Protein AF-A0A8T5RRV5-F1 (afdb_monomer_lite)

Foldseek 3Di:
DVLQQKDACVVCVPPDVVCQVPFWDWDQDPLGIITGGHVVVSVVDDDDDDDLLVADPDPAADLEDEPEPPVVVDDPSSVVSNLVRNLNRYDQQGKYFYYQVDADDPPPHQWDQLDNRRRITTGNPVPDDVVSVVVSCVVRVDPPDDPPDCDDDDDDDDDDDDDDDDDDDDDDDDDDPPCVVVPDDDDPDDPPPPPPPPVPPPPDDPPPPDDDPPPPPDDDDDDPPDDDDDDDDDDDDDDDPVVVVVVVVVVVVVVVVVVVVVVVVVVVVVVVVVVVVVVVVVVVVVVVVVVVVVVVVVVVVVVVVVLVVLLVVLVVVVVVVVVVLVVVVVVVVVVVVVVVVVVVVVVDDDDDDDDDPDDDDDPDPDQPQEQDDDDQDQETEADALHKYKDFPPPPPHSHFKYKYPWQALWKWKKKDQLVRLIIMIAIEAAADPVPDDPCPCVNRVSPYLLSNLVVRVSVRSNSRGDLVRMAIEMEHLEQQDPDDDCRSVSSVVSNVVNCVVSVHYHPYYHGYYHFIWMWMAGSVVRWIWIDTPSRPDTDTGD

Secondary structure (DSSP, 8-state):
-GGGTEEEHHHHTTS-HHHHHHHEEEEEETTEEEEEEPHHHHTT-------TTT---S---EEEEEE-S-TTSS-HHHHHHHHHHHHHHEEEEEEEEE-TT----SSS-SEEEEETTTTEEEETGGGS-HHHHHHHHHHS------------------------------------TTSSSS-S--------------------------------------------------------THHHHHHHHHHHHHHHHHHHHHHHHHHHHHHHHHHHHHHHHHHHHHHHHHHHHHHHHHHHHHHHHHHHHHHHHHHHHHHHHHHHHHHHHHHHHHHHHHHHHHHHHHS--------------------SSBPPP-SS-SEEE--TT-EEEEETT-TT----EEEEEEESSSEEEEEEETTTTEEEEEEE-BS-GGGSSTTHHHH-GGGBHHHHHHHHHHHHHHTT--GGG-EEEEEE----SSSS--HHHHHHHHHHHHHHHTTPEEEEEEE-SSS-EEEEEETTTTEEEEEETT-SSPEE--

Sequence (542 aa):
MAKEGIYGEYAVHEMPEHYLNTYFSKKITELGPKYTLCKEVKDKVEFIQEDIISGHNKNNIYDVIFCRNFFIYINLSARENLLINIDKKIHEGGLLILGGSENIPRENSTFNNISIRDHFYIKNLANKPNSYKNALSSIFPSRIQKRTTKKGNLSKNLSGTGELKEKPKSSVKAINPIEKILKRKKPKKEKKLTELDINPLIEPAEVRITGIVVNNGIKQTAPKVNLIHPLENKEEPVKTEDNKLIKREILLKQRENEIEKKEKFIEEQYKILEFEQKEVEKLLYQTNEKEKDITNRLLVLERVKRQIEQRERALNLREEQLEKRLVKIGQYSKKMIQQELQISNQSKKLDNFDETEDSFTLYEEKRMDQVKIHGNKKEIIIKMGYYGLIQSYDRNMSATKFRIEGLGSGIGLILRDLKNNVFAMSHISLPRSSASKQGYHLLFPHTFADTSVKDLINNLLYNGASRENVKALIVGGAKLFLDYDMTYQENIDTIKKELQALEIKIDAEDIGGLSERSVLYDTINDSLSVKKSWEFQYRKIT

pLDDT: mean 70.25, std 24.31, range [23.27, 98.19]

Radius of gyration: 45.46 Å; chains: 1; bounding box: 108×65×153 Å

Structure (mmCIF, N/CA/C/O backbone):
data_AF-A0A8T5RRV5-F1
#
_entry.id   AF-A0A8T5RRV5-F1
#
loop_
_atom_site.group_PDB
_atom_site.id
_atom_site.type_symbol
_atom_site.label_atom_id
_atom_site.label_alt_id
_atom_site.label_comp_id
_atom_site.label_asym_id
_atom_site.label_entity_id
_atom_site.label_seq_id
_atom_site.pdbx_PDB_ins_code
_atom_site.Cartn_x
_atom_site.Cartn_y
_atom_site.Cartn_z
_atom_site.occupancy
_atom_site.B_iso_or_equiv
_atom_site.auth_seq_id
_atom_site.auth_comp_id
_atom_site.auth_asym_id
_atom_site.auth_atom_id
_atom_site.pdbx_PDB_model_num
ATOM 1 N N . MET A 1 1 ? -25.611 0.076 11.140 1.00 67.50 1 MET A N 1
ATOM 2 C CA . MET A 1 1 ? -24.778 -1.021 10.589 1.00 67.50 1 MET A CA 1
ATOM 3 C C . MET A 1 1 ? -24.505 -2.158 11.578 1.00 67.50 1 MET A C 1
ATOM 5 O O . MET A 1 1 ? -25.101 -3.212 11.412 1.00 67.50 1 MET A O 1
ATOM 9 N N . ALA A 1 2 ? -23.673 -2.001 12.620 1.00 80.12 2 ALA A N 1
ATOM 10 C CA . ALA A 1 2 ? -23.334 -3.133 13.506 1.00 80.12 2 ALA A CA 1
ATOM 11 C C . ALA A 1 2 ? -24.557 -3.742 14.235 1.00 80.12 2 ALA A C 1
ATOM 13 O O . ALA A 1 2 ? -24.745 -4.954 14.213 1.00 80.12 2 ALA A O 1
ATOM 14 N N . LYS A 1 3 ? -25.458 -2.896 14.766 1.00 89.38 3 LYS A N 1
ATOM 15 C CA . LYS A 1 3 ? -26.745 -3.311 15.371 1.00 89.38 3 LYS A CA 1
ATOM 16 C C . LYS A 1 3 ? -27.685 -4.039 14.399 1.00 89.38 3 LYS A C 1
ATOM 18 O O . LYS A 1 3 ? -28.488 -4.878 14.807 1.00 89.38 3 LYS A O 1
ATOM 23 N N . GLU A 1 4 ? -27.619 -3.717 13.109 1.00 90.50 4 GLU A N 1
ATOM 24 C CA . GLU A 1 4 ? -28.462 -4.364 12.098 1.00 90.50 4 GLU A CA 1
ATOM 25 C C . GLU A 1 4 ? -28.011 -5.807 11.850 1.00 90.50 4 GLU A C 1
ATOM 27 O O . GLU A 1 4 ? -28.864 -6.667 11.634 1.00 90.50 4 GLU A O 1
ATOM 32 N N . GLY A 1 5 ? -26.710 -6.097 11.973 1.00 92.25 5 GLY A N 1
ATOM 33 C CA . GLY A 1 5 ? -26.162 -7.443 11.785 1.00 92.25 5 GLY A CA 1
ATOM 34 C C . GLY A 1 5 ? -26.303 -7.945 10.345 1.00 92.25 5 GLY A C 1
ATOM 35 O O . GLY A 1 5 ? -26.559 -9.128 10.131 1.00 92.25 5 GLY A O 1
ATOM 36 N N . ILE A 1 6 ? -26.210 -7.041 9.365 1.00 91.94 6 ILE A N 1
ATOM 37 C CA . ILE A 1 6 ? -26.308 -7.354 7.937 1.00 91.94 6 ILE A CA 1
ATOM 38 C C . ILE A 1 6 ? -24.928 -7.192 7.309 1.00 91.94 6 ILE A C 1
ATOM 40 O O . ILE A 1 6 ? -24.336 -6.115 7.352 1.00 91.94 6 ILE A O 1
ATOM 44 N N . TYR A 1 7 ? -24.446 -8.260 6.688 1.00 89.88 7 TYR A N 1
ATOM 45 C CA . TYR A 1 7 ? -23.096 -8.362 6.154 1.00 89.88 7 TYR A CA 1
ATOM 46 C C . TYR A 1 7 ? -23.132 -8.726 4.670 1.00 89.88 7 TYR A C 1
ATOM 48 O O . TYR A 1 7 ? -24.055 -9.385 4.194 1.00 89.88 7 TYR A O 1
ATOM 56 N N . GLY A 1 8 ? -22.143 -8.262 3.911 1.00 88.31 8 GLY A N 1
ATOM 57 C CA . GLY A 1 8 ? -21.910 -8.754 2.551 1.00 88.31 8 GLY A CA 1
ATOM 58 C C . GLY A 1 8 ? -21.096 -10.047 2.563 1.00 88.31 8 GLY A C 1
ATOM 59 O O . GLY A 1 8 ? -20.495 -10.391 3.576 1.00 88.31 8 GLY A O 1
ATOM 60 N N . GLU A 1 9 ? -21.020 -10.717 1.418 1.00 83.88 9 GLU A N 1
ATOM 61 C CA . GLU A 1 9 ? -20.237 -11.950 1.233 1.00 83.88 9 GLU A CA 1
ATOM 62 C C . GLU A 1 9 ? -18.777 -11.820 1.672 1.00 83.88 9 GLU A C 1
ATOM 64 O O . GLU A 1 9 ? -18.261 -12.679 2.379 1.00 83.88 9 GLU A O 1
ATOM 69 N N . TYR A 1 10 ? -18.131 -10.699 1.340 1.00 80.62 10 TYR A N 1
ATOM 70 C CA . TYR A 1 10 ? -16.752 -10.448 1.754 1.00 80.62 10 TYR A CA 1
ATOM 71 C C . TYR A 1 10 ? -16.594 -10.396 3.279 1.00 80.62 10 TYR A C 1
ATOM 73 O O . TYR A 1 10 ? -15.617 -10.896 3.813 1.00 80.62 10 TYR A O 1
ATOM 81 N N . ALA A 1 11 ? -17.560 -9.852 4.020 1.00 80.00 11 ALA A N 1
ATOM 82 C CA . ALA A 1 11 ? -17.453 -9.767 5.478 1.00 80.00 11 ALA A CA 1
ATOM 83 C C . ALA A 1 11 ? -17.580 -11.136 6.174 1.00 80.00 11 ALA A C 1
ATOM 85 O O . ALA A 1 11 ? -17.232 -11.256 7.345 1.00 80.00 11 ALA A O 1
ATOM 86 N N . VAL A 1 12 ? -18.061 -12.162 5.464 1.00 86.44 12 VAL A N 1
ATOM 87 C CA . VAL A 1 12 ? -18.255 -13.516 5.998 1.00 86.44 12 VAL A CA 1
ATOM 88 C C . VAL A 1 12 ? -17.374 -14.572 5.324 1.00 86.44 12 VAL A C 1
ATOM 90 O O . VAL A 1 12 ? -17.494 -15.745 5.653 1.00 86.44 12 VAL A O 1
ATOM 93 N N . HIS A 1 13 ? -16.485 -14.188 4.403 1.00 83.94 13 HIS A N 1
ATOM 94 C CA . HIS A 1 13 ? -15.756 -15.140 3.553 1.00 83.94 13 HIS A CA 1
ATOM 95 C C . HIS A 1 13 ? -14.798 -16.073 4.315 1.00 83.94 13 HIS A C 1
ATOM 97 O O . HIS A 1 13 ? -14.537 -17.181 3.856 1.00 83.94 13 HIS A O 1
ATOM 103 N N . GLU A 1 14 ? -14.286 -15.646 5.472 1.00 76.25 14 GLU A N 1
ATOM 104 C CA . GLU A 1 14 ? -13.440 -16.474 6.347 1.00 76.25 14 GLU A CA 1
ATOM 105 C C . GLU A 1 14 ? -14.257 -17.285 7.369 1.00 76.25 14 GLU A C 1
ATOM 107 O O . GLU A 1 14 ? -13.692 -18.053 8.150 1.00 76.25 14 GLU A O 1
ATOM 112 N N . MET A 1 15 ? -15.584 -17.116 7.399 1.00 85.19 15 MET A N 1
ATOM 113 C CA . MET A 1 15 ? -16.454 -17.801 8.349 1.00 85.19 15 MET A CA 1
ATOM 114 C C . MET A 1 15 ? -16.666 -19.259 7.914 1.00 85.19 15 MET A C 1
ATOM 116 O O . MET A 1 15 ? -17.085 -19.500 6.781 1.00 85.19 15 MET A O 1
ATOM 120 N N . PRO A 1 16 ? -16.449 -20.248 8.800 1.00 90.56 16 PRO A N 1
ATOM 121 C CA . PRO A 1 16 ? -16.771 -21.639 8.503 1.00 90.56 16 PRO A CA 1
ATOM 122 C C . PRO A 1 16 ? -18.233 -21.820 8.064 1.00 90.56 16 PRO A C 1
ATOM 124 O O . PRO A 1 16 ? -19.146 -21.278 8.692 1.00 90.56 16 PRO A O 1
ATOM 127 N N . GLU A 1 17 ? -18.469 -22.636 7.033 1.00 87.81 17 GLU A N 1
ATOM 128 C CA . GLU A 1 17 ? -19.800 -22.799 6.420 1.00 87.81 17 GLU A CA 1
ATOM 129 C C . GLU A 1 17 ? -20.888 -23.209 7.416 1.00 87.81 17 GLU A C 1
ATOM 131 O O . GLU A 1 17 ? -22.015 -22.725 7.341 1.00 87.81 17 GLU A O 1
ATOM 136 N N . HIS A 1 18 ? -20.559 -24.058 8.391 1.00 92.94 18 HIS A N 1
ATOM 137 C CA . HIS A 1 18 ? -21.526 -24.492 9.398 1.00 92.94 18 HIS A CA 1
ATOM 138 C C . HIS A 1 18 ? -22.065 -23.319 10.234 1.00 92.94 18 HIS A C 1
ATOM 140 O O . HIS A 1 18 ? -23.253 -23.296 10.550 1.00 92.94 18 HIS A O 1
ATOM 146 N N . TYR A 1 19 ? -21.243 -22.309 10.543 1.00 91.81 19 TYR A N 1
ATOM 147 C CA . TYR A 1 19 ? -21.704 -21.106 11.239 1.00 91.81 19 TYR A CA 1
ATOM 148 C C . TYR A 1 19 ? -22.554 -20.213 10.342 1.00 91.81 19 TYR A C 1
ATOM 150 O O . TYR A 1 19 ? -23.551 -19.664 10.810 1.00 91.81 19 TYR A O 1
ATOM 158 N N . LEU A 1 20 ? -22.205 -20.107 9.056 1.00 91.38 20 LEU A N 1
ATOM 159 C CA . LEU A 1 20 ? -23.020 -19.375 8.088 1.00 91.38 20 LEU A CA 1
ATOM 160 C C . LEU A 1 20 ? -24.409 -19.995 7.945 1.00 91.38 20 LEU A C 1
ATOM 162 O O . LEU A 1 20 ? -25.400 -19.278 8.014 1.00 91.38 20 LEU A O 1
ATOM 166 N N . ASN A 1 21 ? -24.480 -21.318 7.831 1.00 91.38 21 ASN A N 1
ATOM 167 C CA . ASN A 1 21 ? -25.741 -22.034 7.662 1.00 91.38 21 ASN A CA 1
ATOM 168 C C . ASN A 1 21 ? -26.605 -22.025 8.931 1.00 91.38 21 ASN A C 1
ATOM 170 O O . ASN A 1 21 ? -27.827 -22.049 8.833 1.00 91.38 21 ASN A O 1
ATOM 174 N N . THR A 1 22 ? -25.984 -21.986 10.114 1.00 94.94 22 THR A N 1
ATOM 175 C CA . THR A 1 22 ? -26.709 -22.031 11.396 1.00 94.94 22 THR A CA 1
ATOM 176 C C . THR A 1 22 ? -27.184 -20.649 11.844 1.00 94.94 22 THR A C 1
ATOM 178 O O . THR A 1 22 ? -28.306 -20.504 12.320 1.00 94.94 22 THR A O 1
ATOM 181 N N . TYR A 1 23 ? -26.337 -19.623 11.715 1.00 95.56 23 TYR A N 1
ATOM 182 C CA . TYR A 1 23 ? -26.575 -18.319 12.342 1.00 95.56 23 TYR A CA 1
ATOM 183 C C . TYR A 1 23 ? -26.878 -17.191 11.361 1.00 95.56 23 TYR A C 1
ATOM 185 O O . TYR A 1 23 ? -27.231 -16.098 11.801 1.00 95.56 23 TYR A O 1
ATOM 193 N N . PHE A 1 24 ? -26.769 -17.413 10.050 1.00 95.19 24 PHE A N 1
ATOM 194 C CA . PHE A 1 24 ? -27.068 -16.389 9.056 1.00 95.19 24 PHE A CA 1
ATOM 195 C C . PHE A 1 24 ? -28.179 -16.829 8.112 1.00 95.19 24 PHE A C 1
ATOM 197 O O . PHE A 1 24 ? -28.263 -17.970 7.675 1.00 95.19 24 PHE A O 1
ATOM 204 N N . SER A 1 25 ? -29.013 -15.866 7.736 1.00 93.50 25 SER A N 1
ATOM 205 C CA . SER A 1 25 ? -29.935 -16.001 6.615 1.00 93.50 25 SER A CA 1
ATOM 206 C C . SER A 1 25 ? -29.344 -15.297 5.398 1.00 93.50 25 SER A C 1
ATOM 208 O O . SER A 1 25 ? -29.010 -14.110 5.450 1.00 93.50 25 SER A O 1
ATOM 210 N N . LYS A 1 26 ? -29.182 -16.037 4.298 1.00 92.94 26 LYS A N 1
ATOM 211 C CA . LYS A 1 26 ? -28.699 -15.494 3.026 1.00 92.94 26 LYS A CA 1
ATOM 212 C C . LYS A 1 26 ? -29.887 -14.985 2.212 1.00 92.94 26 LYS A C 1
ATOM 214 O O . LYS A 1 26 ? -30.792 -15.751 1.892 1.00 92.94 26 LYS A O 1
ATOM 219 N N . LYS A 1 27 ? -29.875 -13.704 1.846 1.00 89.81 27 LYS A N 1
ATOM 220 C CA . LYS A 1 27 ? -30.826 -13.094 0.906 1.00 89.81 27 LYS A CA 1
ATOM 221 C C . LYS A 1 27 ? -30.071 -12.554 -0.296 1.00 89.81 27 LYS A C 1
ATOM 223 O O . LYS A 1 27 ? -29.095 -11.824 -0.141 1.00 89.81 27 LYS A O 1
ATOM 228 N N . ILE A 1 28 ? -30.520 -12.911 -1.492 1.00 88.50 28 ILE A N 1
ATOM 229 C CA . ILE A 1 28 ? -29.980 -12.354 -2.731 1.00 88.50 28 ILE A CA 1
ATOM 230 C C . ILE A 1 28 ? -30.655 -11.002 -2.943 1.00 88.50 28 ILE A C 1
ATOM 232 O O . ILE A 1 28 ? -31.877 -10.903 -2.888 1.00 88.50 28 ILE A O 1
ATOM 236 N N . THR A 1 29 ? -29.853 -9.963 -3.140 1.00 80.81 29 THR A N 1
ATOM 237 C CA . THR A 1 29 ? -30.325 -8.615 -3.467 1.00 80.81 29 THR A CA 1
ATOM 238 C C . THR A 1 29 ? -29.745 -8.193 -4.814 1.00 80.81 29 THR A C 1
ATOM 240 O O . THR A 1 29 ? -28.803 -8.823 -5.298 1.00 80.81 29 THR A O 1
ATOM 243 N N . GLU A 1 30 ? -30.250 -7.109 -5.402 1.00 69.62 30 GLU A N 1
ATOM 244 C CA . GLU A 1 30 ? -29.665 -6.494 -6.611 1.00 69.62 30 GLU A CA 1
ATOM 245 C C . GLU A 1 30 ? -28.181 -6.129 -6.417 1.00 69.62 30 GLU A C 1
ATOM 247 O O . GLU A 1 30 ? -27.400 -6.119 -7.363 1.00 69.62 30 GLU A O 1
ATOM 252 N N . LEU A 1 31 ? -27.779 -5.909 -5.160 1.00 70.62 31 LEU A N 1
ATOM 253 C CA . LEU A 1 31 ? -26.411 -5.643 -4.726 1.00 70.62 31 LEU A CA 1
ATOM 254 C C . LEU A 1 31 ? -25.686 -6.908 -4.202 1.00 70.62 31 LEU A C 1
ATOM 256 O O . LEU A 1 31 ? -24.782 -6.815 -3.365 1.00 70.62 31 LEU A O 1
ATOM 260 N N . GLY A 1 32 ? -26.064 -8.094 -4.676 1.00 77.81 32 GLY A N 1
ATOM 261 C CA . GLY A 1 32 ? -25.435 -9.365 -4.316 1.00 77.81 32 GLY A CA 1
ATOM 262 C C . GLY A 1 32 ? -25.951 -9.977 -3.007 1.00 77.81 32 GLY A C 1
ATOM 263 O O . GLY A 1 32 ? -26.933 -9.501 -2.423 1.00 77.81 32 GLY A O 1
ATOM 264 N N . PRO A 1 33 ? -25.346 -11.087 -2.549 1.00 81.19 33 PRO A N 1
ATOM 265 C CA . PRO A 1 33 ? -25.826 -11.807 -1.381 1.00 81.19 33 PRO A CA 1
ATOM 266 C C . PRO A 1 33 ? -25.544 -11.025 -0.094 1.00 81.19 33 PRO A C 1
ATOM 268 O O . PRO A 1 33 ? -24.417 -10.616 0.196 1.00 81.19 33 PRO A O 1
ATOM 271 N N . LYS A 1 34 ? -26.597 -10.848 0.700 1.00 91.00 34 LYS A N 1
ATOM 272 C CA . LYS A 1 34 ? -26.545 -10.305 2.053 1.00 91.00 34 LYS A CA 1
ATOM 273 C C . LYS A 1 34 ? -26.776 -11.424 3.053 1.00 91.00 34 LYS A C 1
ATOM 275 O O . LYS A 1 34 ? -27.669 -12.250 2.883 1.00 91.00 34 LYS A O 1
ATOM 280 N N . TYR A 1 35 ? -25.972 -11.417 4.101 1.00 92.31 35 TYR A N 1
ATOM 281 C CA . TYR A 1 35 ? -26.013 -12.359 5.203 1.00 92.31 35 TYR A CA 1
ATOM 282 C C . TYR A 1 35 ? -26.533 -11.613 6.424 1.00 92.31 35 TYR A C 1
ATOM 284 O O . TYR A 1 35 ? -25.867 -10.721 6.947 1.00 92.31 35 TYR A O 1
ATOM 292 N N . THR A 1 36 ? -27.744 -11.942 6.857 1.00 94.81 36 THR A N 1
ATOM 293 C CA . THR A 1 36 ? -28.360 -11.339 8.039 1.00 94.81 36 THR A CA 1
ATOM 294 C C . THR A 1 36 ? -28.233 -12.291 9.214 1.00 94.81 36 THR A C 1
ATOM 296 O O . THR A 1 36 ? -28.734 -13.414 9.156 1.00 94.81 36 THR A O 1
ATOM 299 N N . LEU A 1 37 ? -27.571 -11.828 10.272 1.00 95.81 37 LEU A N 1
ATOM 300 C CA . LEU A 1 37 ? -27.369 -12.573 11.509 1.00 95.81 37 LEU A CA 1
ATOM 301 C C . LEU A 1 37 ? -28.710 -12.834 12.212 1.00 95.81 37 LEU A C 1
ATOM 303 O O . LEU A 1 37 ? -29.559 -11.941 12.302 1.00 95.81 37 LEU A O 1
ATOM 307 N N . CYS A 1 38 ? -28.898 -14.053 12.716 1.00 94.94 38 CYS A N 1
ATOM 308 C CA . CYS A 1 38 ? -30.115 -14.451 13.407 1.00 94.94 38 CYS A CA 1
ATOM 309 C C . CYS A 1 38 ? -30.292 -13.683 14.724 1.00 94.94 38 CYS A C 1
ATOM 311 O O . CYS A 1 38 ? -29.337 -13.236 15.371 1.00 94.94 38 CYS A O 1
ATOM 313 N N . LYS A 1 39 ? -31.553 -13.527 15.130 1.00 94.00 39 LYS A N 1
ATOM 314 C CA . LYS A 1 39 ? -31.914 -12.734 16.305 1.00 94.00 39 LYS A CA 1
ATOM 315 C C . LYS A 1 39 ? -31.328 -13.311 17.602 1.00 94.00 39 LYS A C 1
ATOM 317 O O . LYS A 1 39 ? -30.862 -12.550 18.435 1.00 94.00 39 LYS A O 1
ATOM 322 N N . GLU A 1 40 ? -31.241 -14.634 17.717 1.00 93.94 40 GLU A N 1
ATOM 323 C CA . GLU A 1 40 ? -30.702 -15.327 18.897 1.00 93.94 40 GLU A CA 1
ATOM 324 C C . GLU A 1 40 ? -29.259 -14.936 19.242 1.00 93.94 40 GLU A C 1
ATOM 326 O O . GLU A 1 40 ? -28.893 -14.888 20.416 1.00 93.94 40 GLU A O 1
ATOM 331 N N . VAL A 1 41 ? -28.425 -14.660 18.232 1.00 93.62 41 VAL A N 1
ATOM 332 C CA . VAL A 1 41 ? -27.055 -14.174 18.454 1.00 93.62 41 VAL A CA 1
ATOM 333 C C . VAL A 1 41 ? -27.071 -12.676 18.737 1.00 93.62 41 VAL A C 1
ATOM 335 O O . VAL A 1 41 ? -26.379 -12.221 19.645 1.00 93.62 41 VAL A O 1
ATOM 338 N N . LYS A 1 42 ? -27.882 -11.907 18.000 1.00 93.50 42 LYS A N 1
ATOM 339 C CA . LYS A 1 42 ? -27.997 -10.454 18.189 1.00 93.50 42 LYS A CA 1
ATOM 340 C C . LYS A 1 42 ? -28.459 -10.082 19.596 1.00 93.50 42 LYS A C 1
ATOM 342 O O . LYS A 1 42 ? -27.908 -9.156 20.177 1.00 93.50 42 LYS A O 1
ATOM 347 N N . ASP A 1 43 ? -29.409 -10.826 20.152 1.00 94.31 43 ASP A N 1
ATOM 348 C CA . ASP A 1 43 ? -29.978 -10.570 21.478 1.00 94.31 43 ASP A CA 1
ATOM 349 C C . ASP A 1 43 ? -28.962 -10.820 22.615 1.00 94.31 43 ASP A C 1
ATOM 351 O O . ASP A 1 43 ? -29.168 -10.365 23.737 1.00 94.31 43 ASP A O 1
ATOM 355 N N . LYS A 1 44 ? -27.830 -11.486 22.332 1.00 94.81 44 LYS A N 1
ATOM 356 C CA . LYS A 1 44 ? -26.710 -11.668 23.276 1.00 94.81 44 LYS A CA 1
ATOM 357 C C . LYS A 1 44 ? -25.691 -10.525 23.242 1.00 94.81 44 LYS A C 1
ATOM 359 O O . LYS A 1 44 ? -24.727 -10.560 24.005 1.00 94.81 44 LYS A O 1
ATOM 364 N N . VAL A 1 45 ? -25.859 -9.542 22.353 1.00 94.44 45 VAL A N 1
ATOM 365 C CA . VAL A 1 45 ? -24.896 -8.456 22.135 1.00 94.44 45 VAL A CA 1
ATOM 366 C C . VAL A 1 45 ? -25.538 -7.109 22.442 1.00 94.44 45 VAL A C 1
ATOM 368 O O . VAL A 1 45 ? -26.453 -6.658 21.755 1.00 94.44 45 VAL A O 1
ATOM 371 N N . GLU A 1 46 ? -25.002 -6.418 23.445 1.00 93.75 46 GLU A N 1
ATOM 372 C CA . GLU A 1 46 ? -25.342 -5.026 23.727 1.00 93.75 46 GLU A CA 1
ATOM 373 C C . GLU A 1 46 ? -24.344 -4.091 23.025 1.00 93.75 46 GLU A C 1
ATOM 375 O O . GLU A 1 46 ? -23.130 -4.247 23.150 1.00 93.75 46 GLU A O 1
ATOM 380 N N . PHE A 1 47 ? -24.853 -3.098 22.294 1.00 93.06 47 PHE A N 1
ATOM 381 C CA . PHE A 1 47 ? -24.032 -2.077 21.641 1.00 93.06 47 PHE A CA 1
ATOM 382 C C . PHE A 1 47 ? -24.119 -0.758 22.405 1.00 93.06 47 PHE A C 1
ATOM 384 O O . PHE A 1 47 ? -25.191 -0.150 22.472 1.00 93.06 47 PHE A O 1
ATOM 391 N N . ILE A 1 48 ? -22.974 -0.297 22.896 1.00 91.56 48 ILE A N 1
ATOM 392 C CA . ILE A 1 48 ? -22.815 0.924 23.687 1.00 91.56 48 ILE A CA 1
ATOM 393 C C . ILE A 1 48 ? -21.920 1.893 22.902 1.00 91.56 48 ILE A C 1
ATOM 395 O O . ILE A 1 48 ? -20.930 1.470 22.308 1.00 91.56 48 ILE A O 1
ATOM 399 N N . GLN A 1 49 ? -22.286 3.176 22.865 1.00 92.38 49 GLN A N 1
ATOM 400 C CA . GLN A 1 49 ? -21.506 4.230 22.209 1.00 92.38 49 GLN A CA 1
ATOM 401 C C . GLN A 1 49 ? -20.896 5.137 23.277 1.00 92.38 49 GLN A C 1
ATOM 403 O O . GLN A 1 49 ? -21.600 5.967 23.845 1.00 92.38 49 GLN A O 1
ATOM 408 N N . GLU A 1 50 ? -19.601 4.975 23.540 1.00 91.44 50 GLU A N 1
ATOM 409 C CA . GLU A 1 50 ? -18.874 5.689 24.596 1.00 91.44 50 GLU A CA 1
ATOM 410 C C . GLU A 1 50 ? -17.419 5.962 24.177 1.00 91.44 50 GLU A C 1
ATOM 412 O O . GLU A 1 50 ? -16.863 5.253 23.335 1.00 91.44 50 GLU A O 1
ATOM 417 N N . ASP A 1 51 ? -16.797 6.979 24.784 1.00 90.75 51 ASP A N 1
ATOM 418 C CA . ASP A 1 51 ? -15.342 7.148 24.766 1.00 90.75 51 ASP A CA 1
ATOM 419 C C . ASP A 1 51 ? -14.718 6.354 25.920 1.00 90.75 51 ASP A C 1
ATOM 421 O O . ASP A 1 51 ? -14.664 6.800 27.067 1.00 90.75 51 ASP A O 1
ATOM 425 N N . ILE A 1 52 ? -14.208 5.173 25.581 1.00 91.31 52 ILE A N 1
ATOM 426 C CA . ILE A 1 52 ? -13.605 4.223 26.522 1.00 91.31 52 ILE A CA 1
ATOM 427 C C . ILE A 1 52 ? -12.319 4.738 27.194 1.00 91.31 52 ILE A C 1
ATOM 429 O O . ILE A 1 52 ? -11.897 4.193 28.219 1.00 91.31 52 ILE A O 1
ATOM 433 N N . ILE A 1 53 ? -11.687 5.786 26.651 1.00 91.06 53 ILE A N 1
ATOM 434 C CA . ILE A 1 53 ? -10.513 6.421 27.272 1.00 91.06 53 ILE A CA 1
ATOM 435 C C . ILE A 1 53 ? -10.951 7.238 28.492 1.00 91.06 53 ILE A C 1
ATOM 437 O O . ILE A 1 53 ? -10.256 7.262 29.508 1.00 91.06 53 ILE A O 1
ATOM 441 N N . SER A 1 54 ? -12.122 7.868 28.398 1.00 89.75 54 SER A N 1
ATOM 442 C CA . SER A 1 54 ? -12.725 8.668 29.464 1.00 89.75 54 SER A CA 1
ATOM 443 C C . SER A 1 54 ? -13.421 7.804 30.523 1.00 89.75 54 SER A C 1
ATOM 445 O O . SER A 1 54 ? -13.470 8.180 31.693 1.00 89.75 54 SER A O 1
ATOM 447 N N . GLY A 1 55 ? -13.914 6.620 30.151 1.00 89.62 55 GLY A N 1
ATOM 448 C CA . GLY A 1 55 ? -14.513 5.668 31.085 1.00 89.62 55 GLY A CA 1
ATOM 449 C C . GLY A 1 55 ? -15.483 4.701 30.413 1.00 89.62 55 GLY A C 1
ATOM 450 O O . GLY A 1 55 ? -15.663 4.722 29.202 1.00 89.62 55 GLY A O 1
ATOM 451 N N . HIS A 1 56 ? -16.111 3.843 31.217 1.00 92.31 56 HIS A N 1
ATOM 452 C CA . HIS A 1 56 ? -17.171 2.937 30.770 1.00 92.31 56 HIS A CA 1
ATOM 453 C C . HIS A 1 56 ? -18.316 2.966 31.777 1.00 92.31 56 HIS A C 1
ATOM 455 O O . HIS A 1 56 ? -18.107 2.647 32.957 1.00 92.31 56 HIS A O 1
ATOM 461 N N . ASN A 1 57 ? -19.508 3.360 31.330 1.00 88.81 57 ASN A N 1
ATOM 462 C CA . ASN A 1 57 ? -20.601 3.731 32.236 1.00 88.81 57 ASN A CA 1
ATOM 463 C C . ASN A 1 57 ? -21.298 2.524 32.868 1.00 88.81 57 ASN A C 1
ATOM 465 O O . ASN A 1 57 ? -21.940 2.649 33.911 1.00 88.81 57 ASN A O 1
ATOM 469 N N . LYS A 1 58 ? -21.186 1.332 32.271 1.00 91.38 58 LYS A N 1
ATOM 470 C CA . LYS A 1 58 ? -21.758 0.120 32.869 1.00 91.38 58 LYS A CA 1
ATOM 471 C C . LYS A 1 58 ? -20.945 -0.310 34.080 1.00 91.38 58 LYS A C 1
ATOM 473 O O . LYS A 1 58 ? -19.718 -0.375 34.031 1.00 91.38 58 LYS A O 1
ATOM 478 N N . ASN A 1 59 ? -21.633 -0.711 35.143 1.00 90.06 59 ASN A N 1
ATOM 479 C CA . ASN A 1 59 ? -21.001 -1.224 36.364 1.00 90.06 59 ASN A CA 1
ATOM 480 C C . ASN A 1 59 ? -20.508 -2.674 36.243 1.00 90.06 59 ASN A C 1
ATOM 482 O O . ASN A 1 59 ? -19.946 -3.208 37.193 1.00 90.06 59 ASN A O 1
ATOM 486 N N . ASN A 1 60 ? -20.699 -3.303 35.085 1.00 92.56 60 ASN A N 1
ATOM 487 C CA . ASN A 1 60 ? -20.236 -4.654 34.816 1.00 92.56 60 ASN A CA 1
ATOM 488 C C . ASN A 1 60 ? -18.707 -4.757 34.909 1.00 92.56 60 ASN A C 1
ATOM 490 O O . ASN A 1 60 ? -17.974 -3.849 34.506 1.00 92.56 60 ASN A O 1
ATOM 494 N N . ILE A 1 61 ? -18.259 -5.905 35.407 1.00 95.25 61 ILE A N 1
ATOM 495 C CA . ILE A 1 61 ? -16.883 -6.381 35.310 1.00 95.25 61 ILE A CA 1
ATOM 496 C C . ILE A 1 61 ? -16.899 -7.536 34.306 1.00 95.25 61 ILE A C 1
ATOM 498 O O . ILE A 1 61 ? -17.851 -8.314 34.268 1.00 95.25 61 ILE A O 1
ATOM 502 N N . TYR A 1 62 ? -15.885 -7.600 33.456 1.00 96.31 62 TYR A N 1
ATOM 503 C CA . TYR A 1 62 ? -15.806 -8.519 32.331 1.00 96.31 62 TYR A CA 1
ATOM 504 C C . TYR A 1 62 ? -14.771 -9.615 32.590 1.00 96.31 62 TYR A C 1
ATOM 506 O O . TYR A 1 62 ? -13.695 -9.361 33.135 1.00 96.31 62 TYR A O 1
ATOM 514 N N . ASP A 1 63 ? -15.074 -10.835 32.151 1.00 95.19 63 ASP A N 1
ATOM 515 C CA . ASP A 1 63 ? -14.126 -11.956 32.179 1.00 95.19 63 ASP A CA 1
ATOM 516 C C . ASP A 1 63 ? -13.074 -11.841 31.071 1.00 95.19 63 ASP A C 1
ATOM 518 O O . ASP A 1 63 ? -11.904 -12.185 31.260 1.00 95.19 63 ASP A O 1
ATOM 522 N N . VAL A 1 64 ? -13.499 -11.348 29.903 1.00 96.00 64 VAL A N 1
ATOM 523 C CA . VAL A 1 64 ? -12.663 -11.188 28.713 1.00 96.00 64 VAL A CA 1
ATOM 524 C C . VAL A 1 64 ? -12.904 -9.817 28.099 1.00 96.00 64 VAL A C 1
ATOM 526 O O . VAL A 1 64 ? -14.048 -9.429 27.869 1.00 96.00 64 VAL A O 1
ATOM 529 N N . ILE A 1 65 ? -11.824 -9.102 27.791 1.00 96.00 65 ILE A N 1
ATOM 530 C CA . ILE A 1 65 ? -11.869 -7.828 27.072 1.00 96.00 65 ILE A CA 1
ATOM 531 C C . ILE A 1 65 ? -11.070 -7.961 25.778 1.00 96.00 65 ILE A C 1
ATOM 533 O O . ILE A 1 65 ? -9.881 -8.281 25.782 1.00 96.00 65 ILE A O 1
ATOM 537 N N . PHE A 1 66 ? -11.727 -7.674 24.657 1.00 96.38 66 PHE A N 1
ATOM 538 C CA . PHE A 1 66 ? -11.091 -7.561 23.349 1.00 96.38 66 PHE A CA 1
ATOM 539 C C . PHE A 1 66 ? -10.863 -6.081 23.041 1.00 96.38 66 PHE A C 1
ATOM 541 O O . PHE A 1 66 ? -11.815 -5.343 22.808 1.00 96.38 66 PHE A O 1
ATOM 548 N N . CYS A 1 67 ? -9.604 -5.648 23.013 1.00 92.44 67 CYS A N 1
ATOM 549 C CA . CYS A 1 67 ? -9.215 -4.282 22.659 1.00 92.44 67 CYS A CA 1
ATOM 550 C C . CYS A 1 67 ? -8.176 -4.338 21.535 1.00 92.44 67 CYS A C 1
ATOM 552 O O . CYS A 1 67 ? -7.006 -4.017 21.724 1.00 92.44 67 CYS A O 1
ATOM 554 N N . ARG A 1 68 ? -8.593 -4.840 20.369 1.00 91.94 68 ARG A N 1
ATOM 555 C CA . ARG A 1 68 ? -7.689 -5.155 19.258 1.00 91.94 68 ARG A CA 1
ATOM 556 C C . ARG A 1 68 ? -7.611 -4.012 18.257 1.00 91.94 68 ARG A C 1
ATOM 558 O O . ARG A 1 68 ? -8.638 -3.495 17.833 1.00 91.94 68 ARG A O 1
ATOM 565 N N . ASN A 1 69 ? -6.394 -3.698 17.826 1.00 87.31 69 ASN A N 1
ATOM 566 C CA . ASN A 1 69 ? -6.096 -2.721 16.778 1.00 87.31 69 ASN A CA 1
ATOM 567 C C . ASN A 1 69 ? -6.555 -1.288 17.106 1.00 87.31 69 ASN A C 1
ATOM 569 O O . ASN A 1 69 ? -6.661 -0.476 16.199 1.00 87.31 69 ASN A O 1
ATOM 573 N N . PHE A 1 70 ? -6.795 -0.963 18.380 1.00 87.81 70 PHE A N 1
ATOM 574 C CA . PHE A 1 70 ? -7.185 0.372 18.832 1.00 87.81 70 PHE A CA 1
ATOM 575 C C . PHE A 1 70 ? -6.007 1.226 19.340 1.00 87.81 70 PHE A C 1
ATOM 577 O O . PHE A 1 70 ? -5.965 2.435 19.120 1.00 87.81 70 PHE A O 1
ATOM 584 N N . PHE A 1 71 ? -5.0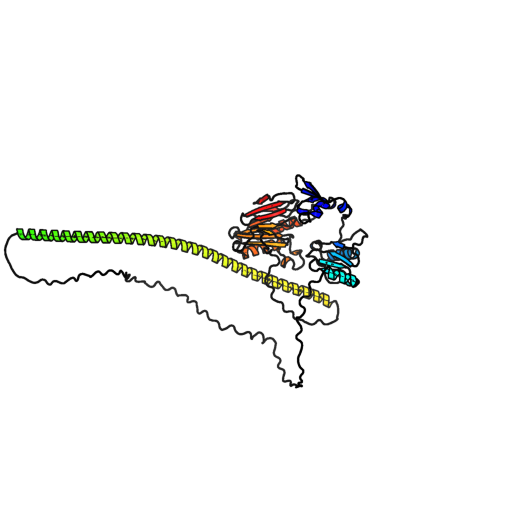00 0.616 19.976 1.00 85.19 71 PHE A N 1
ATOM 585 C CA . PHE A 1 71 ? -3.863 1.317 20.595 1.00 85.19 71 PHE A CA 1
ATOM 586 C C . PHE A 1 71 ? -3.007 2.084 19.589 1.00 85.19 71 PHE A C 1
ATOM 588 O O . PHE A 1 71 ? -2.260 2.987 19.977 1.00 85.19 71 PHE A O 1
ATOM 595 N N . ILE A 1 72 ? -3.070 1.694 18.318 1.00 80.56 72 ILE A N 1
ATOM 596 C CA . ILE A 1 72 ? -2.361 2.345 17.214 1.00 80.56 72 ILE A CA 1
ATOM 597 C C . ILE A 1 72 ? -2.948 3.715 16.848 1.00 80.56 72 ILE A C 1
ATOM 599 O O . ILE A 1 72 ? -2.249 4.508 16.227 1.00 80.56 72 ILE A O 1
ATOM 603 N N . TYR A 1 73 ? -4.184 4.008 17.264 1.00 79.69 73 TYR A N 1
ATOM 604 C CA . TYR A 1 73 ? -4.869 5.274 16.977 1.00 79.69 73 TYR A CA 1
ATOM 605 C C . TYR A 1 73 ? -4.754 6.304 18.104 1.00 79.69 73 TYR A C 1
ATOM 607 O O . TYR A 1 73 ? -5.104 7.464 17.914 1.00 79.69 73 TYR A O 1
ATOM 615 N N . ILE A 1 74 ? -4.266 5.901 19.279 1.00 84.12 74 ILE A N 1
ATOM 616 C CA . ILE A 1 74 ? -4.255 6.741 20.480 1.00 84.12 74 ILE A CA 1
ATOM 617 C C . ILE A 1 74 ? -2.829 6.984 20.982 1.00 84.12 74 ILE A C 1
ATOM 619 O O . ILE A 1 74 ? -1.930 6.147 20.841 1.00 84.12 74 ILE A O 1
ATOM 623 N N . ASN A 1 75 ? -2.611 8.160 21.573 1.00 81.44 75 ASN A N 1
ATOM 624 C CA . ASN A 1 75 ? -1.316 8.537 22.135 1.00 81.44 75 ASN A CA 1
ATOM 625 C C . ASN A 1 75 ? -0.995 7.741 23.421 1.00 81.44 75 ASN A C 1
ATOM 627 O O . ASN A 1 75 ? -1.804 6.948 23.904 1.00 81.44 75 ASN A O 1
ATOM 631 N N . LEU A 1 76 ? 0.215 7.918 23.964 1.00 81.81 76 LEU A N 1
ATOM 632 C CA . LEU A 1 76 ? 0.662 7.156 25.136 1.00 81.81 76 LEU A CA 1
ATOM 633 C C . LEU A 1 76 ? -0.202 7.426 26.380 1.00 81.81 76 LEU A C 1
ATOM 635 O O . LEU A 1 76 ? -0.633 6.474 27.016 1.00 81.81 76 LEU A O 1
ATOM 639 N N . SER A 1 77 ? -0.530 8.689 26.661 1.00 83.81 77 SER A N 1
ATOM 640 C CA . SER A 1 77 ? -1.351 9.064 27.822 1.00 83.81 77 SER A CA 1
ATOM 641 C C . SER A 1 77 ? -2.776 8.501 27.731 1.00 83.81 77 SER A C 1
ATOM 643 O O . SER A 1 77 ? -3.285 7.918 28.683 1.00 83.81 77 SER A O 1
ATOM 645 N N . ALA A 1 78 ? -3.404 8.585 26.557 1.00 86.94 78 ALA A N 1
ATOM 646 C CA . ALA A 1 78 ? -4.714 7.991 26.307 1.00 86.94 78 ALA A CA 1
ATOM 647 C C . ALA A 1 78 ? -4.688 6.463 26.460 1.00 86.94 78 ALA A C 1
ATOM 649 O O . ALA A 1 78 ? -5.624 5.874 26.996 1.00 86.94 78 ALA A O 1
ATOM 650 N N . ARG A 1 79 ? -3.603 5.814 26.025 1.00 89.38 79 ARG A N 1
ATOM 651 C CA . ARG A 1 79 ? -3.407 4.372 26.209 1.00 89.38 79 ARG A CA 1
ATOM 652 C C . ARG A 1 79 ? -3.278 3.997 27.682 1.00 89.38 79 ARG A C 1
ATOM 654 O O . ARG A 1 79 ? -3.863 3.002 28.091 1.00 89.38 79 ARG A O 1
ATOM 661 N N . GLU A 1 80 ? -2.529 4.766 28.463 1.00 87.88 80 GLU A N 1
ATOM 662 C CA . GLU A 1 80 ? -2.392 4.555 29.908 1.00 87.88 80 GLU A CA 1
ATOM 663 C C . GLU A 1 80 ? -3.743 4.707 30.615 1.00 87.88 80 GLU A C 1
ATOM 665 O O . GLU A 1 80 ? -4.147 3.811 31.354 1.00 87.88 80 GLU A O 1
ATOM 670 N N . ASN A 1 81 ? -4.497 5.765 30.305 1.00 89.94 81 ASN A N 1
ATOM 671 C CA . ASN A 1 81 ? -5.848 5.970 30.836 1.00 89.94 81 ASN A CA 1
ATOM 672 C C . ASN A 1 81 ? -6.796 4.825 30.459 1.00 89.94 81 ASN A C 1
ATOM 674 O O . ASN A 1 81 ? -7.518 4.301 31.307 1.00 89.94 81 ASN A O 1
ATOM 678 N N . LEU A 1 82 ? -6.748 4.380 29.203 1.00 92.75 82 LEU A N 1
ATOM 679 C CA . LEU A 1 82 ? -7.533 3.242 28.744 1.00 92.75 82 LEU A CA 1
ATOM 680 C C . LEU A 1 82 ? -7.160 1.957 29.494 1.00 92.75 82 LEU A C 1
ATOM 682 O O . LEU A 1 82 ? -8.047 1.224 29.919 1.00 92.75 82 LEU A O 1
ATOM 686 N N . LEU A 1 83 ? -5.869 1.684 29.698 1.00 92.25 83 LEU A N 1
ATOM 687 C CA . LEU A 1 83 ? -5.417 0.518 30.460 1.00 92.25 83 LEU A CA 1
ATOM 688 C C . LEU A 1 83 ? -5.874 0.575 31.922 1.00 92.25 83 LEU A C 1
ATOM 690 O O . LEU A 1 83 ? -6.280 -0.452 32.458 1.00 92.25 83 LEU A O 1
ATOM 694 N N . ILE A 1 84 ? -5.882 1.758 32.545 1.00 91.75 84 ILE A N 1
ATOM 695 C CA . ILE A 1 84 ? -6.438 1.961 33.892 1.00 91.75 84 ILE A CA 1
ATOM 696 C C . ILE A 1 84 ? -7.941 1.650 33.913 1.00 91.75 84 ILE A C 1
ATOM 698 O O . ILE A 1 84 ? -8.429 0.995 34.836 1.00 91.75 84 ILE A O 1
ATOM 702 N N . ASN A 1 85 ? -8.689 2.094 32.902 1.00 93.12 85 ASN A N 1
ATOM 703 C CA . ASN A 1 85 ? -10.121 1.811 32.803 1.00 93.12 85 ASN A CA 1
ATOM 704 C C . ASN A 1 85 ? -10.392 0.319 32.575 1.00 93.12 85 ASN A C 1
ATOM 706 O O . ASN A 1 85 ? -11.269 -0.249 33.226 1.00 93.12 85 ASN A O 1
ATOM 710 N N . ILE A 1 86 ? -9.614 -0.327 31.704 1.00 94.19 86 ILE A N 1
ATOM 711 C CA . ILE A 1 86 ? -9.679 -1.771 31.450 1.00 94.19 86 ILE A CA 1
ATOM 712 C C . ILE A 1 86 ? -9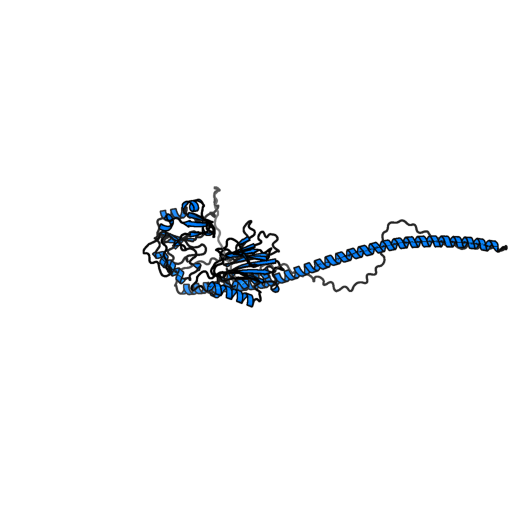.361 -2.548 32.729 1.00 94.19 86 ILE A C 1
ATOM 714 O O . ILE A 1 86 ? -10.101 -3.468 33.068 1.00 94.19 86 ILE A O 1
ATOM 718 N N . ASP A 1 87 ? -8.319 -2.164 33.471 1.00 92.94 87 ASP A N 1
ATOM 719 C CA . ASP A 1 87 ? -7.956 -2.809 34.734 1.00 92.94 87 ASP A CA 1
ATOM 720 C C . ASP A 1 87 ? -9.128 -2.806 35.726 1.00 92.94 87 ASP A C 1
ATOM 722 O O . ASP A 1 87 ? -9.463 -3.849 36.290 1.00 92.94 87 ASP A O 1
ATOM 726 N N . LYS A 1 88 ? -9.825 -1.672 35.872 1.00 93.12 88 LYS A N 1
ATOM 727 C CA . LYS A 1 88 ? -11.004 -1.541 36.748 1.00 93.12 88 LYS A CA 1
ATOM 728 C C . LYS A 1 88 ? -12.210 -2.365 36.289 1.00 93.12 88 LYS A C 1
ATOM 730 O O . LYS A 1 88 ? -13.093 -2.643 37.098 1.00 93.12 88 LYS A O 1
ATOM 735 N N . LYS A 1 89 ? -12.288 -2.701 35.000 1.00 95.06 89 LYS A N 1
ATOM 736 C CA . LYS A 1 89 ? -13.443 -3.366 34.379 1.00 95.06 89 LYS A CA 1
ATOM 737 C C . LYS A 1 89 ? -13.186 -4.827 34.035 1.00 95.06 89 LYS A C 1
ATOM 739 O O . LYS A 1 89 ? -14.094 -5.469 33.523 1.00 95.06 89 LYS A O 1
ATOM 744 N N . ILE A 1 90 ? -12.010 -5.374 34.331 1.00 95.00 90 ILE A N 1
ATOM 745 C CA . ILE A 1 90 ? -11.708 -6.789 34.117 1.00 95.00 90 ILE A CA 1
ATOM 746 C C . ILE A 1 90 ? -11.553 -7.528 35.445 1.00 95.00 90 ILE A C 1
ATOM 748 O O . ILE A 1 90 ? -10.971 -7.009 36.402 1.00 95.00 90 ILE A O 1
ATOM 752 N N . HIS A 1 91 ? -12.065 -8.755 35.503 1.00 93.50 91 HIS A N 1
ATOM 753 C CA . HIS A 1 91 ? -11.899 -9.607 36.672 1.00 93.50 91 HIS A CA 1
ATOM 754 C C . HIS A 1 91 ? -10.424 -9.938 36.928 1.00 93.50 91 HIS A C 1
ATOM 756 O O . HIS A 1 91 ? -9.595 -10.017 36.019 1.00 93.50 91 HIS A O 1
ATOM 762 N N . GLU A 1 92 ? -10.101 -10.204 38.192 1.00 90.06 92 GLU A N 1
ATOM 763 C CA . GLU A 1 92 ? -8.826 -10.805 38.574 1.00 90.06 92 GLU A CA 1
ATOM 764 C C . GLU A 1 92 ? -8.644 -12.141 37.845 1.00 90.06 92 GLU A C 1
ATOM 766 O O . GLU A 1 92 ? -9.475 -13.042 37.976 1.00 90.06 92 GLU A O 1
ATOM 771 N N . GLY A 1 93 ? -7.545 -12.316 37.110 1.00 88.44 93 GLY A N 1
ATOM 772 C CA . GLY A 1 93 ? -7.335 -13.468 36.227 1.00 88.44 93 GLY A CA 1
ATOM 773 C C . GLY A 1 93 ? -8.028 -13.396 34.871 1.00 88.44 93 GLY A C 1
ATOM 774 O O . GLY A 1 93 ? -7.842 -14.322 34.086 1.00 88.44 93 GLY A O 1
ATOM 775 N N . GLY A 1 94 ? -8.795 -12.342 34.597 1.00 91.88 94 GLY A N 1
ATOM 776 C CA . GLY A 1 94 ? -9.469 -12.142 33.321 1.00 91.88 94 GLY A CA 1
ATOM 777 C C . GLY A 1 94 ? -8.487 -11.943 32.168 1.00 91.88 94 GLY A C 1
ATOM 778 O O . GLY A 1 94 ? -7.318 -11.590 32.367 1.00 91.88 94 GLY A O 1
ATOM 779 N N . LEU A 1 95 ? -8.978 -12.200 30.957 1.00 93.06 95 LEU A N 1
ATOM 780 C CA . LEU A 1 95 ? -8.185 -12.236 29.733 1.00 93.06 95 LEU A CA 1
ATOM 781 C C . LEU A 1 95 ? -8.356 -10.943 28.928 1.00 93.06 95 LEU A C 1
ATOM 783 O O . LEU A 1 95 ? -9.448 -10.613 28.471 1.00 93.06 95 LEU A O 1
ATOM 787 N N . LEU A 1 96 ? -7.257 -10.235 28.705 1.00 94.69 96 LEU A N 1
ATOM 788 C CA . LEU A 1 96 ? -7.179 -9.095 27.802 1.00 94.69 96 LEU A CA 1
ATOM 789 C C . LEU A 1 96 ? -6.497 -9.520 26.499 1.00 94.69 96 LEU A C 1
ATOM 791 O O . LEU A 1 96 ? -5.394 -10.071 26.510 1.00 94.69 96 LEU A O 1
ATOM 795 N N . ILE A 1 97 ? -7.149 -9.249 25.370 1.00 93.56 97 ILE A N 1
ATOM 796 C CA . ILE A 1 97 ? -6.663 -9.604 24.033 1.00 93.56 97 ILE A CA 1
ATOM 797 C C . ILE A 1 97 ? -6.435 -8.334 23.219 1.00 93.56 97 ILE A C 1
ATOM 799 O O . ILE A 1 97 ? -7.371 -7.560 22.996 1.00 93.56 97 ILE A O 1
ATOM 803 N N . LEU A 1 98 ? -5.205 -8.159 22.732 1.00 90.12 98 LEU A N 1
ATOM 804 C CA . LEU A 1 98 ? -4.803 -7.022 21.903 1.00 90.12 98 LEU A CA 1
ATOM 805 C C . LEU A 1 98 ? -4.553 -7.420 20.435 1.00 90.12 98 LEU A C 1
ATOM 807 O O . LEU A 1 98 ? -4.636 -8.586 20.038 1.00 90.12 98 LEU A O 1
ATOM 811 N N . GLY A 1 99 ? -4.317 -6.424 19.585 1.00 79.38 99 GLY A N 1
ATOM 812 C CA . GLY A 1 99 ? -3.900 -6.606 18.198 1.00 79.38 99 GLY A CA 1
ATOM 813 C C . GLY A 1 99 ? -2.432 -7.030 18.086 1.00 79.38 99 GLY A C 1
ATOM 814 O O . GLY A 1 99 ? -1.617 -6.748 18.956 1.00 79.38 99 GLY A O 1
ATOM 815 N N . GLY A 1 100 ? -2.058 -7.660 16.967 1.00 74.56 100 GLY A N 1
ATOM 816 C CA . GLY A 1 100 ? -0.713 -8.234 16.770 1.00 74.56 100 GLY A CA 1
ATOM 817 C C . GLY A 1 100 ? 0.454 -7.235 16.701 1.00 74.56 100 GLY A C 1
ATOM 818 O O . GLY A 1 100 ? 1.602 -7.642 16.559 1.00 74.56 100 GLY A O 1
ATOM 819 N N . SER A 1 101 ? 0.173 -5.933 16.745 1.00 74.88 101 SER A N 1
ATOM 820 C CA . SER A 1 101 ? 1.174 -4.855 16.787 1.00 74.88 101 SER A CA 1
ATOM 821 C C . SER A 1 101 ? 1.078 -4.031 18.076 1.00 74.88 101 SER A C 1
ATOM 823 O O . SER A 1 101 ? 1.710 -2.982 18.195 1.00 74.88 101 SER A O 1
ATOM 825 N N . GLU A 1 102 ? 0.273 -4.480 19.039 1.00 83.06 102 GLU A N 1
ATOM 826 C CA . GLU A 1 102 ? -0.088 -3.735 20.239 1.00 83.06 102 GLU A CA 1
ATOM 827 C C . GLU A 1 102 ? 0.479 -4.422 21.466 1.00 83.06 102 GLU A C 1
ATOM 829 O O . GLU A 1 102 ? 0.181 -5.578 21.735 1.00 83.06 102 GLU A O 1
ATOM 834 N N . ASN A 1 103 ? 1.292 -3.697 22.226 1.00 82.50 103 ASN A N 1
ATOM 835 C CA . ASN A 1 103 ? 1.938 -4.230 23.412 1.00 82.50 103 ASN A CA 1
ATOM 836 C C . ASN A 1 103 ? 1.675 -3.336 24.618 1.00 82.50 103 ASN A C 1
ATOM 838 O O . ASN A 1 103 ? 1.689 -2.104 24.510 1.00 82.50 103 ASN A O 1
ATOM 842 N N . ILE A 1 104 ? 1.474 -3.981 25.764 1.00 83.25 104 ILE A N 1
ATOM 843 C CA . ILE A 1 104 ? 1.468 -3.333 27.075 1.00 83.25 104 ILE A CA 1
ATOM 844 C C . ILE A 1 104 ? 2.930 -3.202 27.534 1.00 83.25 104 ILE A C 1
ATOM 846 O O . ILE A 1 104 ? 3.651 -4.207 27.505 1.00 83.25 104 ILE A O 1
ATOM 850 N N . PRO A 1 105 ? 3.400 -1.996 27.905 1.00 69.12 105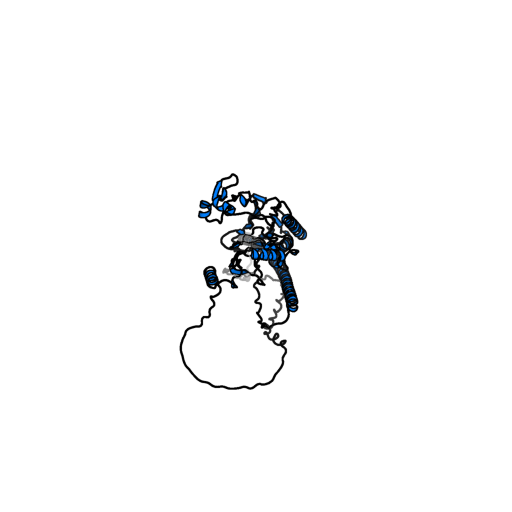 PRO A N 1
ATOM 851 C CA . PRO A 1 105 ? 4.721 -1.807 28.503 1.00 69.12 105 PRO A CA 1
ATOM 852 C C . PRO A 1 105 ? 4.899 -2.704 29.736 1.00 69.12 105 PRO A C 1
ATOM 854 O O . PRO A 1 105 ? 3.958 -2.902 30.496 1.00 69.12 105 PRO A O 1
ATOM 857 N N . ARG A 1 106 ? 6.100 -3.262 29.936 1.00 57.50 106 ARG A N 1
ATOM 858 C CA . ARG A 1 106 ? 6.368 -4.216 31.032 1.00 57.50 106 ARG A CA 1
ATOM 859 C C . ARG A 1 106 ? 6.404 -3.573 32.421 1.00 57.50 106 ARG A C 1
ATOM 861 O O . ARG A 1 106 ? 6.326 -4.288 33.414 1.00 57.50 106 ARG A O 1
ATOM 868 N N . GLU A 1 107 ? 6.552 -2.259 32.495 1.00 56.66 107 GLU A N 1
ATOM 869 C CA . GLU A 1 107 ? 6.718 -1.538 33.753 1.00 56.66 107 GLU A CA 1
ATOM 870 C C . GLU A 1 107 ? 5.358 -1.324 34.427 1.00 56.66 107 GLU A C 1
ATOM 872 O O . GLU A 1 107 ? 4.439 -0.764 33.834 1.00 56.66 107 GLU A O 1
ATOM 877 N N . ASN A 1 108 ? 5.223 -1.803 35.667 1.00 50.19 108 ASN A N 1
ATOM 878 C CA . ASN A 1 108 ? 4.071 -1.591 36.556 1.00 50.19 108 ASN A CA 1
ATOM 879 C C . ASN A 1 108 ? 2.688 -2.045 36.041 1.00 50.19 108 ASN A C 1
ATOM 881 O O . ASN A 1 108 ? 1.670 -1.675 36.625 1.00 50.19 108 ASN A O 1
ATOM 885 N N . SER A 1 109 ? 2.613 -2.875 34.994 1.00 66.69 109 SER A N 1
ATOM 886 C CA . SER A 1 109 ? 1.327 -3.385 34.510 1.00 66.69 109 SER A CA 1
ATOM 887 C C . SER A 1 109 ? 0.860 -4.597 35.324 1.00 66.69 109 SER A C 1
ATOM 889 O O . SER A 1 109 ? 1.583 -5.588 35.439 1.00 66.69 109 SER A O 1
ATOM 891 N N . THR A 1 110 ? -0.390 -4.575 35.784 1.00 84.38 110 THR A N 1
ATOM 892 C CA . THR A 1 110 ? -1.111 -5.732 36.351 1.00 84.38 110 THR A CA 1
ATOM 893 C C . THR A 1 110 ? -1.323 -6.858 35.330 1.00 84.38 110 THR A C 1
ATOM 895 O O . THR A 1 110 ? -1.751 -7.948 35.691 1.00 84.38 110 THR A O 1
ATOM 898 N N . PHE A 1 111 ? -1.023 -6.635 34.049 1.00 88.69 111 PHE A N 1
ATOM 899 C CA . PHE A 1 111 ? -1.285 -7.564 32.954 1.00 88.69 111 PHE A CA 1
ATOM 900 C C . PHE A 1 111 ? -0.041 -8.366 32.557 1.00 88.69 111 PHE A C 1
ATOM 902 O O . PHE A 1 111 ? 0.915 -7.848 31.985 1.00 88.69 111 PHE A O 1
ATOM 909 N N . ASN A 1 112 ? -0.069 -9.677 32.787 1.00 87.75 112 ASN A N 1
ATOM 910 C CA . ASN A 1 112 ? 1.008 -10.586 32.408 1.00 87.75 112 ASN A CA 1
ATOM 911 C C . ASN A 1 112 ? 0.763 -11.170 31.013 1.00 87.75 112 ASN A C 1
ATOM 913 O O . ASN A 1 112 ? -0.261 -11.810 30.784 1.00 87.75 112 ASN A O 1
ATOM 917 N N . ASN A 1 113 ? 1.711 -10.995 30.090 1.00 85.94 113 ASN A N 1
ATOM 918 C CA . ASN A 1 113 ? 1.629 -11.598 28.758 1.00 85.94 113 ASN A CA 1
ATOM 919 C C . ASN A 1 113 ? 1.800 -13.128 28.845 1.00 85.94 113 ASN A C 1
ATOM 921 O O . ASN A 1 113 ? 2.827 -13.606 29.328 1.00 85.94 113 ASN A O 1
ATOM 925 N N . ILE A 1 114 ? 0.804 -13.877 28.364 1.00 83.81 114 ILE A N 1
ATOM 926 C CA . ILE A 1 114 ? 0.804 -15.350 28.329 1.00 83.81 114 ILE A CA 1
ATOM 927 C C . ILE A 1 114 ? 1.057 -15.919 26.926 1.00 83.81 114 ILE A C 1
ATOM 929 O O . ILE A 1 114 ? 1.501 -17.055 26.794 1.00 83.81 114 ILE A O 1
ATOM 933 N N . SER A 1 115 ? 0.800 -15.136 25.874 1.00 78.38 115 SER A N 1
ATOM 934 C CA . SER A 1 115 ? 1.137 -15.486 24.492 1.00 78.38 115 SER A CA 1
ATOM 935 C C . SER A 1 115 ? 1.684 -14.257 23.786 1.00 78.38 115 SER A C 1
ATOM 937 O O . SER A 1 115 ? 0.940 -13.348 23.419 1.00 78.38 115 SER A O 1
ATOM 939 N N . ILE A 1 116 ? 2.999 -14.253 23.559 1.00 71.69 116 ILE A N 1
ATOM 940 C CA . ILE A 1 116 ? 3.683 -13.163 22.853 1.00 71.69 116 ILE A CA 1
ATOM 941 C C . ILE A 1 116 ? 3.202 -13.094 21.402 1.00 71.69 116 ILE A C 1
ATOM 943 O O . ILE A 1 116 ? 3.031 -12.011 20.857 1.00 71.69 116 ILE A O 1
ATOM 947 N N . ARG A 1 117 ? 2.960 -14.251 20.772 1.00 72.56 117 ARG A N 1
ATOM 948 C CA . ARG A 1 117 ? 2.504 -14.313 19.378 1.00 72.56 117 ARG A CA 1
ATOM 949 C C . ARG A 1 117 ? 1.096 -13.743 19.235 1.00 72.56 117 ARG A C 1
ATOM 951 O O . ARG A 1 117 ? 0.843 -12.953 18.330 1.00 72.56 117 ARG A O 1
ATOM 958 N N . ASP A 1 118 ? 0.198 -14.147 20.127 1.00 73.88 118 ASP A N 1
ATOM 959 C CA . ASP A 1 118 ? -1.230 -13.846 20.003 1.00 73.88 118 ASP A CA 1
ATOM 960 C C . ASP A 1 118 ? -1.640 -12.596 20.806 1.00 73.88 118 ASP A C 1
ATOM 962 O O . ASP A 1 118 ? -2.772 -12.141 20.692 1.00 73.88 118 ASP A O 1
ATOM 966 N N . HIS A 1 119 ? -0.699 -12.005 21.554 1.00 84.81 119 HIS A N 1
ATOM 967 C CA . HIS A 1 119 ? -0.864 -10.794 22.366 1.00 84.81 119 HIS A CA 1
ATOM 968 C C . HIS A 1 119 ? -1.983 -10.935 23.408 1.00 84.81 119 HIS A C 1
ATOM 970 O O . HIS A 1 119 ? -2.863 -10.082 23.550 1.00 84.81 119 HIS A O 1
ATOM 976 N N . PHE A 1 120 ? -1.941 -12.054 24.134 1.00 89.81 120 PHE A N 1
ATOM 977 C CA . PHE A 1 120 ? -2.879 -12.378 25.207 1.00 89.81 120 PHE A CA 1
ATOM 978 C C . PHE A 1 120 ? -2.267 -12.047 26.563 1.00 89.81 120 PHE A C 1
ATOM 980 O O . PHE A 1 120 ? -1.117 -12.406 26.836 1.00 89.81 120 PHE A O 1
ATOM 987 N N . TYR A 1 121 ? -3.053 -11.405 27.421 1.00 91.12 121 TYR A N 1
ATOM 988 C CA . TYR A 1 121 ? -2.626 -10.921 28.724 1.00 91.12 121 TYR A CA 1
ATOM 989 C C . TYR A 1 121 ? -3.611 -11.333 29.813 1.00 91.12 121 TYR A C 1
ATOM 991 O O . TYR A 1 121 ? -4.818 -11.261 29.614 1.00 91.12 121 TYR A O 1
ATOM 999 N N . ILE A 1 122 ? -3.107 -11.720 30.981 1.00 91.25 122 ILE A N 1
ATOM 1000 C CA . ILE A 1 122 ? -3.932 -12.041 32.148 1.00 91.25 122 ILE A CA 1
ATOM 1001 C C . ILE A 1 122 ? -3.680 -11.042 33.264 1.00 91.25 122 ILE A C 1
ATOM 1003 O O . ILE A 1 122 ? -2.528 -10.795 33.623 1.00 91.25 122 ILE A O 1
ATOM 1007 N N . LYS A 1 123 ? -4.761 -10.516 33.847 1.00 92.38 123 LYS A N 1
ATOM 1008 C CA . LYS A 1 123 ? -4.675 -9.647 35.023 1.00 92.38 123 LYS A CA 1
ATOM 1009 C C . LYS A 1 123 ? -4.208 -10.428 36.257 1.00 92.38 123 LYS A C 1
ATOM 1011 O O . LYS A 1 123 ? -4.796 -11.451 36.608 1.00 92.38 123 LYS A O 1
ATOM 1016 N N . ASN A 1 124 ? -3.171 -9.917 36.917 1.00 88.62 124 ASN A N 1
ATOM 1017 C CA . ASN A 1 124 ? -2.586 -10.378 38.174 1.00 88.62 124 ASN A CA 1
ATOM 1018 C C . ASN A 1 124 ? -2.342 -11.891 38.216 1.00 88.62 124 ASN A C 1
ATOM 1020 O O . ASN A 1 124 ? -2.656 -12.571 39.197 1.00 88.62 124 ASN A O 1
ATOM 1024 N N . LEU A 1 125 ? -1.742 -12.434 37.152 1.00 81.75 125 LEU A N 1
ATOM 1025 C CA . LEU A 1 125 ? -1.456 -13.866 37.048 1.00 81.75 125 LEU A CA 1
ATOM 1026 C C . LEU A 1 125 ? -0.615 -14.371 38.230 1.00 81.75 125 LEU A C 1
ATOM 1028 O O . LEU A 1 125 ? -0.794 -15.504 38.678 1.00 81.75 125 LEU A O 1
ATOM 1032 N N . ALA A 1 126 ? 0.277 -13.530 38.762 1.00 77.62 126 ALA A N 1
ATOM 1033 C CA . ALA A 1 126 ? 1.096 -13.847 39.930 1.00 77.62 126 ALA A CA 1
ATOM 1034 C C . ALA A 1 126 ? 0.255 -14.294 41.143 1.00 77.62 126 ALA A C 1
ATOM 1036 O O . ALA A 1 126 ? 0.634 -15.265 41.802 1.00 77.62 126 ALA A O 1
ATOM 1037 N N . ASN A 1 127 ? -0.913 -13.679 41.353 1.00 81.69 127 ASN A N 1
ATOM 1038 C CA . ASN A 1 127 ? -1.790 -13.901 42.508 1.00 81.69 127 ASN A CA 1
ATOM 1039 C C . ASN A 1 127 ? -2.707 -15.124 42.354 1.00 81.69 127 ASN A C 1
ATOM 1041 O O . ASN A 1 127 ? -3.459 -15.461 43.268 1.00 81.69 127 ASN A O 1
ATOM 1045 N N . LYS A 1 128 ? -2.678 -15.802 41.200 1.00 83.69 128 LYS A N 1
ATOM 1046 C CA . LYS A 1 128 ? -3.527 -16.968 40.937 1.00 83.69 128 LYS A CA 1
ATOM 1047 C C . LYS A 1 128 ? -2.903 -18.274 41.446 1.00 83.69 128 LYS A C 1
ATOM 1049 O O . LYS A 1 128 ? -1.674 -18.412 41.432 1.00 83.69 128 LYS A O 1
ATOM 1054 N N . PRO A 1 129 ? -3.735 -19.251 41.865 1.00 82.50 129 PRO A N 1
ATOM 1055 C CA . PRO A 1 129 ? -3.255 -20.529 42.378 1.00 82.50 129 PRO A CA 1
ATOM 1056 C C . PRO A 1 129 ? -2.483 -21.312 41.310 1.00 82.50 129 PRO A C 1
ATOM 1058 O O . PRO A 1 129 ? -2.710 -21.157 40.108 1.00 82.50 129 PRO A O 1
ATOM 1061 N N . ASN A 1 130 ? -1.592 -22.202 41.748 1.00 81.19 130 ASN A N 1
ATOM 1062 C CA . ASN A 1 130 ? -0.763 -22.999 40.837 1.00 81.19 130 ASN A CA 1
ATOM 1063 C C . ASN A 1 130 ? -1.592 -23.885 39.895 1.00 81.19 130 ASN A C 1
ATOM 1065 O O . ASN A 1 130 ? -1.182 -24.093 38.759 1.00 81.19 130 ASN A O 1
ATOM 1069 N N . SER A 1 131 ? -2.780 -24.340 40.309 1.00 82.31 131 SER A N 1
ATOM 1070 C CA . SER A 1 131 ? -3.715 -25.061 39.431 1.00 82.31 131 SER A CA 1
ATOM 1071 C C . SER A 1 131 ? -4.109 -24.239 38.198 1.00 82.31 131 SER A C 1
ATOM 1073 O O . SER A 1 131 ? -4.103 -24.762 37.086 1.00 82.31 131 SER A O 1
ATOM 1075 N N . TYR A 1 132 ? -4.368 -22.941 38.376 1.00 82.00 132 TYR A N 1
ATOM 1076 C CA . TYR A 1 132 ? -4.695 -22.012 37.294 1.00 82.00 132 TYR A CA 1
ATOM 1077 C C . TYR A 1 132 ? -3.500 -21.787 36.362 1.00 82.00 132 TYR A C 1
ATOM 1079 O O . TYR A 1 132 ? -3.628 -21.889 35.145 1.00 82.00 132 TYR A O 1
ATOM 1087 N N . LYS A 1 133 ? -2.310 -21.553 36.930 1.00 80.06 133 LYS A N 1
ATOM 1088 C CA . LYS A 1 133 ? -1.066 -21.385 36.158 1.00 80.06 133 LYS A CA 1
ATOM 1089 C C . LYS A 1 133 ? -0.719 -22.640 35.347 1.00 80.06 133 LYS A C 1
ATOM 1091 O O . LYS A 1 133 ? -0.295 -22.520 34.202 1.00 80.06 133 LYS A O 1
ATOM 1096 N N . ASN A 1 134 ? -0.953 -23.827 35.910 1.00 79.38 134 ASN A N 1
ATOM 1097 C CA . ASN A 1 134 ? -0.730 -25.111 35.241 1.00 79.38 134 ASN A CA 1
ATOM 1098 C C . ASN A 1 134 ? -1.742 -25.373 34.115 1.00 79.38 134 ASN A C 1
ATOM 1100 O O . ASN A 1 134 ? -1.374 -25.894 33.067 1.00 79.38 134 ASN A O 1
ATOM 1104 N N . ALA A 1 135 ? -3.010 -24.998 34.303 1.00 81.00 135 ALA A N 1
ATOM 1105 C CA . ALA A 1 135 ? -4.008 -25.066 33.236 1.00 81.00 135 ALA A CA 1
ATOM 1106 C C . ALA A 1 135 ? -3.681 -24.088 32.094 1.00 81.00 135 ALA A C 1
ATOM 1108 O O . ALA A 1 135 ? -3.827 -24.412 30.921 1.00 81.00 135 ALA A O 1
ATOM 1109 N N . LEU A 1 136 ? -3.177 -22.896 32.417 1.00 79.62 136 LEU A N 1
ATOM 1110 C CA . LEU A 1 136 ? -2.742 -21.942 31.399 1.00 79.62 136 LEU A CA 1
ATOM 1111 C C . LEU A 1 136 ? -1.531 -22.431 30.614 1.00 79.62 136 LEU A C 1
ATOM 1113 O O . LEU A 1 136 ? -1.504 -22.277 29.398 1.00 79.62 136 LEU A O 1
ATOM 1117 N N . SER A 1 137 ? -0.544 -23.029 31.281 1.00 76.38 137 SER A N 1
ATOM 1118 C CA . SER A 1 137 ? 0.647 -23.544 30.604 1.00 76.38 137 SER A CA 1
ATOM 1119 C C . SER A 1 137 ? 0.359 -24.769 29.732 1.00 76.38 137 SER A C 1
ATOM 1121 O O . SER A 1 137 ? 1.091 -25.001 28.771 1.00 76.38 137 SER A O 1
ATOM 1123 N N . SER A 1 138 ? -0.709 -25.529 30.005 1.00 76.94 138 SER A N 1
ATOM 1124 C CA . SER A 1 138 ? -1.147 -26.625 29.132 1.00 76.94 138 SER A CA 1
ATOM 1125 C C . SER A 1 138 ? -1.882 -26.129 27.881 1.00 76.94 138 SER A C 1
ATOM 1127 O O . SER A 1 138 ? -1.683 -26.686 26.803 1.00 76.94 138 SER A O 1
ATOM 1129 N N . ILE A 1 139 ? -2.683 -25.065 28.003 1.00 78.19 139 ILE A N 1
ATOM 1130 C CA . ILE A 1 139 ? -3.411 -24.442 26.883 1.00 78.19 139 ILE A CA 1
ATOM 1131 C C . ILE A 1 139 ? -2.465 -23.607 26.007 1.00 78.19 139 ILE A C 1
ATOM 1133 O O . ILE A 1 139 ? -2.551 -23.640 24.780 1.00 78.19 139 ILE A O 1
ATOM 1137 N N . PHE A 1 140 ? -1.532 -22.890 26.635 1.00 71.94 140 PHE A N 1
ATOM 1138 C CA . PHE A 1 140 ? -0.533 -22.042 25.988 1.00 71.94 140 PHE A CA 1
ATOM 1139 C C . PHE A 1 140 ? 0.878 -22.568 26.288 1.00 71.94 140 PHE A C 1
ATOM 1141 O O . PHE A 1 140 ? 1.614 -21.960 27.069 1.00 71.94 140 PHE A O 1
ATOM 1148 N N . PRO A 1 141 ? 1.289 -23.703 25.694 1.00 61.34 141 PRO A N 1
ATOM 1149 C CA . PRO A 1 141 ? 2.611 -24.255 25.937 1.00 61.34 141 PRO A CA 1
ATOM 1150 C C . PRO A 1 141 ? 3.676 -23.283 25.431 1.00 61.34 141 PRO A C 1
ATOM 1152 O O . PRO A 1 141 ? 3.830 -23.054 24.226 1.00 61.34 141 PRO A O 1
ATOM 1155 N N . SER A 1 142 ? 4.438 -22.717 26.366 1.00 51.50 142 SER A N 1
ATOM 1156 C CA . SER A 1 142 ? 5.614 -21.905 26.080 1.00 51.50 142 SER A CA 1
ATOM 1157 C C . SER A 1 142 ? 6.539 -22.695 25.160 1.00 51.50 142 SER A C 1
ATOM 1159 O O . SER A 1 142 ? 7.143 -23.687 25.562 1.00 51.50 142 SER A O 1
ATOM 1161 N N . ARG A 1 143 ? 6.710 -22.252 23.912 1.00 40.06 143 ARG A N 1
ATOM 1162 C CA . ARG A 1 143 ? 7.639 -22.866 22.946 1.00 40.06 143 ARG A CA 1
ATOM 1163 C C . ARG A 1 143 ? 9.113 -22.552 23.265 1.00 40.06 143 ARG A C 1
ATOM 1165 O O . ARG A 1 143 ? 9.937 -22.424 22.366 1.00 40.06 143 ARG A O 1
ATOM 1172 N N . ILE A 1 144 ? 9.446 -22.428 24.549 1.00 38.25 144 ILE A N 1
ATOM 1173 C CA . ILE A 1 144 ? 10.767 -22.103 25.084 1.00 38.25 144 ILE A CA 1
ATOM 1174 C C . ILE A 1 144 ? 11.214 -23.285 25.950 1.00 38.25 144 ILE A C 1
ATOM 1176 O O . ILE A 1 144 ? 11.089 -23.246 27.165 1.00 38.25 144 ILE A O 1
ATOM 1180 N N . GLN A 1 145 ? 11.667 -24.361 25.296 1.00 33.16 145 GLN A N 1
ATOM 1181 C CA . GLN A 1 145 ? 12.742 -25.271 25.737 1.00 33.16 145 GLN A CA 1
ATOM 1182 C C . GLN A 1 145 ? 12.839 -26.477 24.782 1.00 33.16 145 GLN A C 1
ATOM 1184 O O . GLN A 1 145 ? 12.272 -27.541 25.001 1.00 33.16 145 GLN A O 1
ATOM 1189 N N . LYS A 1 146 ? 13.625 -26.318 23.712 1.00 28.84 146 LYS A N 1
ATOM 1190 C CA . LYS A 1 146 ? 14.399 -27.413 23.097 1.00 28.84 146 LYS A CA 1
ATOM 1191 C C . LYS A 1 146 ? 15.786 -26.889 22.722 1.00 28.84 146 LYS A C 1
ATOM 1193 O O . LYS A 1 146 ? 16.154 -26.776 21.561 1.00 28.84 146 LYS A O 1
ATOM 1198 N N . ARG A 1 147 ? 16.546 -26.544 23.758 1.00 27.28 147 ARG A N 1
ATOM 1199 C CA . ARG A 1 147 ? 18.015 -26.589 23.786 1.00 27.28 147 ARG A CA 1
ATOM 1200 C C . ARG A 1 147 ? 18.453 -26.964 25.206 1.00 27.28 147 ARG A C 1
ATOM 1202 O O . ARG A 1 147 ? 19.247 -26.289 25.841 1.00 27.28 147 ARG A O 1
ATOM 1209 N N . THR A 1 148 ? 17.899 -28.060 25.716 1.00 28.50 148 THR A N 1
ATOM 1210 C CA . THR A 1 148 ? 18.538 -28.806 26.796 1.00 28.50 148 THR A CA 1
ATOM 1211 C C . THR A 1 148 ? 19.696 -29.593 26.184 1.00 28.50 148 THR A C 1
ATOM 1213 O O . THR A 1 148 ? 19.523 -30.507 25.380 1.00 28.50 148 THR A O 1
ATOM 1216 N N . THR A 1 149 ? 20.902 -29.099 26.454 1.00 27.47 149 THR A N 1
ATOM 1217 C CA . THR A 1 149 ? 22.052 -29.902 26.886 1.00 27.47 149 THR A CA 1
ATOM 1218 C C . THR A 1 149 ? 21.974 -31.406 26.576 1.00 27.47 149 THR A C 1
ATOM 1220 O O . THR A 1 149 ? 21.465 -32.205 27.357 1.00 27.47 149 THR A O 1
ATOM 1223 N N . LYS A 1 150 ? 22.612 -31.833 25.477 1.00 28.83 150 LYS A N 1
ATOM 1224 C CA . LYS A 1 150 ? 23.129 -33.205 25.367 1.00 28.83 150 LYS A CA 1
ATOM 1225 C C . LYS A 1 150 ? 24.332 -33.350 26.314 1.00 28.83 150 LYS A C 1
ATOM 1227 O O . LYS A 1 150 ? 25.477 -33.173 25.918 1.00 28.83 150 LYS A O 1
ATOM 1232 N N . LYS A 1 151 ? 24.041 -33.651 27.577 1.00 27.69 151 LYS A N 1
ATOM 1233 C CA . LYS A 1 151 ? 24.900 -34.337 28.555 1.00 27.69 151 LYS A CA 1
ATOM 1234 C C . LYS A 1 151 ? 23.929 -35.095 29.471 1.00 27.69 151 LYS A C 1
ATOM 1236 O O . LYS A 1 151 ? 23.105 -34.457 30.103 1.00 27.69 151 LYS A O 1
ATOM 1241 N N . GLY A 1 152 ? 23.918 -36.417 29.547 1.00 25.95 152 GLY A N 1
ATOM 1242 C CA . GLY A 1 152 ? 24.770 -37.403 28.905 1.00 25.95 152 GLY A CA 1
ATOM 1243 C C . GLY A 1 152 ? 24.188 -38.805 29.064 1.00 25.95 152 GLY A C 1
ATOM 1244 O O . GLY A 1 152 ? 23.058 -38.967 29.511 1.00 25.95 152 GLY A O 1
ATOM 1245 N N . ASN A 1 153 ? 24.972 -39.796 28.651 1.00 24.09 153 ASN A N 1
ATOM 1246 C CA . ASN A 1 153 ? 25.303 -40.971 29.455 1.00 24.09 153 ASN A CA 1
ATOM 1247 C C . ASN A 1 153 ? 26.208 -41.877 28.619 1.00 24.09 153 ASN A C 1
ATOM 1249 O O . ASN A 1 153 ? 25.732 -42.705 27.853 1.00 24.09 153 ASN A O 1
ATOM 1253 N N . LEU A 1 154 ? 27.521 -41.729 28.799 1.00 26.47 154 LEU A N 1
ATOM 1254 C CA . LEU A 1 154 ? 28.401 -42.889 28.804 1.00 26.47 154 LEU A CA 1
ATOM 1255 C C . LEU A 1 154 ? 29.054 -42.920 30.182 1.00 26.47 154 LEU A C 1
ATOM 1257 O O . LEU A 1 154 ? 29.835 -42.047 30.554 1.00 26.47 154 LEU A O 1
ATOM 1261 N N . SER A 1 155 ? 28.615 -43.891 30.966 1.00 27.25 155 SER A N 1
ATOM 1262 C CA . SER A 1 155 ? 29.176 -44.244 32.255 1.00 27.25 155 SER A CA 1
ATOM 1263 C C . SER A 1 155 ? 30.587 -44.819 32.111 1.00 27.25 155 SER A C 1
ATOM 1265 O O . SER A 1 155 ? 30.859 -45.486 31.115 1.00 27.25 155 SER A O 1
ATOM 1267 N N . LYS A 1 156 ? 31.347 -44.719 33.211 1.00 27.98 156 LYS A N 1
ATOM 1268 C CA . LYS A 1 156 ? 32.479 -45.575 33.615 1.00 27.98 156 LYS A CA 1
ATOM 1269 C C . LYS A 1 156 ? 33.800 -45.354 32.866 1.00 27.98 156 LYS A C 1
ATOM 1271 O O . LYS A 1 156 ? 33.971 -45.840 31.757 1.00 27.98 156 LYS A O 1
ATOM 1276 N N . ASN A 1 157 ? 34.789 -44.762 33.547 1.00 23.80 157 ASN A N 1
ATOM 1277 C CA . ASN A 1 157 ? 35.814 -45.549 34.252 1.00 23.80 157 ASN A CA 1
ATOM 1278 C C . ASN A 1 157 ? 36.953 -44.702 34.868 1.00 23.80 157 ASN A C 1
ATOM 1280 O O . ASN A 1 157 ? 37.449 -43.775 34.243 1.00 23.80 157 ASN A O 1
ATOM 1284 N N . LEU A 1 158 ? 37.381 -45.154 36.056 1.00 26.08 158 LEU A N 1
ATOM 1285 C CA . LEU A 1 158 ? 38.726 -45.090 36.656 1.00 26.08 158 LEU A CA 1
ATOM 1286 C C . LEU A 1 158 ? 39.313 -43.751 37.178 1.00 26.08 158 LEU A C 1
ATOM 1288 O O . LEU A 1 158 ? 39.827 -42.912 36.451 1.00 26.08 158 LEU A O 1
ATOM 1292 N N . SER A 1 159 ? 39.270 -43.651 38.514 1.00 24.14 159 SER A N 1
ATOM 1293 C CA . SER A 1 159 ? 40.357 -43.342 39.472 1.00 24.14 159 SER A CA 1
ATOM 1294 C C . SER A 1 159 ? 41.759 -42.952 38.965 1.00 24.14 159 SER A C 1
ATOM 1296 O O . SER A 1 159 ? 42.336 -43.672 38.153 1.00 24.14 159 SER A O 1
ATOM 1298 N N . GLY A 1 160 ? 42.387 -41.973 39.639 1.00 24.14 160 GLY A N 1
ATOM 1299 C CA . GLY A 1 160 ? 43.855 -41.877 39.748 1.00 24.14 160 GLY A CA 1
ATOM 1300 C C . GLY A 1 160 ? 44.426 -40.474 40.009 1.00 24.14 160 GLY A C 1
ATOM 1301 O O . GLY A 1 160 ? 44.587 -39.705 39.076 1.00 24.14 160 GLY A O 1
ATOM 1302 N N . THR A 1 161 ? 44.717 -40.179 41.284 1.00 23.52 161 THR A N 1
ATOM 1303 C CA . THR A 1 161 ? 45.899 -39.466 41.847 1.00 23.52 161 THR A CA 1
ATOM 1304 C C . THR A 1 161 ? 46.713 -38.462 41.001 1.00 23.52 161 THR A C 1
ATOM 1306 O O . THR A 1 161 ? 47.224 -38.818 39.944 1.00 23.52 161 THR A O 1
ATOM 1309 N N . GLY A 1 162 ? 47.034 -37.287 41.569 1.00 24.86 162 GLY A N 1
ATOM 1310 C CA . GLY A 1 162 ? 48.194 -36.487 41.131 1.00 24.86 162 GLY A CA 1
ATOM 1311 C C . GLY A 1 162 ? 48.256 -35.054 41.674 1.00 24.86 162 GLY A C 1
ATOM 1312 O O . GLY A 1 162 ? 47.386 -34.247 41.383 1.00 24.86 162 GLY A O 1
ATOM 1313 N N . GLU A 1 163 ? 49.293 -34.761 42.455 1.00 23.31 163 GLU A N 1
ATOM 1314 C CA . GLU A 1 163 ? 49.554 -33.557 43.256 1.00 23.31 163 GLU A CA 1
ATOM 1315 C C . GLU A 1 163 ? 49.899 -32.250 42.502 1.00 23.31 163 GLU A C 1
ATOM 1317 O O . GLU A 1 163 ? 50.413 -32.239 41.387 1.00 23.31 163 GLU A O 1
ATOM 1322 N N . LEU A 1 164 ? 49.648 -31.151 43.229 1.00 25.77 164 LEU A N 1
ATOM 1323 C CA . LEU A 1 164 ? 50.341 -29.851 43.336 1.00 25.77 164 LEU A CA 1
ATOM 1324 C C . LEU A 1 164 ? 51.593 -29.572 42.474 1.00 25.77 164 LEU A C 1
ATOM 1326 O O . LEU A 1 164 ? 52.553 -30.337 42.489 1.00 25.77 164 LEU A O 1
ATOM 1330 N N . LYS A 1 165 ? 51.680 -28.332 41.951 1.00 24.81 165 LYS A N 1
ATOM 1331 C CA . LYS A 1 165 ? 52.884 -27.478 42.087 1.00 24.81 165 LYS A CA 1
ATOM 1332 C C . LYS A 1 165 ? 52.605 -25.984 41.851 1.00 24.81 165 LYS A C 1
ATOM 1334 O O . LYS A 1 165 ? 51.905 -25.594 40.920 1.00 24.81 165 LYS A O 1
ATOM 1339 N N . GLU A 1 166 ? 53.169 -25.164 42.737 1.00 23.27 166 GLU A N 1
ATOM 1340 C CA . GLU A 1 166 ? 53.083 -23.701 42.805 1.00 23.27 166 GLU A CA 1
ATOM 1341 C C . GLU A 1 166 ? 54.052 -22.958 41.848 1.00 23.27 166 GLU A C 1
ATOM 1343 O O . GLU A 1 166 ? 55.165 -23.417 41.623 1.00 23.27 166 GLU A O 1
ATOM 1348 N N . LYS A 1 167 ? 53.587 -21.793 41.342 1.00 28.89 167 LYS A N 1
ATOM 1349 C CA . LYS A 1 167 ? 54.206 -20.437 41.169 1.00 28.89 167 LYS A CA 1
ATOM 1350 C C . LYS A 1 167 ? 55.726 -20.282 40.862 1.00 28.89 167 LYS A C 1
ATOM 1352 O O . LYS A 1 167 ? 56.545 -20.948 41.478 1.00 28.89 167 LYS A O 1
ATOM 1357 N N . PRO A 1 168 ? 56.144 -19.280 40.037 1.00 25.56 168 PRO A N 1
ATOM 1358 C CA . PRO A 1 168 ? 56.170 -17.885 40.514 1.00 25.56 168 PRO A CA 1
ATOM 1359 C C . PRO A 1 168 ? 55.814 -16.770 39.512 1.00 25.56 168 PRO A C 1
ATOM 1361 O O . PRO A 1 168 ? 55.832 -16.914 38.294 1.00 25.56 168 PRO A O 1
ATOM 1364 N N . LYS A 1 169 ? 55.491 -15.619 40.115 1.00 32.69 169 LYS A N 1
ATOM 1365 C CA . LYS A 1 169 ? 55.295 -14.296 39.514 1.00 32.69 169 LYS A CA 1
ATOM 1366 C C . LYS A 1 169 ? 56.613 -13.762 38.935 1.00 32.69 169 LYS A C 1
ATOM 1368 O O . LYS A 1 169 ? 57.621 -13.781 39.636 1.00 32.69 169 LYS A O 1
ATOM 1373 N N . SER A 1 170 ? 56.567 -13.134 37.760 1.00 25.62 170 SER A N 1
ATOM 1374 C CA . SER A 1 170 ? 57.539 -12.105 37.378 1.00 25.62 170 SER A CA 1
ATOM 1375 C C . SER A 1 170 ? 56.884 -10.957 36.596 1.00 25.62 170 SER A C 1
ATOM 1377 O O . SER A 1 170 ? 56.116 -11.155 35.661 1.00 25.62 170 SER A O 1
ATOM 1379 N N . SER A 1 171 ? 57.172 -9.758 37.111 1.00 25.36 171 SER A N 1
ATOM 1380 C CA . SER A 1 171 ? 57.259 -8.438 36.473 1.00 25.36 171 SER A CA 1
ATOM 1381 C C . SER A 1 171 ? 56.164 -7.942 35.515 1.00 25.36 171 SER A C 1
ATOM 1383 O O . SER A 1 171 ? 56.037 -8.311 34.352 1.00 25.36 171 SER A O 1
ATOM 1385 N N . VAL A 1 172 ? 55.489 -6.909 36.017 1.00 31.52 172 VAL A N 1
ATOM 1386 C CA . VAL A 1 172 ? 54.717 -5.893 35.300 1.00 31.52 172 VAL A CA 1
ATOM 1387 C C . VAL A 1 172 ? 55.501 -5.297 34.118 1.00 31.52 172 VAL A C 1
ATOM 1389 O O . VAL A 1 172 ? 56.608 -4.788 34.294 1.00 31.52 172 VAL A O 1
ATOM 1392 N N . LYS A 1 173 ? 54.862 -5.236 32.944 1.00 26.28 173 LYS A N 1
ATOM 1393 C CA . LYS A 1 173 ? 54.995 -4.115 32.000 1.00 26.28 173 LYS A CA 1
ATOM 1394 C C . LYS A 1 173 ? 53.600 -3.665 31.579 1.00 26.28 173 LYS A C 1
ATOM 1396 O O . LYS A 1 173 ? 52.885 -4.392 30.897 1.00 26.28 173 LYS A O 1
ATOM 1401 N N . ALA A 1 174 ? 53.230 -2.463 32.008 1.00 37.28 174 ALA A N 1
ATOM 1402 C CA . ALA A 1 174 ? 52.116 -1.718 31.447 1.00 37.28 174 ALA A CA 1
ATOM 1403 C C . ALA A 1 174 ? 52.400 -1.447 29.963 1.00 37.28 174 ALA A C 1
ATOM 1405 O O . ALA A 1 174 ? 53.449 -0.896 29.630 1.00 37.28 174 ALA A O 1
ATOM 1406 N N . ILE A 1 175 ? 51.483 -1.843 29.079 1.00 28.98 175 ILE A N 1
ATOM 1407 C CA . ILE A 1 175 ? 51.469 -1.419 27.678 1.00 28.98 175 ILE A CA 1
ATOM 1408 C C . ILE A 1 175 ? 50.018 -1.087 27.324 1.00 28.98 175 ILE A C 1
ATOM 1410 O O . ILE A 1 175 ? 49.126 -1.922 27.466 1.00 28.98 175 ILE A O 1
ATOM 1414 N N . ASN A 1 176 ? 49.815 0.160 26.897 1.00 30.88 176 ASN A N 1
ATOM 1415 C CA . ASN A 1 176 ? 48.579 0.732 26.368 1.00 30.88 176 ASN A CA 1
ATOM 1416 C C . ASN A 1 176 ? 47.813 -0.229 25.431 1.00 30.88 176 ASN A C 1
ATOM 1418 O O . ASN A 1 176 ? 48.432 -0.801 24.527 1.00 30.88 176 ASN A O 1
ATOM 1422 N N . PRO A 1 177 ? 46.468 -0.305 25.487 1.00 32.84 177 PRO A N 1
ATOM 1423 C CA . PRO A 1 177 ? 45.669 -1.058 24.515 1.00 32.84 177 PRO A CA 1
ATOM 1424 C C . PRO A 1 177 ? 45.596 -0.418 23.113 1.00 32.84 177 PRO A C 1
ATOM 1426 O O . PRO A 1 177 ? 44.721 -0.776 22.332 1.00 32.84 177 PRO A O 1
ATOM 1429 N N . ILE A 1 178 ? 46.497 0.508 22.762 1.00 34.25 178 ILE A N 1
ATOM 1430 C CA . ILE A 1 178 ? 46.531 1.154 21.436 1.00 34.25 178 ILE A CA 1
ATOM 1431 C C . ILE A 1 178 ? 47.460 0.416 20.449 1.00 34.25 178 ILE A C 1
ATOM 1433 O O . ILE A 1 178 ? 47.310 0.560 19.240 1.00 34.25 178 ILE A O 1
ATOM 1437 N N . GLU A 1 179 ? 48.329 -0.498 20.895 1.00 34.59 179 GLU A N 1
ATOM 1438 C CA . GLU A 1 179 ? 49.247 -1.207 19.978 1.00 34.59 179 GLU A CA 1
ATOM 1439 C C . GLU A 1 179 ? 48.815 -2.621 19.552 1.00 34.59 179 GLU A C 1
ATOM 1441 O O . GLU A 1 179 ? 49.488 -3.253 18.734 1.00 34.59 179 GLU A O 1
ATOM 1446 N N . LYS A 1 180 ? 47.656 -3.126 20.002 1.00 31.34 180 LYS A N 1
ATOM 1447 C CA . LYS A 1 180 ? 47.137 -4.437 19.550 1.00 31.34 180 LYS A CA 1
ATOM 1448 C C . LYS A 1 180 ? 46.120 -4.373 18.406 1.00 31.34 180 LYS A C 1
ATOM 1450 O O . LYS A 1 180 ? 45.720 -5.418 17.900 1.00 31.34 180 LYS A O 1
ATOM 1455 N N . ILE A 1 181 ? 45.796 -3.170 17.926 1.00 33.78 181 ILE A N 1
ATOM 1456 C CA . ILE A 1 181 ? 45.019 -2.952 16.691 1.00 33.78 181 ILE A CA 1
ATOM 1457 C C . ILE A 1 181 ? 45.941 -2.777 15.461 1.00 33.78 181 ILE A C 1
ATOM 1459 O O . ILE A 1 181 ? 45.495 -2.910 14.326 1.00 33.78 181 ILE A O 1
ATOM 1463 N N . LEU A 1 182 ? 47.260 -2.634 15.654 1.00 36.44 182 LEU A N 1
ATOM 1464 C CA . LEU A 1 182 ? 48.249 -2.475 14.572 1.00 36.44 182 LEU A CA 1
ATOM 1465 C C . LEU A 1 182 ? 48.976 -3.765 14.137 1.00 36.44 182 LEU A C 1
ATOM 1467 O O . LEU A 1 182 ? 49.940 -3.712 13.376 1.00 36.44 182 LEU A O 1
ATOM 1471 N N . LYS A 1 183 ? 48.507 -4.952 14.546 1.00 32.88 183 LYS A N 1
ATOM 1472 C CA . LYS A 1 183 ? 49.017 -6.241 14.029 1.00 32.88 183 LYS A CA 1
ATOM 1473 C C . LYS A 1 183 ? 47.903 -7.162 13.535 1.00 32.88 183 LYS A C 1
ATOM 1475 O O . LYS A 1 183 ? 47.871 -8.349 13.845 1.00 32.88 183 LYS A O 1
ATOM 1480 N N . ARG A 1 184 ? 47.023 -6.642 12.678 1.00 30.36 184 ARG A N 1
ATOM 1481 C CA . ARG A 1 184 ? 46.472 -7.468 11.596 1.00 30.36 184 ARG A CA 1
ATOM 1482 C C . ARG A 1 184 ? 47.452 -7.402 10.435 1.00 30.36 184 ARG A C 1
ATOM 1484 O O . ARG A 1 184 ? 47.927 -6.330 10.076 1.00 30.36 184 ARG A O 1
ATOM 1491 N N . LYS A 1 185 ? 47.820 -8.587 9.942 1.00 29.22 185 LYS A N 1
ATOM 1492 C CA . LYS A 1 185 ? 48.745 -8.819 8.830 1.00 29.22 185 LYS A CA 1
ATOM 1493 C C . LYS A 1 185 ? 48.584 -7.726 7.776 1.00 29.22 185 LYS A C 1
ATOM 1495 O O . LYS A 1 185 ? 47.482 -7.552 7.259 1.00 29.22 185 LYS A O 1
ATOM 1500 N N . LYS A 1 186 ? 49.695 -7.048 7.453 1.00 27.53 186 LYS A N 1
ATOM 1501 C CA . LYS A 1 186 ? 49.827 -6.285 6.209 1.00 27.53 186 LYS A CA 1
ATOM 1502 C C . LYS A 1 186 ? 49.139 -7.094 5.100 1.00 27.53 186 LYS A C 1
ATOM 1504 O O . LYS A 1 186 ? 49.463 -8.286 4.980 1.00 27.53 186 LYS A O 1
ATOM 1509 N N . PRO A 1 187 ? 48.221 -6.510 4.309 1.00 30.56 187 PRO A N 1
ATOM 1510 C CA . PRO A 1 187 ? 47.882 -7.128 3.042 1.00 30.56 187 PRO A CA 1
ATOM 1511 C C . PRO A 1 187 ? 49.210 -7.377 2.326 1.00 30.56 187 PRO A C 1
ATOM 1513 O O . PRO A 1 187 ? 50.139 -6.564 2.411 1.00 30.56 187 PRO A O 1
ATOM 1516 N N . LYS A 1 188 ? 49.346 -8.563 1.725 1.00 29.97 188 LYS A N 1
ATOM 1517 C CA . LYS A 1 188 ? 50.467 -8.854 0.831 1.00 29.97 188 LYS A CA 1
ATOM 1518 C C . LYS A 1 188 ? 50.678 -7.617 -0.034 1.00 29.97 188 LYS A C 1
ATOM 1520 O O . LYS A 1 188 ? 49.694 -7.105 -0.565 1.00 29.97 188 LYS A O 1
ATOM 1525 N N . LYS A 1 189 ? 51.938 -7.160 -0.088 1.00 29.69 189 LYS A N 1
ATOM 1526 C CA . LYS A 1 189 ? 52.429 -6.120 -0.993 1.00 29.69 189 LYS A CA 1
ATOM 1527 C C . LYS A 1 189 ? 51.551 -6.091 -2.229 1.00 29.69 189 LYS A C 1
ATOM 1529 O O . LYS A 1 189 ? 51.391 -7.134 -2.869 1.00 29.69 189 LYS A O 1
ATOM 1534 N N . GLU A 1 190 ? 51.012 -4.908 -2.497 1.00 33.62 190 GLU A N 1
ATOM 1535 C CA . GLU A 1 190 ? 50.613 -4.468 -3.819 1.00 33.62 190 GLU A CA 1
ATOM 1536 C C . GLU A 1 190 ? 51.390 -5.287 -4.850 1.00 33.62 190 GLU A C 1
ATOM 1538 O O . GLU A 1 190 ? 52.595 -5.107 -5.051 1.00 33.62 190 GLU A O 1
ATOM 1543 N N . LYS A 1 191 ? 50.694 -6.201 -5.533 1.00 29.19 191 LYS A N 1
ATOM 1544 C CA . LYS A 1 191 ? 50.952 -6.237 -6.956 1.00 29.19 191 LYS A CA 1
ATOM 1545 C C . LYS A 1 191 ? 50.583 -4.825 -7.366 1.00 29.19 191 LYS A C 1
ATOM 1547 O O . LYS A 1 191 ? 49.399 -4.509 -7.438 1.00 29.19 191 LYS A O 1
ATOM 1552 N N . LYS A 1 192 ? 51.600 -3.973 -7.551 1.00 28.14 192 LYS A N 1
ATOM 1553 C CA . LYS A 1 192 ? 51.528 -2.983 -8.611 1.00 28.14 192 LYS A CA 1
ATOM 1554 C C . LYS A 1 192 ? 50.834 -3.745 -9.734 1.00 28.14 192 LYS A C 1
ATOM 1556 O O . LYS A 1 192 ? 51.403 -4.711 -10.248 1.00 28.14 192 LYS A O 1
ATOM 1561 N N . LEU A 1 193 ? 49.588 -3.392 -10.042 1.00 30.58 193 LEU A N 1
ATOM 1562 C CA . LEU A 1 193 ? 49.259 -3.380 -11.445 1.00 30.58 193 LEU A CA 1
ATOM 1563 C C . LEU A 1 193 ? 50.304 -2.409 -11.977 1.00 30.58 193 LEU A C 1
ATOM 1565 O O . LEU A 1 193 ? 50.199 -1.199 -11.803 1.00 30.58 193 LEU A O 1
ATOM 1569 N N . THR A 1 194 ? 51.412 -2.988 -12.445 1.00 28.67 194 THR A N 1
ATOM 1570 C CA . THR A 1 194 ? 52.152 -2.433 -13.558 1.00 28.67 194 THR A CA 1
ATOM 1571 C C . THR A 1 194 ? 51.084 -1.858 -14.450 1.00 28.67 194 THR A C 1
ATOM 1573 O O . THR A 1 194 ? 50.106 -2.568 -14.727 1.00 28.67 194 THR A O 1
ATOM 1576 N N . GLU A 1 195 ? 51.215 -0.561 -14.716 1.00 31.56 195 GLU A N 1
ATOM 1577 C CA . GLU A 1 195 ? 50.573 0.122 -15.824 1.00 31.56 195 GLU A CA 1
ATOM 1578 C C . GLU A 1 195 ? 50.066 -0.942 -16.789 1.00 31.56 195 GLU A C 1
ATOM 1580 O O . GLU A 1 195 ? 50.850 -1.732 -17.320 1.00 31.56 195 GLU A O 1
ATOM 1585 N N . LEU A 1 196 ? 48.740 -1.088 -16.887 1.00 31.39 196 LEU A N 1
ATOM 1586 C CA . LEU A 1 196 ? 48.209 -1.656 -18.111 1.00 31.39 196 LEU A CA 1
ATOM 1587 C C . LEU A 1 196 ? 48.829 -0.758 -19.154 1.00 31.39 196 LEU A C 1
ATOM 1589 O O . LEU A 1 196 ? 48.473 0.422 -19.173 1.00 31.39 196 LEU A O 1
ATOM 1593 N N . ASP A 1 197 ? 49.844 -1.291 -19.837 1.00 28.14 197 ASP A N 1
ATOM 1594 C CA . ASP A 1 197 ? 50.587 -0.598 -20.862 1.00 28.14 197 ASP A CA 1
ATOM 1595 C C . ASP A 1 197 ? 49.523 0.095 -21.689 1.00 28.14 197 ASP A C 1
ATOM 1597 O O . ASP A 1 197 ? 48.712 -0.532 -22.381 1.00 28.14 197 ASP A O 1
ATOM 1601 N N . ILE A 1 198 ? 49.462 1.413 -21.511 1.00 33.19 198 ILE A N 1
ATOM 1602 C CA . ILE A 1 198 ? 48.902 2.284 -22.509 1.00 33.19 198 ILE A CA 1
ATOM 1603 C C . ILE A 1 198 ? 49.812 1.942 -23.663 1.00 33.19 198 ILE A C 1
ATOM 1605 O O . ILE A 1 198 ? 50.962 2.369 -23.664 1.00 33.19 198 ILE A O 1
ATOM 1609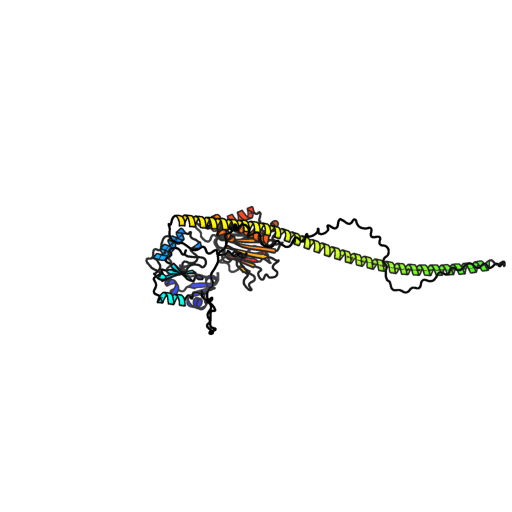 N N . ASN A 1 199 ? 49.349 1.068 -24.556 1.00 29.41 199 ASN A N 1
ATOM 1610 C CA . ASN A 1 199 ? 49.999 0.888 -25.831 1.00 29.41 199 ASN A CA 1
ATOM 1611 C C . ASN A 1 199 ? 50.095 2.327 -26.345 1.00 29.41 199 ASN A C 1
ATOM 1613 O O . ASN A 1 199 ? 49.038 2.938 -26.565 1.00 29.41 199 ASN A O 1
ATOM 1617 N N . PRO A 1 200 ? 51.296 2.939 -26.398 1.00 33.91 200 PRO A N 1
ATOM 1618 C CA . PRO A 1 200 ? 51.400 4.250 -26.997 1.00 33.91 200 PRO A CA 1
ATOM 1619 C C . PRO A 1 200 ? 50.815 4.068 -28.387 1.00 33.91 200 PRO A C 1
ATOM 1621 O O . PRO A 1 200 ? 51.035 3.018 -28.989 1.00 33.91 200 PRO A O 1
ATOM 1624 N N . LEU A 1 201 ? 49.988 5.016 -28.828 1.00 38.62 201 LEU A N 1
ATOM 1625 C CA . LEU A 1 201 ? 49.480 5.071 -30.193 1.00 38.62 201 LEU A CA 1
ATOM 1626 C C . LEU A 1 201 ? 50.620 4.677 -31.136 1.00 38.62 201 LEU A C 1
ATOM 1628 O O . LEU A 1 201 ? 51.530 5.466 -31.378 1.00 38.62 201 LEU A O 1
ATOM 1632 N N . ILE A 1 202 ? 50.608 3.419 -31.579 1.00 30.97 202 ILE A N 1
ATOM 1633 C CA . ILE A 1 202 ? 51.518 2.937 -32.597 1.00 30.97 202 ILE A CA 1
ATOM 1634 C C . ILE A 1 202 ? 50.974 3.631 -33.830 1.00 30.97 202 ILE A C 1
ATOM 1636 O O . ILE A 1 202 ? 49.868 3.317 -34.278 1.00 30.97 202 ILE A O 1
ATOM 1640 N N . GLU A 1 203 ? 51.695 4.644 -34.309 1.00 35.31 203 GLU A N 1
ATOM 1641 C CA . GLU A 1 203 ? 51.476 5.155 -35.656 1.00 35.31 203 GLU A CA 1
ATOM 1642 C C . GLU A 1 203 ? 51.381 3.946 -36.588 1.00 35.31 203 GLU A C 1
ATOM 1644 O O . GLU A 1 203 ? 52.184 3.017 -36.440 1.00 35.31 203 GLU A O 1
ATOM 1649 N N . PRO A 1 204 ? 50.376 3.888 -37.478 1.00 31.28 204 PRO A N 1
ATOM 1650 C CA . PRO A 1 204 ? 50.154 2.715 -38.302 1.00 31.28 204 PRO A CA 1
ATOM 1651 C C . PRO A 1 204 ? 51.458 2.363 -39.016 1.00 31.28 204 PRO A C 1
ATOM 1653 O O . PRO A 1 204 ? 51.948 3.125 -39.846 1.00 31.28 204 PRO A O 1
ATOM 1656 N N . ALA A 1 205 ? 52.031 1.212 -38.661 1.00 31.17 205 ALA A N 1
ATOM 1657 C CA . ALA A 1 205 ? 53.153 0.663 -39.392 1.00 31.17 205 ALA A CA 1
ATOM 1658 C C . ALA A 1 205 ? 52.697 0.496 -40.844 1.00 31.17 205 ALA A C 1
ATOM 1660 O O . ALA A 1 205 ? 51.645 -0.099 -41.091 1.00 31.17 205 ALA A O 1
ATOM 1661 N N . GLU A 1 206 ? 53.464 1.033 -41.793 1.00 30.70 206 GLU A N 1
ATOM 1662 C CA . GLU A 1 206 ? 53.280 0.744 -43.210 1.00 30.70 206 GLU A CA 1
ATOM 1663 C C . GLU A 1 206 ? 53.306 -0.776 -43.408 1.00 30.70 206 GLU A C 1
ATOM 1665 O O . GLU A 1 206 ? 54.361 -1.409 -43.481 1.00 30.70 206 GLU A O 1
ATOM 1670 N N . VAL A 1 207 ? 52.126 -1.386 -43.504 1.00 27.73 207 VAL A N 1
ATOM 1671 C CA . VAL A 1 207 ? 51.999 -2.759 -43.972 1.00 27.73 207 VAL A CA 1
ATOM 1672 C C . VAL A 1 207 ? 52.181 -2.702 -45.480 1.00 27.73 207 VAL A C 1
ATOM 1674 O O . VAL A 1 207 ? 51.234 -2.549 -46.250 1.00 27.73 207 VAL A O 1
ATOM 1677 N N . ARG A 1 208 ? 53.435 -2.829 -45.917 1.00 28.41 208 ARG A N 1
ATOM 1678 C CA . ARG A 1 208 ? 53.730 -3.286 -47.272 1.00 28.41 208 ARG A CA 1
ATOM 1679 C C . ARG A 1 208 ? 53.140 -4.684 -47.413 1.00 28.41 208 ARG A C 1
ATOM 1681 O O . ARG A 1 208 ? 53.702 -5.655 -46.914 1.00 28.41 208 ARG A O 1
ATOM 1688 N N . ILE A 1 209 ? 52.016 -4.786 -48.115 1.00 33.03 209 ILE A N 1
ATOM 1689 C CA . ILE A 1 209 ? 51.517 -6.061 -48.630 1.00 33.03 209 ILE A CA 1
ATOM 1690 C C . ILE A 1 209 ? 52.473 -6.489 -49.752 1.00 33.03 209 ILE A C 1
ATOM 1692 O O . ILE A 1 209 ? 52.241 -6.246 -50.932 1.00 33.03 209 ILE A O 1
ATOM 1696 N N . THR A 1 210 ? 53.602 -7.091 -49.385 1.00 30.67 210 THR A N 1
ATOM 1697 C CA . THR A 1 210 ? 54.395 -7.901 -50.307 1.00 30.67 210 THR A CA 1
ATOM 1698 C C . THR A 1 210 ? 53.779 -9.289 -50.356 1.00 30.67 210 THR A C 1
ATOM 1700 O O . THR A 1 210 ? 53.929 -10.059 -49.414 1.00 30.67 210 THR A O 1
ATOM 1703 N N . GLY A 1 211 ? 53.107 -9.582 -51.468 1.00 29.58 211 GLY A N 1
ATOM 1704 C CA . GLY A 1 211 ? 52.866 -10.936 -51.959 1.00 29.58 211 GLY A CA 1
ATOM 1705 C C . GLY A 1 211 ? 51.944 -11.802 -51.105 1.00 29.58 211 GLY A C 1
ATOM 1706 O O . GLY A 1 211 ? 52.370 -12.457 -50.159 1.00 29.58 211 GLY A O 1
ATOM 1707 N N . ILE A 1 212 ? 50.686 -11.915 -51.528 1.00 30.94 212 ILE A N 1
ATOM 1708 C CA . ILE A 1 212 ? 49.861 -13.073 -51.184 1.00 30.94 212 ILE A CA 1
ATOM 1709 C C . ILE A 1 212 ? 50.573 -14.314 -51.744 1.00 30.94 212 ILE A C 1
ATOM 1711 O O . ILE A 1 212 ? 50.658 -14.494 -52.958 1.00 30.94 212 ILE A O 1
ATOM 1715 N N . VAL A 1 213 ? 51.083 -15.180 -50.867 1.00 32.53 213 VAL A N 1
ATOM 1716 C CA . VAL A 1 213 ? 51.437 -16.555 -51.236 1.00 32.53 213 VAL A CA 1
ATOM 1717 C C . VAL A 1 213 ? 50.135 -17.343 -51.278 1.00 32.53 213 VAL A C 1
ATOM 1719 O O . VAL A 1 213 ? 49.669 -17.868 -50.268 1.00 32.53 213 VAL A O 1
ATOM 1722 N N . VAL A 1 214 ? 49.525 -17.401 -52.461 1.00 32.62 214 VAL A N 1
ATOM 1723 C CA . VAL A 1 214 ? 48.484 -18.386 -52.746 1.00 32.62 214 VAL A CA 1
ATOM 1724 C C . VAL A 1 214 ? 49.192 -19.718 -52.950 1.00 32.62 214 VAL A C 1
ATOM 1726 O O . VAL A 1 214 ? 49.838 -19.950 -53.970 1.00 32.62 214 VAL A O 1
ATOM 1729 N N . ASN A 1 215 ? 49.088 -20.600 -51.962 1.00 33.72 215 ASN A N 1
ATOM 1730 C CA . ASN A 1 215 ? 49.536 -21.979 -52.085 1.00 33.72 215 ASN A CA 1
ATOM 1731 C C . ASN A 1 215 ? 48.487 -22.767 -52.893 1.00 33.72 215 ASN A C 1
ATOM 1733 O O . ASN A 1 215 ? 47.747 -23.583 -52.350 1.00 33.72 215 ASN A O 1
ATOM 1737 N N . ASN A 1 216 ? 48.393 -22.486 -54.195 1.00 31.02 216 ASN A N 1
ATOM 1738 C CA . ASN A 1 216 ? 47.636 -23.315 -55.125 1.00 31.02 216 ASN A CA 1
ATOM 1739 C C . ASN A 1 216 ? 48.547 -24.452 -55.577 1.00 31.02 216 ASN A C 1
ATOM 1741 O O . ASN A 1 216 ? 49.427 -24.281 -56.420 1.00 31.02 216 ASN A O 1
ATOM 1745 N N . GLY A 1 217 ? 48.332 -25.629 -54.993 1.00 38.41 217 GLY A N 1
ATOM 1746 C CA . GLY A 1 217 ? 48.888 -26.875 -55.493 1.00 38.41 217 GLY A CA 1
ATOM 1747 C C . GLY A 1 217 ? 48.378 -27.154 -56.905 1.00 38.41 217 GLY A C 1
ATOM 1748 O O . GLY A 1 217 ? 47.377 -27.835 -57.079 1.00 38.41 217 GLY A O 1
ATOM 1749 N N . ILE A 1 218 ? 49.087 -26.649 -57.913 1.00 32.94 218 ILE A N 1
ATOM 1750 C CA . ILE A 1 218 ? 48.979 -27.077 -59.305 1.00 32.94 218 ILE A CA 1
ATOM 1751 C C . ILE A 1 218 ? 50.407 -27.205 -59.833 1.00 32.94 218 ILE A C 1
ATOM 1753 O O . ILE A 1 218 ? 51.136 -26.227 -59.981 1.00 32.94 218 ILE A O 1
ATOM 1757 N N . LYS A 1 219 ? 50.821 -28.442 -60.121 1.00 39.94 219 LYS A N 1
ATOM 1758 C CA . LYS A 1 219 ? 51.997 -28.713 -60.950 1.00 39.94 219 LYS A CA 1
ATOM 1759 C C . LYS A 1 219 ? 51.730 -28.136 -62.341 1.00 39.94 219 LYS A C 1
ATOM 1761 O O . LYS A 1 219 ? 51.026 -28.758 -63.129 1.00 39.94 219 LYS A O 1
ATOM 1766 N N . GLN A 1 220 ? 52.321 -26.992 -62.660 1.00 33.03 220 GLN A N 1
ATOM 1767 C CA . GLN A 1 220 ? 52.567 -26.601 -64.043 1.00 33.03 220 GLN A CA 1
ATOM 1768 C C . GLN A 1 220 ? 54.061 -26.371 -64.222 1.00 33.03 220 GLN A C 1
ATOM 1770 O O . GLN A 1 220 ? 54.671 -25.448 -63.691 1.00 33.03 220 GLN A O 1
ATOM 1775 N N . THR A 1 221 ? 54.655 -27.304 -64.951 1.00 33.28 221 THR A N 1
ATOM 1776 C CA . THR A 1 221 ? 55.980 -27.208 -65.542 1.00 33.28 221 THR A CA 1
ATOM 1777 C C . THR A 1 221 ? 56.050 -25.960 -66.418 1.00 33.28 221 THR A C 1
ATOM 1779 O O . THR A 1 221 ? 55.361 -25.884 -67.434 1.00 33.28 221 THR A O 1
ATOM 1782 N N . ALA A 1 222 ? 56.892 -24.997 -66.049 1.00 29.59 222 ALA A N 1
ATOM 1783 C CA . ALA A 1 222 ? 57.270 -23.908 -66.940 1.00 29.59 222 ALA A CA 1
ATOM 1784 C C . ALA A 1 222 ? 57.999 -24.482 -68.175 1.00 29.59 222 ALA A C 1
ATOM 1786 O O . ALA A 1 222 ? 58.907 -25.307 -68.005 1.00 29.59 222 ALA A O 1
ATOM 1787 N N . PRO A 1 223 ? 57.662 -24.079 -69.414 1.00 32.25 223 PRO A N 1
ATOM 1788 C CA . PRO A 1 223 ? 58.492 -24.406 -70.559 1.00 32.25 223 PRO A CA 1
ATOM 1789 C C . PRO A 1 223 ? 59.796 -23.609 -70.447 1.00 32.25 223 PRO A C 1
ATOM 1791 O O . PRO A 1 223 ? 59.799 -22.380 -70.387 1.00 32.25 223 PRO A O 1
ATOM 1794 N N . LYS A 1 224 ? 60.922 -24.328 -70.405 1.00 30.66 224 LYS A N 1
ATOM 1795 C CA . LYS A 1 224 ? 62.253 -23.758 -70.624 1.00 30.66 224 LYS A CA 1
ATOM 1796 C C . LYS A 1 224 ? 62.253 -23.056 -71.981 1.00 30.66 224 LYS A C 1
ATOM 1798 O O . LYS A 1 224 ? 62.128 -23.711 -73.014 1.00 30.66 224 LYS A O 1
ATOM 1803 N N . VAL A 1 225 ? 62.425 -21.740 -71.980 1.00 30.70 225 VAL A N 1
ATOM 1804 C CA . VAL A 1 225 ? 62.837 -21.003 -73.175 1.00 30.70 225 VAL A CA 1
ATOM 1805 C C . VAL A 1 225 ? 64.285 -21.404 -73.450 1.00 30.70 225 VAL A C 1
ATOM 1807 O O . VAL A 1 225 ? 65.207 -20.938 -72.785 1.00 30.70 225 VAL A O 1
ATOM 1810 N N . ASN A 1 226 ? 64.482 -22.327 -74.391 1.00 31.09 226 ASN A N 1
ATOM 1811 C CA . ASN A 1 226 ? 65.799 -22.579 -74.958 1.00 31.09 226 ASN A CA 1
ATOM 1812 C C . ASN A 1 226 ? 66.171 -21.384 -75.841 1.00 31.09 226 ASN A C 1
ATOM 1814 O O . ASN A 1 226 ? 65.533 -21.129 -76.862 1.00 31.09 226 ASN A O 1
ATOM 1818 N N . LEU A 1 227 ? 67.222 -20.674 -75.436 1.00 33.50 227 LEU A N 1
ATOM 1819 C CA . LEU A 1 227 ? 68.017 -19.814 -76.304 1.00 33.50 227 LEU A CA 1
ATOM 1820 C C . LEU A 1 227 ? 68.568 -20.674 -77.448 1.00 33.50 227 LEU A C 1
ATOM 1822 O O . LEU A 1 227 ? 69.457 -21.497 -77.237 1.00 33.50 227 LEU A O 1
ATOM 1826 N N . ILE A 1 228 ? 68.027 -20.503 -78.652 1.00 32.88 228 ILE A N 1
ATOM 1827 C CA . ILE A 1 228 ? 68.632 -21.039 -79.870 1.00 32.88 228 ILE A CA 1
ATOM 1828 C C . ILE A 1 228 ? 69.479 -19.916 -80.470 1.00 32.88 228 ILE A C 1
ATOM 1830 O O . ILE A 1 228 ? 68.957 -18.892 -80.910 1.00 32.88 228 ILE A O 1
ATOM 1834 N N . HIS A 1 229 ? 70.796 -20.115 -80.435 1.00 33.81 229 HIS A N 1
ATOM 1835 C CA . HIS A 1 229 ? 71.778 -19.357 -81.208 1.00 33.81 229 HIS A CA 1
ATOM 1836 C C . HIS A 1 229 ? 71.415 -19.374 -82.706 1.00 33.81 229 HIS A C 1
ATOM 1838 O O . HIS A 1 229 ? 71.049 -20.438 -83.213 1.00 33.81 229 HIS A O 1
ATOM 1844 N N . PRO A 1 230 ? 71.566 -18.267 -83.456 1.00 33.34 230 PRO A N 1
ATOM 1845 C CA . PRO A 1 230 ? 71.497 -18.328 -84.907 1.00 33.34 230 PRO A CA 1
ATOM 1846 C C . PRO A 1 230 ? 72.778 -18.988 -85.429 1.00 33.34 230 PRO A C 1
ATOM 1848 O O . PRO A 1 230 ? 73.870 -18.450 -85.261 1.00 33.34 230 PRO A O 1
ATOM 1851 N N . LEU A 1 231 ? 72.640 -20.162 -86.048 1.00 33.09 231 LEU A N 1
ATOM 1852 C CA . LEU A 1 231 ? 73.679 -20.752 -86.885 1.00 33.09 231 LEU A CA 1
ATOM 1853 C C . LEU A 1 231 ? 73.735 -19.975 -88.202 1.00 33.09 231 LEU A C 1
ATOM 1855 O O . LEU A 1 231 ? 72.753 -19.908 -88.944 1.00 33.09 231 LEU A O 1
ATOM 1859 N N . GLU A 1 232 ? 74.899 -19.390 -88.466 1.00 35.84 232 GLU A N 1
ATOM 1860 C CA . GLU A 1 232 ? 75.309 -18.938 -89.787 1.00 35.84 232 GLU A CA 1
ATOM 1861 C C . GLU A 1 232 ? 75.278 -20.125 -90.755 1.00 35.84 232 GLU A C 1
ATOM 1863 O O . GLU A 1 232 ? 75.995 -21.101 -90.562 1.00 35.84 232 GLU A O 1
ATOM 1868 N N . ASN A 1 233 ? 74.491 -20.017 -91.824 1.00 31.05 233 ASN A N 1
ATOM 1869 C CA . ASN A 1 233 ? 74.750 -20.744 -93.059 1.00 31.05 233 ASN A CA 1
ATOM 1870 C C . ASN A 1 233 ? 74.731 -19.736 -94.204 1.00 31.05 233 ASN A C 1
ATOM 1872 O O . ASN A 1 233 ? 73.702 -19.142 -94.530 1.00 31.05 233 ASN A O 1
ATOM 1876 N N . LYS A 1 234 ? 75.918 -19.536 -94.777 1.00 39.94 234 LYS A N 1
ATOM 1877 C CA . LYS A 1 234 ? 76.113 -18.948 -96.098 1.00 39.94 234 LYS A CA 1
ATOM 1878 C C . LYS A 1 234 ? 75.503 -19.893 -97.126 1.00 39.94 234 LYS A C 1
ATOM 1880 O O . LYS A 1 234 ? 75.858 -21.061 -97.114 1.00 39.94 234 LYS A O 1
ATOM 1885 N N . GLU A 1 235 ? 74.669 -19.361 -98.011 1.00 34.31 235 GLU A N 1
ATOM 1886 C CA . GLU A 1 235 ? 74.590 -19.744 -99.425 1.00 34.31 235 GLU A CA 1
ATOM 1887 C C . GLU A 1 235 ? 73.642 -18.771 -100.155 1.00 34.31 235 GLU A C 1
ATOM 1889 O O . GLU A 1 235 ? 72.466 -18.629 -99.828 1.00 34.31 235 GLU A O 1
ATOM 1894 N N . GLU A 1 236 ? 74.191 -18.059 -101.135 1.00 36.97 236 GLU A N 1
ATOM 1895 C CA . GLU A 1 236 ? 73.484 -17.355 -102.214 1.00 36.97 236 GLU A CA 1
ATOM 1896 C C . GLU A 1 236 ? 73.671 -18.178 -103.510 1.00 36.97 236 GLU A C 1
ATOM 1898 O O . GLU A 1 236 ? 74.593 -18.997 -103.550 1.00 36.97 236 GLU A O 1
ATOM 1903 N N . PRO A 1 237 ? 72.994 -17.894 -104.645 1.00 56.06 237 PRO A N 1
ATOM 1904 C CA . PRO A 1 237 ? 71.697 -17.230 -104.864 1.00 56.06 237 PRO A CA 1
ATOM 1905 C C . PRO A 1 237 ? 70.840 -17.934 -105.956 1.00 56.06 237 PRO A C 1
ATOM 1907 O O . PRO A 1 237 ? 71.381 -18.345 -106.974 1.00 56.06 237 PRO A O 1
ATOM 1910 N N . VAL A 1 238 ? 69.497 -17.959 -105.878 1.00 36.56 238 VAL A N 1
ATOM 1911 C CA . VAL A 1 238 ? 68.643 -18.169 -107.083 1.00 36.56 238 VAL A CA 1
ATOM 1912 C C . VAL A 1 238 ? 67.304 -17.415 -106.979 1.00 36.56 238 VAL A C 1
ATOM 1914 O O . VAL A 1 238 ? 66.637 -17.417 -105.946 1.00 36.56 238 VAL A O 1
ATOM 1917 N N . LYS A 1 239 ? 66.939 -16.743 -108.079 1.00 45.66 239 LYS A N 1
ATOM 1918 C CA . LYS A 1 239 ? 65.737 -15.925 -108.321 1.00 45.66 239 LYS A CA 1
ATOM 1919 C C . LYS A 1 239 ? 64.441 -16.752 -108.367 1.00 45.66 239 LYS A C 1
ATOM 1921 O O . LYS A 1 239 ? 64.425 -17.749 -109.070 1.00 45.66 239 LYS A O 1
ATOM 1926 N N . THR A 1 240 ? 63.370 -16.242 -107.742 1.00 40.56 240 THR A N 1
ATOM 1927 C CA . THR A 1 240 ? 61.983 -16.120 -108.274 1.00 40.56 240 THR A CA 1
ATOM 1928 C C . THR A 1 240 ? 61.093 -15.453 -107.209 1.00 40.56 240 THR A C 1
ATOM 1930 O O . THR A 1 240 ? 61.077 -15.900 -106.061 1.00 40.56 240 THR A O 1
ATOM 1933 N N . GLU A 1 241 ? 60.375 -14.381 -107.562 1.00 52.22 241 GLU A N 1
ATOM 1934 C CA . GLU A 1 241 ? 59.510 -13.587 -106.660 1.00 52.22 241 GLU A CA 1
ATOM 1935 C C . GLU A 1 241 ? 58.356 -14.387 -106.023 1.00 52.22 241 GLU A C 1
ATOM 1937 O O . GLU A 1 241 ? 57.947 -14.075 -104.902 1.00 52.22 241 GLU A O 1
ATOM 1942 N N . ASP A 1 242 ? 57.923 -15.486 -106.645 1.00 52.19 242 ASP A N 1
ATOM 1943 C CA . ASP A 1 242 ? 56.787 -16.300 -106.184 1.00 52.19 242 ASP A CA 1
ATOM 1944 C C . ASP A 1 242 ? 57.049 -17.055 -104.865 1.00 52.19 242 ASP A C 1
ATOM 1946 O O . ASP A 1 242 ? 56.158 -17.200 -104.026 1.00 52.19 242 ASP A O 1
ATOM 1950 N N . ASN A 1 243 ? 58.295 -17.460 -104.592 1.00 52.28 243 ASN A N 1
ATOM 1951 C CA . ASN A 1 243 ? 58.641 -18.196 -103.365 1.00 52.28 243 ASN A CA 1
ATOM 1952 C C . ASN A 1 243 ? 58.697 -17.306 -102.107 1.00 52.28 243 ASN A C 1
ATOM 1954 O O . ASN A 1 243 ? 58.572 -17.802 -100.985 1.00 52.28 243 ASN A O 1
ATOM 1958 N N . LYS A 1 244 ? 58.870 -15.984 -102.260 1.00 59.59 244 LYS A N 1
ATOM 1959 C CA . LYS A 1 244 ? 58.837 -15.031 -101.133 1.00 59.59 244 LYS A CA 1
ATOM 1960 C C . LYS A 1 244 ? 57.406 -14.719 -100.691 1.00 59.59 244 LYS A C 1
ATOM 1962 O O . LYS A 1 244 ? 57.176 -14.551 -99.493 1.00 59.59 244 LYS A O 1
ATOM 1967 N N . LEU A 1 245 ? 56.463 -14.670 -101.633 1.00 61.25 245 LEU A N 1
ATOM 1968 C CA . LEU A 1 245 ? 55.038 -14.445 -101.371 1.00 61.25 245 LEU A CA 1
ATOM 1969 C C . LEU A 1 245 ? 54.416 -15.618 -100.605 1.00 61.25 245 LEU A C 1
ATOM 1971 O O . LEU A 1 245 ? 53.855 -15.403 -99.533 1.00 61.25 245 LEU A O 1
ATOM 1975 N N . ILE A 1 246 ? 54.648 -16.855 -101.054 1.00 65.88 246 ILE A N 1
ATOM 1976 C CA . ILE A 1 246 ? 54.140 -18.068 -100.384 1.00 65.88 246 ILE A CA 1
ATOM 1977 C C . ILE A 1 246 ? 54.691 -18.185 -98.952 1.00 65.88 246 ILE A C 1
ATOM 1979 O O . ILE A 1 246 ? 53.958 -18.462 -98.002 1.00 65.88 246 ILE A O 1
ATOM 1983 N N . LYS A 1 247 ? 55.987 -17.909 -98.755 1.00 68.94 247 LYS A N 1
ATOM 1984 C CA . LYS A 1 247 ? 56.622 -17.953 -97.426 1.00 68.94 247 LYS A CA 1
ATOM 1985 C C . LYS A 1 247 ? 56.076 -16.870 -96.483 1.00 68.94 247 LYS A C 1
ATOM 1987 O O . LYS A 1 247 ? 55.992 -17.096 -95.277 1.00 68.94 247 LYS A O 1
ATOM 1992 N N . ARG A 1 248 ? 55.674 -15.712 -97.023 1.00 71.75 248 ARG A N 1
ATOM 1993 C CA . ARG A 1 248 ? 55.034 -14.620 -96.275 1.00 71.75 248 ARG A CA 1
ATOM 1994 C C . ARG A 1 248 ? 53.593 -14.957 -95.891 1.00 71.75 248 ARG A C 1
ATOM 1996 O O . ARG A 1 248 ? 53.217 -14.686 -94.756 1.00 71.75 248 ARG A O 1
ATOM 2003 N N . GLU A 1 249 ? 52.818 -15.573 -96.778 1.00 75.06 249 GLU A N 1
ATOM 2004 C CA . GLU A 1 249 ? 51.449 -16.024 -96.480 1.00 75.06 249 GLU A CA 1
ATOM 2005 C C . GLU A 1 249 ? 51.420 -17.106 -95.397 1.00 75.06 249 GLU A C 1
ATOM 2007 O O . GLU A 1 249 ? 50.624 -17.025 -94.462 1.00 75.06 249 GLU A O 1
ATOM 2012 N N . ILE A 1 250 ? 52.340 -18.075 -95.456 1.00 76.44 250 ILE A N 1
ATOM 2013 C CA . ILE A 1 250 ? 52.472 -19.105 -94.415 1.00 76.44 250 ILE A CA 1
ATOM 2014 C C . ILE A 1 250 ? 52.803 -18.465 -93.058 1.00 76.44 250 ILE A C 1
ATOM 2016 O O . ILE A 1 250 ? 52.205 -18.829 -92.044 1.00 76.44 250 ILE A O 1
ATOM 2020 N N . LEU A 1 251 ? 53.710 -17.483 -93.030 1.00 78.62 251 LEU A N 1
ATOM 2021 C CA . LEU A 1 251 ? 54.088 -16.775 -91.805 1.00 78.62 251 LEU A CA 1
ATOM 2022 C C . LEU A 1 251 ? 52.939 -15.921 -91.240 1.00 78.62 251 LEU A C 1
ATOM 2024 O O . LEU A 1 251 ? 52.759 -15.856 -90.024 1.00 78.62 251 LEU A O 1
ATOM 2028 N N . LEU A 1 252 ? 52.153 -15.274 -92.108 1.00 78.31 252 LEU A N 1
ATOM 2029 C CA . LEU A 1 252 ? 50.971 -14.506 -91.705 1.00 78.31 252 LEU A CA 1
ATOM 2030 C C . LEU A 1 252 ? 49.913 -15.418 -91.086 1.00 78.31 252 LEU A C 1
ATOM 2032 O O . LEU A 1 252 ? 49.456 -15.141 -89.982 1.00 78.31 252 LEU A O 1
ATOM 2036 N N . LYS A 1 253 ? 49.630 -16.562 -91.713 1.00 78.25 253 LYS A N 1
ATOM 2037 C CA . LYS A 1 253 ? 48.670 -17.547 -91.201 1.00 78.25 253 LYS A CA 1
ATOM 2038 C C . LYS A 1 253 ? 49.116 -18.174 -89.874 1.00 78.25 253 LYS A C 1
ATOM 2040 O O . LYS A 1 253 ? 48.299 -18.472 -89.007 1.00 78.25 253 LYS A O 1
ATOM 2045 N N . GLN A 1 254 ? 50.424 -18.355 -89.680 1.00 78.56 254 GLN A N 1
ATOM 2046 C CA . GLN A 1 254 ? 50.986 -18.773 -88.391 1.00 78.56 254 GLN A CA 1
ATOM 2047 C C . GLN A 1 254 ? 50.806 -17.699 -87.310 1.00 78.56 254 GLN A C 1
ATOM 2049 O O . GLN A 1 254 ? 50.404 -18.033 -86.197 1.00 78.56 254 GLN A O 1
ATOM 2054 N N . ARG A 1 255 ? 51.044 -16.422 -87.635 1.00 80.38 255 ARG A N 1
ATOM 2055 C CA . ARG A 1 255 ? 50.799 -15.301 -86.713 1.00 80.38 255 ARG A CA 1
ATOM 2056 C C . ARG A 1 255 ? 49.324 -15.140 -86.365 1.00 80.38 255 ARG A C 1
ATOM 2058 O O . ARG A 1 255 ? 49.025 -14.929 -85.199 1.00 80.38 255 ARG A O 1
ATOM 2065 N N . GLU A 1 256 ? 48.423 -15.265 -87.334 1.00 82.19 256 GLU A N 1
ATOM 2066 C CA . GLU A 1 256 ? 46.973 -15.223 -87.103 1.00 82.19 256 GLU A CA 1
ATOM 2067 C C . GLU A 1 256 ? 46.542 -16.319 -86.122 1.00 82.19 256 GLU A C 1
ATOM 2069 O O . GLU A 1 256 ? 45.882 -16.028 -85.131 1.00 82.19 256 GLU A O 1
ATOM 2074 N N . ASN A 1 257 ? 47.026 -17.552 -86.306 1.00 82.25 257 ASN A N 1
ATOM 2075 C CA . ASN A 1 257 ? 46.762 -18.647 -85.369 1.00 82.25 257 ASN A CA 1
ATOM 2076 C C . ASN A 1 257 ? 47.353 -18.403 -83.966 1.00 82.25 257 ASN A C 1
ATOM 2078 O O . ASN A 1 257 ? 46.778 -18.840 -82.968 1.00 82.25 257 ASN A O 1
ATOM 2082 N N . GLU A 1 258 ? 48.517 -17.755 -83.853 1.00 84.12 258 GLU A N 1
ATOM 2083 C CA . GLU A 1 258 ? 49.080 -17.377 -82.548 1.00 84.12 258 GLU A CA 1
ATOM 2084 C C . GLU A 1 258 ? 48.280 -16.266 -81.864 1.00 84.12 258 GLU A C 1
ATOM 2086 O O . GLU A 1 258 ? 48.116 -16.303 -80.643 1.00 84.12 258 GLU A O 1
ATOM 2091 N N . ILE A 1 259 ? 47.786 -15.296 -82.636 1.00 80.81 259 ILE A N 1
ATOM 2092 C CA . ILE A 1 259 ? 46.917 -14.226 -82.143 1.00 80.81 259 ILE A CA 1
ATOM 2093 C C . ILE A 1 259 ? 45.605 -14.830 -81.644 1.00 80.81 259 ILE A C 1
ATOM 2095 O O . ILE A 1 259 ? 45.261 -14.602 -80.490 1.00 80.81 259 ILE A O 1
ATOM 2099 N N . GLU A 1 260 ? 44.960 -15.705 -82.418 1.00 86.00 260 GLU A N 1
ATOM 2100 C CA . GLU A 1 260 ? 43.702 -16.351 -82.020 1.00 86.00 260 GLU A CA 1
ATOM 2101 C C . GLU A 1 260 ? 43.862 -17.185 -80.733 1.00 86.00 260 GLU A C 1
ATOM 2103 O O . GLU A 1 260 ? 43.005 -17.179 -79.847 1.00 86.00 260 GLU A O 1
ATOM 2108 N N . LYS A 1 261 ? 44.997 -17.883 -80.572 1.00 85.50 261 LYS A N 1
ATOM 2109 C CA . LYS A 1 261 ? 45.309 -18.612 -79.329 1.00 85.50 261 LYS A CA 1
ATOM 2110 C C . LYS A 1 261 ? 45.490 -17.676 -78.134 1.00 85.50 261 LYS A C 1
ATOM 2112 O O . LYS A 1 261 ? 45.036 -18.002 -77.039 1.00 85.50 261 LYS A O 1
ATOM 2117 N N . LYS A 1 262 ? 46.160 -16.535 -78.326 1.00 85.94 262 LYS A N 1
ATOM 2118 C CA . LYS A 1 262 ? 46.343 -15.524 -77.274 1.00 85.94 262 LYS A CA 1
ATOM 2119 C C . LYS A 1 262 ? 45.025 -14.848 -76.914 1.00 85.94 262 LYS A C 1
ATOM 2121 O O . LYS A 1 262 ? 44.778 -14.645 -75.733 1.00 85.94 262 LYS A O 1
ATOM 2126 N N . GLU A 1 263 ? 44.175 -14.558 -77.893 1.00 86.19 263 GLU A N 1
ATOM 2127 C CA . GLU A 1 263 ? 42.841 -13.991 -77.679 1.00 86.19 263 GLU A CA 1
ATOM 2128 C C . GLU A 1 263 ? 41.959 -14.939 -76.863 1.00 86.19 263 GLU A C 1
ATOM 2130 O O . GLU A 1 263 ? 41.398 -14.516 -75.854 1.00 86.19 263 GLU A O 1
ATOM 2135 N N . LYS A 1 264 ? 41.929 -16.238 -77.198 1.00 87.38 264 LYS A N 1
ATOM 2136 C CA . LYS A 1 264 ? 41.204 -17.248 -76.402 1.00 87.38 264 LYS A CA 1
ATOM 2137 C C . LYS A 1 264 ? 41.726 -17.357 -74.970 1.00 87.38 264 LYS A C 1
ATOM 2139 O O . LYS A 1 264 ? 40.932 -17.423 -74.036 1.00 87.38 264 LYS A O 1
ATOM 2144 N N . PHE A 1 265 ? 43.048 -17.338 -74.784 1.00 89.94 265 PHE A N 1
ATOM 2145 C CA . PHE A 1 265 ? 43.649 -17.353 -73.447 1.00 89.94 265 PHE A CA 1
ATOM 2146 C C . PHE A 1 265 ? 43.258 -16.111 -72.636 1.00 89.94 265 PHE A C 1
ATOM 2148 O O . PHE A 1 265 ? 42.885 -16.222 -71.471 1.00 89.94 265 PHE A O 1
ATOM 2155 N N . ILE A 1 266 ? 43.309 -14.929 -73.254 1.00 85.50 266 ILE A N 1
ATOM 2156 C CA . ILE A 1 266 ? 42.899 -13.671 -72.627 1.00 85.50 266 ILE A CA 1
ATOM 2157 C C . ILE A 1 266 ? 41.413 -13.724 -72.239 1.00 85.50 266 ILE A C 1
ATOM 2159 O O . ILE A 1 266 ? 41.069 -13.347 -71.121 1.00 85.50 266 ILE A O 1
ATOM 2163 N N . GLU A 1 267 ? 40.542 -14.241 -73.106 1.00 87.81 267 GLU A N 1
ATOM 2164 C CA . GLU A 1 267 ? 39.108 -14.375 -72.828 1.00 87.81 267 GLU A CA 1
ATOM 2165 C C . GLU A 1 267 ? 38.822 -15.318 -71.643 1.00 87.81 267 GLU A C 1
ATOM 2167 O O . GLU A 1 267 ? 37.976 -15.018 -70.798 1.00 87.81 267 GLU A O 1
ATOM 2172 N N . GLU A 1 268 ? 39.551 -16.433 -71.527 1.00 89.56 268 GLU A N 1
ATOM 2173 C CA . GLU A 1 268 ? 39.468 -17.320 -70.358 1.00 89.56 268 GLU A CA 1
ATOM 2174 C C . GLU A 1 268 ? 39.931 -16.628 -69.070 1.00 89.56 268 GLU A C 1
ATOM 2176 O O . GLU A 1 268 ? 39.264 -16.747 -68.041 1.00 89.56 268 GLU A O 1
ATOM 2181 N N . GLN A 1 269 ? 41.027 -15.862 -69.117 1.00 89.56 269 GLN A N 1
ATOM 2182 C CA . GLN A 1 269 ? 41.497 -15.103 -67.953 1.00 89.56 269 GLN A CA 1
ATOM 2183 C C . GLN A 1 269 ? 40.497 -14.019 -67.532 1.00 89.56 269 GLN A C 1
ATOM 2185 O O . GLN A 1 269 ? 40.258 -13.849 -66.337 1.00 89.56 269 GLN A O 1
ATOM 2190 N N . TYR A 1 270 ? 39.853 -13.334 -68.483 1.00 89.94 270 TYR A N 1
ATOM 2191 C CA . TYR A 1 270 ? 38.793 -12.369 -68.177 1.00 89.94 270 TYR A CA 1
ATOM 2192 C C . TYR A 1 270 ? 37.599 -13.024 -67.473 1.00 89.94 270 TYR A C 1
ATOM 2194 O O . TYR A 1 270 ? 37.091 -12.459 -66.507 1.00 89.94 270 TYR A O 1
ATOM 2202 N N . LYS A 1 271 ? 37.190 -14.231 -67.889 1.00 89.12 271 LYS A N 1
ATOM 2203 C CA . LYS A 1 271 ? 36.101 -14.976 -67.228 1.00 89.12 271 LYS A CA 1
ATOM 2204 C C . LYS A 1 271 ? 36.445 -15.354 -65.786 1.00 89.12 271 LYS A C 1
ATOM 2206 O O . LYS A 1 271 ? 35.583 -15.262 -64.914 1.00 89.12 271 LYS A O 1
ATOM 2211 N N . ILE A 1 272 ? 37.692 -15.756 -65.526 1.00 90.50 272 ILE A N 1
ATOM 2212 C CA . ILE A 1 272 ? 38.170 -16.046 -64.164 1.00 90.50 272 ILE A CA 1
ATOM 2213 C C . ILE A 1 272 ? 38.148 -14.770 -63.317 1.00 90.50 272 ILE A C 1
ATOM 2215 O O . ILE A 1 272 ? 37.600 -14.778 -62.217 1.00 90.50 272 ILE A O 1
ATOM 2219 N N . LEU A 1 273 ? 38.671 -13.664 -63.852 1.00 89.75 273 LEU A N 1
ATOM 2220 C CA . LEU A 1 273 ? 38.716 -12.382 -63.151 1.00 89.75 273 LEU A CA 1
ATOM 2221 C C . LEU A 1 273 ? 37.310 -11.869 -62.795 1.00 89.75 273 LEU A C 1
ATOM 2223 O O . LEU A 1 273 ? 37.086 -11.372 -61.695 1.00 89.75 273 LEU A O 1
ATOM 2227 N N . GLU A 1 274 ? 36.347 -12.016 -63.708 1.00 90.25 274 GLU A N 1
ATOM 2228 C CA . GLU A 1 274 ? 34.953 -11.618 -63.483 1.00 90.25 274 GLU A CA 1
ATOM 2229 C C . GLU A 1 274 ? 34.279 -12.478 -62.398 1.00 90.25 274 GLU A C 1
ATOM 2231 O O . GLU A 1 274 ? 33.488 -11.979 -61.593 1.00 90.25 274 GLU A O 1
ATOM 2236 N N . PHE A 1 275 ? 34.608 -13.772 -62.338 1.00 92.88 275 PHE A N 1
ATOM 2237 C CA . PHE A 1 275 ? 34.141 -14.657 -61.271 1.00 92.88 275 PHE A CA 1
ATOM 2238 C C . PHE A 1 275 ? 34.729 -14.264 -59.908 1.00 92.88 275 PHE A C 1
ATOM 2240 O O . PHE A 1 275 ? 33.991 -14.161 -58.927 1.00 92.88 275 PHE A O 1
ATOM 2247 N N . GLU A 1 276 ? 36.035 -13.991 -59.847 1.00 91.75 276 GLU A N 1
ATOM 2248 C CA . GLU A 1 276 ? 36.702 -13.534 -58.624 1.00 91.75 276 GLU A CA 1
ATOM 2249 C C . GLU A 1 276 ? 36.146 -12.187 -58.139 1.00 91.75 276 GLU A C 1
ATOM 2251 O O . GLU A 1 276 ? 35.892 -12.029 -56.944 1.00 91.75 276 GLU A O 1
ATOM 2256 N N . GLN A 1 277 ? 35.867 -11.247 -59.050 1.00 89.75 277 GLN A N 1
ATOM 2257 C CA . GLN A 1 277 ? 35.216 -9.975 -58.712 1.00 89.75 277 GLN A CA 1
ATOM 2258 C C . GLN A 1 277 ? 33.846 -10.188 -58.054 1.00 89.75 277 GLN A C 1
ATOM 2260 O O . GLN A 1 277 ? 33.576 -9.597 -57.008 1.00 89.75 277 GLN A O 1
ATOM 2265 N N . LYS A 1 278 ? 33.011 -11.082 -58.600 1.00 89.50 278 LYS A N 1
ATOM 2266 C CA . LYS A 1 278 ? 31.690 -11.399 -58.023 1.00 89.50 278 LYS A CA 1
ATOM 2267 C C . LYS A 1 278 ? 31.788 -12.026 -56.629 1.00 89.50 278 LYS A C 1
ATOM 2269 O O . LYS A 1 278 ? 30.970 -11.720 -55.760 1.00 89.50 278 LYS A O 1
ATOM 2274 N N . GLU A 1 279 ? 32.774 -12.888 -56.381 1.00 92.00 279 GLU A N 1
ATOM 2275 C CA . GLU A 1 279 ? 32.996 -13.451 -55.040 1.00 92.00 279 GLU A CA 1
ATOM 2276 C C . GLU A 1 279 ? 33.492 -12.390 -54.043 1.00 92.00 279 GLU A C 1
ATOM 2278 O O . GLU A 1 279 ? 33.016 -12.351 -52.904 1.00 92.00 279 GLU A O 1
ATOM 2283 N N . VAL A 1 280 ? 34.360 -11.462 -54.465 1.00 90.62 280 VAL A N 1
ATOM 2284 C CA . VAL A 1 280 ? 34.787 -10.332 -53.620 1.00 90.62 280 VAL A CA 1
ATOM 2285 C C . VAL A 1 280 ? 33.607 -9.421 -53.268 1.00 90.62 280 VAL A C 1
ATOM 2287 O O . VAL A 1 280 ? 33.447 -9.064 -52.100 1.00 90.62 280 VAL A O 1
ATOM 2290 N N . GLU A 1 281 ? 32.737 -9.088 -54.225 1.00 90.19 281 GLU A N 1
ATOM 2291 C CA . GLU A 1 281 ? 31.533 -8.279 -53.973 1.00 90.19 281 GLU A CA 1
ATOM 2292 C C . GLU A 1 281 ? 30.596 -8.936 -52.950 1.00 90.19 281 GLU A C 1
ATOM 2294 O O . GLU A 1 281 ? 30.082 -8.283 -52.036 1.00 90.19 281 GLU A O 1
ATOM 2299 N N . LYS A 1 282 ? 30.415 -10.254 -53.052 1.00 91.50 282 LYS A N 1
ATOM 2300 C CA . LYS A 1 282 ? 29.610 -11.035 -52.109 1.00 91.50 282 LYS A CA 1
ATOM 2301 C C . LYS A 1 282 ? 30.215 -11.045 -50.703 1.00 91.50 282 LYS A C 1
ATOM 2303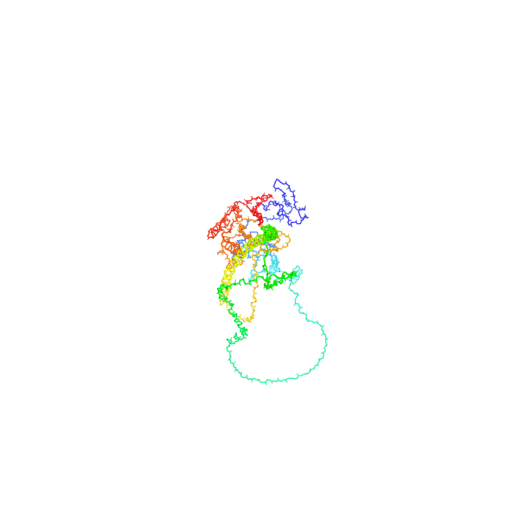 O O . LYS A 1 282 ? 29.482 -10.880 -49.724 1.00 91.50 282 LYS A O 1
ATOM 2308 N N . LEU A 1 283 ? 31.533 -11.212 -50.583 1.00 91.81 283 LEU A N 1
ATOM 2309 C CA . LEU A 1 283 ? 32.237 -11.138 -49.298 1.00 91.81 283 LEU A CA 1
ATOM 2310 C C . LEU A 1 283 ? 32.150 -9.736 -48.683 1.00 91.81 283 LEU A C 1
ATOM 2312 O O . LEU A 1 283 ? 31.936 -9.608 -47.473 1.00 91.81 283 LEU A O 1
ATOM 2316 N N . LEU A 1 284 ? 32.255 -8.688 -49.502 1.00 89.94 284 LEU A N 1
ATOM 2317 C CA . LEU A 1 284 ? 32.105 -7.302 -49.063 1.00 89.94 284 LEU A CA 1
ATOM 2318 C C . LEU A 1 284 ? 30.699 -7.053 -48.502 1.00 89.94 284 LEU A C 1
ATOM 2320 O O . LEU A 1 284 ? 30.556 -6.511 -47.407 1.00 89.94 284 LEU A O 1
ATOM 2324 N N . TYR A 1 285 ? 29.662 -7.529 -49.196 1.00 91.69 285 TYR A N 1
ATOM 2325 C CA . TYR A 1 285 ? 28.282 -7.436 -48.721 1.00 91.69 285 TYR A CA 1
ATOM 2326 C C . TYR A 1 285 ? 28.083 -8.123 -47.360 1.00 91.69 285 TYR A C 1
ATOM 2328 O O . TYR A 1 285 ? 27.530 -7.529 -46.434 1.00 91.69 285 TYR A O 1
ATOM 2336 N N . GLN A 1 286 ? 28.586 -9.352 -47.197 1.00 90.06 286 GLN A N 1
ATOM 2337 C CA . GLN A 1 286 ? 28.496 -10.079 -45.924 1.00 90.06 286 GLN A CA 1
ATOM 2338 C C . GLN A 1 286 ? 29.254 -9.382 -44.788 1.00 90.06 286 GLN A C 1
ATOM 2340 O O . GLN A 1 286 ? 28.815 -9.415 -43.637 1.00 90.06 286 GLN A O 1
ATOM 2345 N N . THR A 1 287 ? 30.394 -8.766 -45.102 1.00 88.81 287 THR A N 1
ATOM 2346 C CA . THR A 1 287 ? 31.202 -8.026 -44.127 1.00 88.81 287 THR A CA 1
ATOM 2347 C C . THR A 1 287 ? 30.461 -6.777 -43.656 1.00 88.81 287 THR A C 1
ATOM 2349 O O . THR A 1 287 ? 30.353 -6.571 -42.450 1.00 88.81 287 THR A O 1
ATOM 2352 N N . ASN A 1 288 ? 29.842 -6.028 -44.572 1.00 89.19 288 ASN A N 1
ATOM 2353 C CA . ASN A 1 288 ? 29.035 -4.850 -44.244 1.00 89.19 288 ASN A CA 1
ATOM 2354 C C . ASN A 1 288 ? 27.820 -5.196 -43.364 1.00 89.19 288 ASN A C 1
ATOM 2356 O O . ASN A 1 288 ? 27.496 -4.466 -42.429 1.00 89.19 288 ASN A O 1
ATOM 2360 N N . GLU A 1 289 ? 27.142 -6.319 -43.619 1.00 90.69 289 GLU A N 1
ATOM 2361 C CA . GLU A 1 289 ? 26.030 -6.770 -42.768 1.00 90.69 289 GLU A CA 1
ATOM 2362 C C . GLU A 1 289 ? 26.502 -7.175 -41.361 1.00 90.69 289 GLU A C 1
ATOM 2364 O O . GLU A 1 289 ? 25.858 -6.837 -40.364 1.00 90.69 289 GLU A O 1
ATOM 2369 N N . LYS A 1 290 ? 27.662 -7.836 -41.249 1.00 89.00 290 LYS A N 1
ATOM 2370 C CA . LYS A 1 290 ? 28.278 -8.134 -39.944 1.00 89.00 290 LYS A CA 1
ATOM 2371 C C . LYS A 1 290 ? 28.703 -6.868 -39.208 1.00 89.00 290 LYS A C 1
ATOM 2373 O O . LYS A 1 290 ? 28.521 -6.796 -37.996 1.00 89.00 290 LYS A O 1
ATOM 2378 N N . GLU A 1 291 ? 29.242 -5.880 -39.916 1.00 89.44 291 GLU A N 1
ATOM 2379 C CA . GLU A 1 291 ? 29.612 -4.590 -39.336 1.00 89.44 291 GLU A CA 1
ATOM 2380 C C . GLU A 1 291 ? 28.384 -3.899 -38.733 1.00 89.44 291 GLU A C 1
ATOM 2382 O O . GLU A 1 291 ? 28.417 -3.525 -37.563 1.00 89.44 291 GLU A O 1
ATOM 2387 N N . LYS A 1 292 ? 27.252 -3.870 -39.454 1.00 86.12 292 LYS A N 1
ATOM 2388 C CA . LYS A 1 292 ? 25.974 -3.362 -38.924 1.00 86.12 292 LYS A CA 1
ATOM 2389 C C . LYS A 1 292 ? 25.507 -4.108 -37.668 1.00 86.12 292 LYS A C 1
ATOM 2391 O O . LYS A 1 292 ? 25.071 -3.464 -36.711 1.00 86.12 292 LYS A O 1
ATOM 2396 N N . ASP A 1 293 ? 25.582 -5.443 -37.638 1.00 88.56 293 ASP A N 1
ATOM 2397 C CA . ASP A 1 293 ? 25.232 -6.236 -36.443 1.00 88.56 293 ASP A CA 1
ATOM 2398 C C . ASP A 1 293 ? 26.144 -5.888 -35.254 1.00 88.56 293 ASP A C 1
ATOM 2400 O O . ASP A 1 293 ? 25.663 -5.670 -34.138 1.00 88.56 293 ASP A O 1
ATOM 2404 N N . ILE A 1 294 ? 27.452 -5.749 -35.488 1.00 87.69 294 ILE A N 1
ATOM 2405 C CA . ILE A 1 294 ? 28.417 -5.340 -34.460 1.00 87.69 294 ILE A CA 1
ATOM 2406 C C . ILE A 1 294 ? 28.088 -3.939 -33.939 1.00 87.69 294 ILE A C 1
ATOM 2408 O O . ILE A 1 294 ? 28.018 -3.759 -32.722 1.00 87.69 294 ILE A O 1
ATOM 2412 N N . THR A 1 295 ? 27.820 -2.965 -34.814 1.00 84.88 295 THR A N 1
ATOM 2413 C CA . THR A 1 295 ? 27.440 -1.601 -34.412 1.00 84.88 295 THR A CA 1
ATOM 2414 C C . THR A 1 295 ? 26.171 -1.602 -33.557 1.00 84.88 295 THR A C 1
ATOM 2416 O O . THR A 1 295 ? 26.125 -0.950 -32.512 1.00 84.88 295 THR A O 1
ATOM 2419 N N . ASN A 1 296 ? 25.158 -2.387 -33.937 1.00 79.62 296 ASN A N 1
ATOM 2420 C CA . ASN A 1 296 ? 23.925 -2.522 -33.160 1.00 79.62 296 ASN A CA 1
ATOM 2421 C C . ASN A 1 296 ? 24.179 -3.126 -31.772 1.00 79.62 296 ASN A C 1
ATOM 2423 O O . ASN A 1 296 ? 23.649 -2.634 -30.773 1.00 79.62 296 ASN A O 1
ATOM 2427 N N . ARG A 1 297 ? 25.020 -4.163 -31.677 1.00 82.69 297 ARG A N 1
ATOM 2428 C CA . ARG A 1 297 ? 25.414 -4.748 -30.384 1.00 82.69 297 ARG A CA 1
ATOM 2429 C C . ARG A 1 297 ? 26.201 -3.765 -29.529 1.00 82.69 297 ARG A C 1
ATOM 2431 O O . ARG A 1 297 ? 25.969 -3.705 -28.324 1.00 82.69 297 ARG A O 1
ATOM 2438 N N . LEU A 1 298 ? 27.083 -2.974 -30.136 1.00 85.50 298 LEU A N 1
ATOM 2439 C CA . LEU A 1 298 ? 27.859 -1.948 -29.444 1.00 85.50 298 LEU A CA 1
ATOM 2440 C C . LEU A 1 298 ? 26.936 -0.880 -28.841 1.00 85.50 298 LEU A C 1
ATOM 2442 O O . LEU A 1 298 ? 27.074 -0.547 -27.667 1.00 85.50 298 LEU A O 1
ATOM 2446 N N . LEU A 1 299 ? 25.910 -0.451 -29.583 1.00 79.31 299 LEU A N 1
ATOM 2447 C CA . LEU A 1 299 ? 24.883 0.473 -29.092 1.00 79.31 299 LEU A CA 1
ATOM 2448 C C . LEU A 1 299 ? 24.091 -0.105 -27.904 1.00 79.31 299 LEU A C 1
ATOM 2450 O O . LEU A 1 299 ? 23.780 0.607 -26.946 1.00 79.31 299 LEU A O 1
ATOM 2454 N N . VAL A 1 300 ? 23.755 -1.399 -27.942 1.00 76.75 300 VAL A N 1
ATOM 2455 C CA . VAL A 1 300 ? 23.104 -2.087 -26.813 1.00 76.75 300 VAL A CA 1
ATOM 2456 C C . VAL A 1 300 ? 24.033 -2.130 -25.598 1.00 76.75 300 VAL A C 1
ATOM 2458 O O . VAL A 1 300 ? 23.597 -1.811 -24.491 1.00 76.75 300 VAL A O 1
ATOM 2461 N N . LEU A 1 301 ? 25.311 -2.465 -25.791 1.00 74.75 301 LEU A N 1
ATOM 2462 C CA . LEU A 1 301 ? 26.306 -2.499 -24.718 1.00 74.75 301 LEU A CA 1
ATOM 2463 C C . LEU A 1 301 ? 26.533 -1.117 -24.097 1.00 74.75 301 LEU A C 1
ATOM 2465 O O . LEU A 1 301 ? 26.604 -1.010 -22.875 1.00 74.75 301 LEU A O 1
ATOM 2469 N N . GLU A 1 302 ? 26.567 -0.050 -24.895 1.00 74.44 302 GLU A N 1
ATOM 2470 C CA . GLU A 1 302 ? 26.651 1.322 -24.386 1.00 74.44 302 GLU A CA 1
ATOM 2471 C C . GLU A 1 302 ? 25.437 1.705 -23.533 1.00 74.44 302 GLU A C 1
ATOM 2473 O O . GLU A 1 302 ? 25.591 2.343 -22.488 1.00 74.44 302 GLU A O 1
ATOM 2478 N N . ARG A 1 303 ? 24.226 1.289 -23.928 1.00 66.75 303 ARG A N 1
ATOM 2479 C CA . ARG A 1 303 ? 23.019 1.495 -23.108 1.00 66.75 303 ARG A CA 1
ATOM 2480 C C . ARG A 1 303 ? 23.118 0.762 -21.774 1.00 66.75 303 ARG A C 1
ATOM 2482 O O . ARG A 1 303 ? 22.832 1.362 -20.740 1.00 66.75 303 ARG A O 1
ATOM 2489 N N . VAL A 1 304 ? 23.552 -0.499 -21.790 1.00 64.88 304 VAL A N 1
ATOM 2490 C CA . VAL A 1 304 ? 23.748 -1.297 -20.569 1.00 64.88 304 VAL A CA 1
ATOM 2491 C C . VAL A 1 304 ? 24.817 -0.666 -19.676 1.00 64.88 304 VAL A C 1
ATOM 2493 O O . VAL A 1 304 ? 24.600 -0.529 -18.475 1.00 64.88 304 VAL A O 1
ATOM 2496 N N . LYS A 1 305 ? 25.932 -0.199 -20.249 1.00 74.94 305 LYS A N 1
ATOM 2497 C CA . LYS A 1 305 ? 26.990 0.500 -19.511 1.00 74.94 305 LYS A CA 1
ATOM 2498 C C . LYS A 1 305 ? 26.454 1.749 -18.806 1.00 74.94 305 LYS A C 1
ATOM 2500 O O . LYS A 1 305 ? 26.648 1.891 -17.603 1.00 74.94 305 LYS A O 1
ATOM 2505 N N . ARG A 1 306 ? 25.706 2.606 -19.513 1.00 67.94 306 ARG A N 1
ATOM 2506 C CA . ARG A 1 306 ? 25.070 3.794 -18.909 1.00 67.94 306 ARG A CA 1
ATOM 2507 C C . ARG A 1 306 ? 24.109 3.424 -17.777 1.00 67.94 306 ARG A C 1
ATOM 2509 O O . ARG A 1 306 ? 24.060 4.125 -16.772 1.00 67.94 306 ARG A O 1
ATOM 2516 N N . GLN A 1 307 ? 23.357 2.331 -17.915 1.00 58.56 307 GLN A N 1
ATOM 2517 C CA . GLN A 1 307 ? 22.467 1.849 -16.854 1.00 58.56 307 GLN A CA 1
ATOM 2518 C C . GLN A 1 307 ? 23.238 1.348 -15.625 1.00 58.56 307 GLN A C 1
ATOM 2520 O O . GLN A 1 307 ? 22.820 1.616 -14.500 1.00 58.56 307 GLN A O 1
ATOM 2525 N N . ILE A 1 308 ? 24.364 0.654 -15.819 1.00 64.25 308 ILE A N 1
ATOM 2526 C CA . ILE A 1 308 ? 25.235 0.215 -14.719 1.00 64.25 308 ILE A CA 1
ATOM 2527 C C . ILE A 1 308 ? 25.806 1.429 -13.983 1.00 64.25 308 ILE A C 1
ATOM 2529 O O . ILE A 1 308 ? 25.681 1.506 -12.766 1.00 64.25 308 ILE A O 1
ATOM 2533 N N . GLU A 1 309 ? 26.329 2.420 -14.706 1.00 71.56 309 GLU A N 1
ATOM 2534 C CA . GLU A 1 309 ? 26.855 3.654 -14.106 1.00 71.56 309 GLU A CA 1
ATOM 2535 C C . GLU A 1 309 ? 25.774 4.424 -13.324 1.00 71.56 309 GLU A C 1
ATOM 2537 O O . GLU A 1 309 ? 26.034 4.963 -12.248 1.00 71.56 309 GLU A O 1
ATOM 2542 N N . GLN A 1 310 ? 24.536 4.463 -13.829 1.00 63.44 310 GLN A N 1
ATOM 2543 C CA . GLN A 1 310 ? 23.403 5.048 -13.104 1.00 63.44 310 GLN A CA 1
ATOM 2544 C C . GLN A 1 310 ? 23.077 4.272 -11.822 1.00 63.44 310 GLN A C 1
ATOM 2546 O O . GLN A 1 310 ? 22.834 4.892 -10.784 1.00 63.44 310 GLN A O 1
ATOM 2551 N N . ARG A 1 311 ? 23.114 2.934 -11.868 1.00 59.31 311 ARG A N 1
ATOM 2552 C CA . ARG A 1 311 ? 22.916 2.078 -10.690 1.00 59.31 311 ARG A CA 1
ATOM 2553 C C . ARG A 1 311 ? 24.014 2.263 -9.654 1.00 59.31 311 ARG A C 1
ATOM 2555 O O . ARG A 1 311 ? 23.690 2.385 -8.481 1.00 59.31 311 ARG A O 1
ATOM 2562 N N . GLU A 1 312 ? 25.278 2.341 -10.060 1.00 64.81 312 GLU A N 1
ATOM 2563 C CA . GLU A 1 312 ? 26.398 2.597 -9.145 1.00 64.81 312 GLU A CA 1
ATOM 2564 C C . GLU A 1 312 ? 26.261 3.956 -8.452 1.00 64.81 312 GLU A C 1
ATOM 2566 O O . GLU A 1 312 ? 26.414 4.054 -7.237 1.00 64.81 312 GLU A O 1
ATOM 2571 N N . ARG A 1 313 ? 25.872 5.009 -9.184 1.00 67.56 313 ARG A N 1
ATOM 2572 C CA . ARG A 1 313 ? 25.584 6.318 -8.569 1.00 67.56 313 ARG A CA 1
ATOM 2573 C C . ARG A 1 313 ? 24.424 6.243 -7.577 1.00 67.56 313 ARG A C 1
ATOM 2575 O O . ARG A 1 313 ? 24.499 6.850 -6.510 1.00 67.56 313 ARG A O 1
ATOM 2582 N N . ALA A 1 314 ? 23.362 5.511 -7.916 1.00 57.00 314 ALA A N 1
ATOM 2583 C CA . ALA A 1 314 ? 22.221 5.321 -7.028 1.00 57.00 314 ALA A CA 1
ATOM 2584 C C . ALA A 1 314 ? 22.594 4.506 -5.778 1.00 57.00 314 ALA A C 1
ATOM 2586 O O . ALA A 1 314 ? 22.143 4.851 -4.689 1.00 57.00 314 ALA A O 1
ATOM 2587 N N . LEU A 1 315 ? 23.435 3.477 -5.922 1.00 56.94 315 LEU A N 1
ATOM 2588 C CA . LEU A 1 315 ? 24.010 2.686 -4.831 1.00 56.94 315 LEU A CA 1
ATOM 2589 C C . LEU A 1 315 ? 24.835 3.561 -3.889 1.00 56.94 315 LEU A C 1
ATOM 2591 O O . LEU A 1 315 ? 24.545 3.581 -2.700 1.00 56.94 315 LEU A O 1
ATOM 2595 N N . ASN A 1 316 ? 25.764 4.361 -4.410 1.00 66.94 316 ASN A N 1
ATOM 2596 C CA . ASN A 1 316 ? 26.603 5.235 -3.586 1.00 66.94 316 ASN A CA 1
ATOM 2597 C C . ASN A 1 316 ? 25.768 6.277 -2.826 1.00 66.94 316 ASN A C 1
ATOM 2599 O O . ASN A 1 316 ? 25.949 6.481 -1.627 1.00 66.94 316 ASN A O 1
ATOM 2603 N N . LEU A 1 317 ? 24.792 6.902 -3.498 1.00 65.75 317 LEU A N 1
ATOM 2604 C CA . LEU A 1 317 ? 23.860 7.827 -2.845 1.00 65.75 317 LEU A CA 1
ATOM 2605 C C . LEU A 1 317 ? 23.028 7.114 -1.769 1.00 65.75 317 LEU A C 1
ATOM 2607 O O . LEU A 1 317 ? 22.687 7.697 -0.737 1.00 65.75 317 LEU A O 1
ATOM 2611 N N . ARG A 1 318 ? 22.672 5.850 -2.012 1.00 56.56 318 ARG A N 1
ATOM 2612 C CA . ARG A 1 318 ? 21.895 5.028 -1.089 1.00 56.56 318 ARG A CA 1
ATOM 2613 C C . ARG A 1 318 ? 22.708 4.628 0.136 1.00 56.56 318 ARG A C 1
ATOM 2615 O O . ARG A 1 318 ? 22.176 4.737 1.238 1.00 56.56 318 ARG A O 1
ATOM 2622 N N . GLU A 1 319 ? 23.954 4.207 -0.042 1.00 60.38 319 GLU A N 1
ATOM 2623 C CA . GLU A 1 319 ? 24.895 3.928 1.044 1.00 60.38 319 GLU A CA 1
ATOM 2624 C C . GLU A 1 319 ? 25.078 5.170 1.913 1.00 60.38 319 GLU A C 1
ATOM 2626 O O . GLU A 1 319 ? 24.848 5.105 3.116 1.00 60.38 319 GLU A O 1
ATOM 2631 N N . GLU A 1 320 ? 25.311 6.339 1.310 1.00 68.56 320 GLU A N 1
ATOM 2632 C CA . GLU A 1 320 ? 25.433 7.601 2.048 1.00 68.56 320 GLU A CA 1
ATOM 2633 C C . GLU A 1 320 ? 24.150 7.938 2.840 1.00 68.56 320 GLU A C 1
ATOM 2635 O O . GLU A 1 320 ? 24.193 8.385 3.991 1.00 68.56 320 GLU A O 1
ATOM 2640 N N . GLN A 1 321 ? 22.968 7.712 2.253 1.00 59.91 321 GLN A N 1
ATOM 2641 C CA . GLN A 1 321 ? 21.687 7.901 2.944 1.00 59.91 321 GLN A CA 1
ATOM 2642 C C . GLN A 1 321 ? 21.494 6.913 4.099 1.00 59.91 321 GLN A C 1
ATOM 2644 O O . GLN A 1 321 ? 20.960 7.297 5.145 1.00 59.91 321 GLN A O 1
ATOM 2649 N N . LEU A 1 322 ? 21.892 5.653 3.917 1.00 52.28 322 LEU A N 1
ATOM 2650 C CA . LEU A 1 322 ? 21.813 4.615 4.941 1.00 52.28 322 LEU A CA 1
ATOM 2651 C C . LEU A 1 322 ? 22.795 4.889 6.075 1.00 52.28 322 LEU A C 1
ATOM 2653 O O . LEU A 1 322 ? 22.383 4.827 7.228 1.00 52.28 322 LEU A O 1
ATOM 2657 N N . GLU A 1 323 ? 24.026 5.298 5.781 1.00 63.78 323 GLU A N 1
ATOM 2658 C CA . GLU A 1 323 ? 24.999 5.738 6.781 1.00 63.78 323 GLU A CA 1
ATOM 2659 C C . GLU A 1 323 ? 24.469 6.933 7.573 1.00 63.78 323 GLU A C 1
ATOM 2661 O O . GLU A 1 323 ? 24.440 6.900 8.803 1.00 63.78 323 GLU A O 1
ATOM 2666 N N . LYS A 1 324 ? 23.931 7.960 6.900 1.00 64.12 324 LYS A N 1
ATOM 2667 C CA . LYS A 1 324 ? 23.284 9.100 7.574 1.00 64.12 324 LYS A CA 1
ATOM 2668 C C . LYS A 1 324 ? 22.108 8.658 8.448 1.00 64.12 324 LYS A C 1
ATOM 2670 O O . LYS A 1 324 ? 21.923 9.203 9.539 1.00 64.12 324 LYS A O 1
ATOM 2675 N N . ARG A 1 325 ? 21.299 7.689 7.997 1.00 58.28 325 ARG A N 1
ATOM 2676 C CA . ARG A 1 325 ? 20.195 7.116 8.789 1.00 58.28 325 ARG A CA 1
ATOM 2677 C C . ARG A 1 325 ? 20.721 6.335 9.990 1.00 58.28 325 ARG A C 1
ATOM 2679 O O . ARG A 1 325 ? 20.210 6.547 11.081 1.00 58.28 325 ARG A O 1
ATOM 2686 N N . LEU A 1 326 ? 21.743 5.500 9.824 1.00 54.84 326 LEU A N 1
ATOM 2687 C CA . LEU A 1 326 ? 22.367 4.716 10.891 1.00 54.84 326 LEU A CA 1
ATOM 2688 C C . LEU A 1 326 ? 23.020 5.615 11.940 1.00 54.84 326 LEU A C 1
ATOM 2690 O O . LEU A 1 326 ? 22.808 5.409 13.130 1.00 54.84 326 LEU A O 1
ATOM 2694 N N . VAL A 1 327 ? 23.726 6.667 11.517 1.00 64.12 327 VAL A N 1
ATOM 2695 C CA . VAL A 1 327 ? 24.285 7.686 12.415 1.00 64.12 327 VAL A CA 1
ATOM 2696 C C . VAL A 1 327 ? 23.171 8.390 13.181 1.00 64.12 327 VAL A C 1
ATOM 2698 O O . VAL A 1 327 ? 23.268 8.530 14.398 1.00 64.12 327 VAL A O 1
ATOM 2701 N N . LYS A 1 328 ? 22.084 8.791 12.508 1.00 55.69 328 LYS A N 1
ATOM 2702 C CA . LYS A 1 328 ? 20.916 9.376 13.180 1.00 55.69 328 LYS A CA 1
ATOM 2703 C C . LYS A 1 328 ? 20.299 8.404 14.181 1.00 55.69 328 LYS A C 1
ATOM 2705 O O . LYS A 1 328 ? 20.069 8.803 15.313 1.00 55.69 328 LYS A O 1
ATOM 2710 N N . ILE A 1 329 ? 20.072 7.145 13.804 1.00 50.78 329 ILE A N 1
ATOM 2711 C CA . ILE A 1 329 ? 19.545 6.097 14.693 1.00 50.78 329 ILE A CA 1
ATOM 2712 C C . ILE A 1 329 ? 20.463 5.930 15.904 1.00 50.78 329 ILE A C 1
ATOM 2714 O O . ILE A 1 329 ? 19.980 6.007 17.024 1.00 50.78 329 ILE A O 1
ATOM 2718 N N . GLY A 1 330 ? 21.777 5.814 15.706 1.00 51.56 330 GLY A N 1
ATOM 2719 C CA . GLY A 1 330 ? 22.752 5.723 16.793 1.00 51.56 330 GLY A CA 1
ATOM 2720 C C . GLY A 1 330 ? 22.755 6.956 17.703 1.00 51.56 330 GLY A C 1
ATOM 2721 O O . GLY A 1 330 ? 22.788 6.821 18.924 1.00 51.56 330 GLY A O 1
ATOM 2722 N N . GLN A 1 331 ? 22.645 8.166 17.143 1.00 56.34 331 GLN A N 1
ATOM 2723 C CA . GLN A 1 331 ? 22.487 9.404 17.915 1.00 56.34 331 GLN A CA 1
ATOM 2724 C C . GLN A 1 331 ? 21.162 9.440 18.688 1.00 56.34 331 GLN A C 1
ATOM 2726 O O . GLN A 1 331 ? 21.138 9.923 19.818 1.00 56.34 331 GLN A O 1
ATOM 2731 N N . TYR A 1 332 ? 20.072 8.927 18.112 1.00 54.66 332 TYR A N 1
ATOM 2732 C CA . TYR A 1 332 ? 18.775 8.820 18.779 1.00 54.66 332 TYR A CA 1
ATOM 2733 C C . TYR A 1 332 ? 18.806 7.789 19.904 1.00 54.66 332 TYR A C 1
ATOM 2735 O O . TYR A 1 332 ? 18.378 8.112 21.006 1.00 54.66 332 TYR A O 1
ATOM 2743 N N . SER A 1 333 ? 19.372 6.603 19.671 1.00 48.19 333 SER A N 1
ATOM 2744 C CA . SER A 1 333 ? 19.602 5.591 20.704 1.00 48.19 333 SER A CA 1
ATOM 2745 C C . SER A 1 333 ? 20.457 6.161 21.830 1.00 48.19 333 SER A C 1
ATOM 2747 O O . SER A 1 333 ? 20.099 6.025 22.991 1.00 48.19 333 SER A O 1
ATOM 2749 N N . LYS A 1 334 ? 21.525 6.903 21.506 1.00 53.00 334 LYS A N 1
ATOM 2750 C CA . LYS A 1 334 ? 22.364 7.579 22.503 1.00 53.00 334 LYS A CA 1
ATOM 2751 C C . LYS A 1 334 ? 21.598 8.648 23.289 1.00 53.00 334 LYS A C 1
ATOM 2753 O O . LYS A 1 334 ? 21.771 8.724 24.498 1.00 53.00 334 LYS A O 1
ATOM 2758 N N . LYS A 1 335 ? 20.741 9.447 22.640 1.00 53.31 335 LYS A N 1
ATOM 2759 C CA . LYS A 1 335 ? 19.889 10.445 23.314 1.00 53.31 335 LYS A CA 1
ATOM 2760 C C . LYS A 1 335 ? 18.832 9.804 24.213 1.00 53.31 335 LYS A C 1
ATOM 2762 O O . LYS A 1 335 ? 18.641 10.294 25.317 1.00 53.31 335 LYS A O 1
ATOM 2767 N N . MET A 1 336 ? 18.194 8.722 23.767 1.00 49.97 336 MET A N 1
ATOM 2768 C CA . MET A 1 336 ? 17.234 7.957 24.570 1.00 49.97 336 MET A CA 1
ATOM 2769 C C . MET A 1 336 ? 17.913 7.338 25.789 1.00 49.97 336 MET A C 1
ATOM 2771 O O . MET A 1 336 ? 17.463 7.568 26.901 1.00 49.97 336 MET A O 1
ATOM 2775 N N . ILE A 1 337 ? 19.060 6.677 25.599 1.00 55.75 337 ILE A N 1
ATOM 2776 C CA . ILE A 1 337 ? 19.860 6.116 26.697 1.00 55.75 337 ILE A CA 1
ATOM 2777 C C . ILE A 1 337 ? 20.304 7.224 27.664 1.00 55.75 337 ILE A C 1
ATOM 2779 O O . ILE A 1 337 ? 20.257 7.041 28.872 1.00 55.75 337 ILE A O 1
ATOM 2783 N N . GLN A 1 338 ? 20.704 8.402 27.170 1.00 50.50 338 GLN A N 1
ATOM 2784 C CA . GLN A 1 338 ? 21.065 9.541 28.024 1.00 50.50 338 GLN A CA 1
ATOM 2785 C C . GLN A 1 338 ? 19.868 10.120 28.790 1.00 50.50 338 GLN A C 1
ATOM 2787 O O . GLN A 1 338 ? 20.034 10.509 29.944 1.00 50.50 338 GLN A O 1
ATOM 2792 N N . GLN A 1 339 ? 18.682 10.172 28.183 1.00 53.47 339 GLN A N 1
ATOM 2793 C CA . GLN A 1 339 ? 17.451 10.593 28.854 1.00 53.47 339 GLN A CA 1
ATOM 2794 C C . GLN A 1 339 ? 17.010 9.566 29.903 1.00 53.47 339 GLN A C 1
ATOM 2796 O O . GLN A 1 339 ? 16.703 9.953 31.025 1.00 53.47 339 GLN A O 1
ATOM 2801 N N . GLU A 1 340 ? 17.073 8.271 29.594 1.00 51.16 340 GLU A N 1
ATOM 2802 C CA . GLU A 1 340 ? 16.811 7.179 30.540 1.00 51.16 340 GLU A CA 1
ATOM 2803 C C . GLU A 1 340 ? 17.829 7.168 31.690 1.00 51.16 340 GLU A C 1
ATOM 2805 O O . GLU A 1 340 ? 17.440 7.036 32.846 1.00 51.16 340 GLU A O 1
ATOM 2810 N N . LEU A 1 341 ? 19.117 7.419 31.419 1.00 51.69 341 LEU A N 1
ATOM 2811 C CA . LEU A 1 341 ? 20.158 7.579 32.444 1.00 51.69 341 LEU A CA 1
ATOM 2812 C C . LEU A 1 341 ? 19.953 8.839 33.300 1.00 51.69 341 LEU A C 1
ATOM 2814 O O . LEU A 1 341 ? 20.235 8.818 34.495 1.00 51.69 341 LEU A O 1
ATOM 2818 N N . GLN A 1 342 ? 19.461 9.945 32.733 1.00 49.25 342 GLN A N 1
ATOM 2819 C CA . GLN A 1 342 ? 19.114 11.150 33.500 1.00 49.25 342 GLN A CA 1
ATOM 2820 C C . GLN A 1 342 ? 17.894 10.927 34.405 1.00 49.25 342 GLN A C 1
ATOM 2822 O O . GLN A 1 342 ? 17.900 11.388 35.546 1.00 49.25 342 GLN A O 1
ATOM 2827 N N . ILE A 1 343 ? 16.896 10.177 33.930 1.00 50.50 343 ILE A N 1
ATOM 2828 C CA . ILE A 1 343 ? 15.721 9.757 34.709 1.00 50.50 343 ILE A CA 1
ATOM 2829 C C . ILE A 1 343 ? 16.136 8.759 35.809 1.00 50.50 343 ILE A C 1
ATOM 2831 O O . ILE A 1 343 ? 15.710 8.879 36.959 1.00 50.50 343 ILE A O 1
ATOM 2835 N N . SER A 1 344 ? 17.050 7.836 35.495 1.00 42.94 344 SER A N 1
ATOM 2836 C CA . SER A 1 344 ? 17.631 6.875 36.440 1.00 42.94 344 SER A CA 1
ATOM 2837 C C . SER A 1 344 ? 18.491 7.551 37.512 1.00 42.94 344 SER A C 1
ATOM 2839 O O . SER A 1 344 ? 18.428 7.152 38.669 1.00 42.94 344 SER A O 1
ATOM 2841 N N . ASN A 1 345 ? 19.244 8.606 37.186 1.00 42.19 345 ASN A N 1
ATOM 2842 C CA . ASN A 1 345 ? 20.084 9.325 38.155 1.00 42.19 345 ASN A CA 1
ATOM 2843 C C . ASN A 1 345 ? 19.282 10.152 39.178 1.00 42.19 345 ASN A C 1
ATOM 2845 O O . ASN A 1 345 ? 19.817 10.507 40.229 1.00 42.19 345 ASN A O 1
ATOM 2849 N N . GLN A 1 346 ? 18.001 10.437 38.916 1.00 45.28 346 GLN A N 1
ATOM 2850 C CA . GLN A 1 346 ? 17.090 11.031 39.904 1.00 45.28 346 GLN A CA 1
ATOM 2851 C C . GLN A 1 346 ? 16.484 9.985 40.862 1.00 45.28 346 GLN A C 1
ATOM 2853 O O . GLN A 1 346 ? 16.027 10.342 41.949 1.00 45.28 346 GLN A O 1
ATOM 2858 N N . SER A 1 347 ? 16.570 8.694 40.525 1.00 38.75 347 SER A N 1
ATOM 2859 C CA . SER A 1 347 ? 16.096 7.566 41.336 1.00 38.75 347 SER A CA 1
ATOM 2860 C C . SER A 1 347 ? 17.295 6.817 41.939 1.00 38.75 347 SER A C 1
ATOM 2862 O O . SER A 1 347 ? 17.841 5.890 41.360 1.00 38.75 347 SER A O 1
ATOM 2864 N N . LYS A 1 348 ? 17.754 7.316 43.092 1.00 38.19 348 LYS A N 1
ATOM 2865 C CA . LYS A 1 348 ? 18.929 6.909 43.895 1.00 38.19 348 LYS A CA 1
ATOM 2866 C C . LYS A 1 348 ? 19.352 5.425 43.864 1.00 38.19 348 LYS A C 1
ATOM 2868 O O . LYS A 1 348 ? 18.517 4.539 43.967 1.00 38.19 348 LYS A O 1
ATOM 2873 N N . LYS A 1 349 ? 20.682 5.243 43.994 1.00 45.91 349 LYS A N 1
ATOM 2874 C CA . LYS A 1 349 ? 21.401 4.224 44.800 1.00 45.91 349 LYS A CA 1
ATOM 2875 C C . LYS A 1 349 ? 20.613 2.928 45.075 1.00 45.91 349 LYS A C 1
ATOM 2877 O O . LYS A 1 349 ? 19.856 2.903 46.037 1.00 45.91 349 LYS A O 1
ATOM 2882 N N . LEU A 1 350 ? 20.911 1.856 44.343 1.00 31.88 350 LEU A N 1
ATOM 2883 C CA . LEU A 1 350 ? 21.343 0.553 44.875 1.00 31.88 350 LEU A CA 1
ATOM 2884 C C . LEU A 1 350 ? 21.664 -0.400 43.702 1.00 31.88 350 LEU A C 1
ATOM 2886 O O . LEU A 1 350 ? 20.895 -0.508 42.756 1.00 31.88 350 LEU A O 1
ATOM 2890 N N . ASP A 1 351 ? 22.807 -1.064 43.852 1.00 33.09 351 ASP A N 1
ATOM 2891 C CA . ASP A 1 351 ? 23.245 -2.361 43.322 1.00 33.09 351 ASP A CA 1
ATOM 2892 C C . ASP A 1 351 ? 23.508 -2.591 41.818 1.00 33.09 351 ASP A C 1
ATOM 2894 O O . ASP A 1 351 ? 22.628 -2.812 40.993 1.00 33.09 351 ASP A O 1
ATOM 2898 N N . ASN A 1 352 ? 24.821 -2.611 41.541 1.00 41.09 352 ASN A N 1
ATOM 2899 C CA . ASN A 1 352 ? 25.596 -3.465 40.633 1.00 41.09 352 ASN A CA 1
ATOM 2900 C C . ASN A 1 352 ? 24.813 -4.378 39.675 1.00 41.09 352 ASN A C 1
ATOM 2902 O O . ASN A 1 352 ? 24.286 -5.415 40.079 1.00 41.09 352 ASN A O 1
ATOM 2906 N N . PHE A 1 353 ? 24.915 -4.077 38.380 1.00 30.62 353 PHE A N 1
ATOM 2907 C CA . PHE A 1 353 ? 24.744 -5.057 37.313 1.00 30.62 353 PHE A CA 1
ATOM 2908 C C . PHE A 1 353 ? 26.028 -5.141 36.488 1.00 30.62 353 PHE A C 1
ATOM 2910 O O . PHE A 1 353 ? 26.550 -4.125 36.032 1.00 30.62 353 PHE A O 1
ATOM 2917 N N . ASP A 1 354 ? 26.526 -6.371 36.360 1.00 31.28 354 ASP A N 1
ATOM 2918 C CA . ASP A 1 354 ? 27.709 -6.751 35.596 1.00 31.28 354 ASP A CA 1
ATOM 2919 C C . ASP A 1 354 ? 27.600 -6.325 34.126 1.00 31.28 354 ASP A C 1
ATOM 2921 O O . ASP A 1 354 ? 26.600 -6.575 33.447 1.00 31.28 354 ASP A O 1
ATOM 2925 N N . GLU A 1 355 ? 28.680 -5.727 33.628 1.00 35.00 355 GLU A N 1
ATOM 2926 C CA . GLU A 1 355 ? 28.910 -5.477 32.211 1.00 35.00 355 GLU A CA 1
ATOM 2927 C C . GLU A 1 355 ? 29.136 -6.810 31.485 1.00 35.00 355 GLU A C 1
ATOM 2929 O O . GLU A 1 355 ? 30.224 -7.386 31.518 1.00 35.00 355 GLU A O 1
ATOM 2934 N N . THR A 1 356 ? 28.121 -7.299 30.775 1.00 28.27 356 THR A N 1
ATOM 2935 C CA . THR A 1 356 ? 28.342 -8.236 29.671 1.00 28.27 356 THR A CA 1
ATOM 2936 C C . THR A 1 356 ? 28.318 -7.461 28.361 1.00 28.27 356 THR A C 1
ATOM 2938 O O . THR A 1 356 ? 27.264 -7.012 27.911 1.00 28.27 356 THR A O 1
ATOM 2941 N N . GLU A 1 357 ? 29.499 -7.304 27.758 1.00 31.56 357 GLU A N 1
ATOM 2942 C CA . GLU A 1 357 ? 29.678 -6.900 26.363 1.00 31.56 357 GLU A CA 1
ATOM 2943 C C . GLU A 1 357 ? 28.973 -7.909 25.442 1.00 31.56 357 GLU A C 1
ATOM 2945 O O . GLU A 1 357 ? 29.565 -8.895 25.000 1.00 31.56 357 GLU A O 1
ATOM 2950 N N . ASP A 1 358 ? 27.705 -7.661 25.122 1.00 26.33 358 ASP A N 1
ATOM 2951 C CA . ASP A 1 358 ? 27.064 -8.340 24.003 1.00 26.33 358 ASP A CA 1
ATOM 2952 C C . ASP A 1 358 ? 27.519 -7.672 22.702 1.00 26.33 358 ASP A C 1
ATOM 2954 O O . ASP A 1 358 ? 27.127 -6.562 22.331 1.00 26.33 358 ASP A O 1
ATOM 2958 N N . SER A 1 359 ? 28.400 -8.382 22.001 1.00 25.64 359 SER A N 1
ATOM 2959 C CA . SER A 1 359 ? 28.855 -8.062 20.658 1.00 25.64 359 SER A CA 1
ATOM 2960 C C . SER A 1 359 ? 27.661 -7.908 19.710 1.00 25.64 359 SER A C 1
ATOM 2962 O O . SER A 1 359 ? 26.998 -8.890 19.368 1.00 25.64 359 SER A O 1
ATOM 2964 N N . PHE A 1 360 ? 27.414 -6.683 19.244 1.00 24.55 360 PHE A N 1
ATOM 2965 C CA . PHE A 1 360 ? 26.492 -6.401 18.146 1.00 24.55 360 PHE A CA 1
ATOM 2966 C C . PHE A 1 360 ? 26.952 -7.146 16.884 1.00 24.55 360 PHE A C 1
ATOM 2968 O O . PHE A 1 360 ? 27.913 -6.757 16.219 1.00 24.55 360 PHE A O 1
ATOM 2975 N N . THR A 1 361 ? 26.259 -8.226 16.531 1.00 25.91 361 THR A N 1
ATOM 2976 C CA . THR A 1 361 ? 26.362 -8.826 15.200 1.00 25.91 361 THR A CA 1
ATOM 2977 C C . THR A 1 361 ? 25.781 -7.871 14.162 1.00 25.91 361 THR A C 1
ATOM 2979 O O . THR A 1 361 ? 24.662 -7.381 14.322 1.00 25.91 361 THR A O 1
ATOM 2982 N N . LEU A 1 362 ? 26.552 -7.634 13.097 1.00 26.61 362 LEU A N 1
ATOM 2983 C CA . LEU A 1 362 ? 26.168 -6.910 11.885 1.00 26.61 362 LEU A CA 1
ATOM 2984 C C . LEU A 1 362 ? 24.813 -7.454 11.387 1.00 26.61 362 LEU A C 1
ATOM 2986 O O . LEU A 1 362 ? 24.736 -8.585 10.908 1.00 26.61 362 LEU A O 1
ATOM 2990 N N . TYR A 1 363 ? 23.734 -6.688 11.566 1.00 29.22 363 TYR A N 1
ATOM 2991 C CA . TYR A 1 363 ? 22.424 -7.034 11.017 1.00 29.22 363 TYR A CA 1
ATOM 2992 C C . TYR A 1 363 ? 22.549 -7.074 9.489 1.00 29.22 363 TYR A C 1
ATOM 2994 O O . TYR A 1 363 ? 22.852 -6.057 8.870 1.00 29.22 363 TYR A O 1
ATOM 3002 N N . GLU A 1 364 ? 22.324 -8.241 8.883 1.00 28.91 364 GLU A N 1
ATOM 3003 C CA . GLU A 1 364 ? 22.122 -8.353 7.436 1.00 28.91 364 GLU A CA 1
ATOM 3004 C C . GLU A 1 364 ? 21.035 -7.360 6.982 1.00 28.91 364 GLU A C 1
ATOM 3006 O O . GLU A 1 364 ? 19.973 -7.270 7.604 1.00 28.91 364 GLU A O 1
ATOM 3011 N N . GLU A 1 365 ? 21.289 -6.652 5.878 1.00 39.22 365 GLU A N 1
ATOM 3012 C CA . GLU A 1 365 ? 20.473 -5.597 5.252 1.00 39.22 365 GLU A CA 1
ATOM 3013 C C . GLU A 1 365 ? 19.092 -6.073 4.737 1.00 39.22 365 GLU A C 1
ATOM 3015 O O . GLU A 1 365 ? 18.762 -5.970 3.556 1.00 39.22 365 GLU A O 1
ATOM 3020 N N . LYS A 1 366 ? 18.229 -6.620 5.596 1.00 37.00 366 LYS A N 1
ATOM 3021 C CA . LYS A 1 366 ? 16.854 -6.993 5.224 1.00 37.00 366 LYS A CA 1
ATOM 3022 C C . LYS A 1 366 ? 15.887 -5.854 5.546 1.00 37.00 366 LYS A C 1
ATOM 3024 O O . LYS A 1 366 ? 15.564 -5.604 6.704 1.00 37.00 366 LYS A O 1
ATOM 3029 N N . ARG A 1 367 ? 15.386 -5.188 4.498 1.00 47.53 367 ARG A N 1
ATOM 3030 C CA . ARG A 1 367 ? 14.278 -4.216 4.565 1.00 47.53 367 ARG A CA 1
ATOM 3031 C C . ARG A 1 367 ? 13.017 -4.898 5.105 1.00 47.53 367 ARG A C 1
ATOM 3033 O O . ARG A 1 367 ? 12.547 -5.876 4.527 1.00 47.53 367 ARG A O 1
ATOM 3040 N N . MET A 1 368 ? 12.493 -4.389 6.218 1.00 44.06 368 MET A N 1
ATOM 3041 C CA . MET A 1 368 ? 11.314 -4.937 6.908 1.00 44.06 368 MET A CA 1
ATOM 3042 C C . MET A 1 368 ? 9.992 -4.503 6.254 1.00 44.06 368 MET A C 1
ATOM 3044 O O . MET A 1 368 ? 8.982 -5.174 6.422 1.00 44.06 368 MET A O 1
ATOM 3048 N N . ASP A 1 369 ? 10.011 -3.401 5.504 1.00 46.44 369 ASP A N 1
ATOM 3049 C CA . ASP A 1 369 ? 8.874 -2.708 4.882 1.00 46.44 369 ASP A CA 1
ATOM 3050 C C . ASP A 1 369 ? 8.607 -3.118 3.421 1.00 46.44 369 ASP A C 1
ATOM 3052 O O . ASP A 1 369 ? 7.590 -2.740 2.834 1.00 46.44 369 ASP A O 1
ATOM 3056 N N . GLN A 1 370 ? 9.500 -3.912 2.826 1.00 61.59 370 GLN A N 1
ATOM 3057 C CA . GLN A 1 370 ? 9.323 -4.454 1.482 1.00 61.59 370 GLN A CA 1
ATOM 3058 C C . GLN A 1 370 ? 8.556 -5.780 1.536 1.00 61.59 370 GLN A C 1
ATOM 3060 O O . GLN A 1 370 ? 8.986 -6.740 2.183 1.00 61.59 370 GLN A O 1
ATOM 3065 N N . VAL A 1 371 ? 7.438 -5.872 0.810 1.00 59.00 371 VAL A N 1
ATOM 3066 C CA . VAL A 1 371 ? 6.686 -7.131 0.713 1.00 59.00 371 VAL A CA 1
ATOM 3067 C C . VAL A 1 371 ? 7.440 -8.121 -0.178 1.00 59.00 371 VAL A C 1
ATOM 3069 O O . VAL A 1 371 ? 7.661 -7.868 -1.361 1.00 59.00 371 VAL A O 1
ATOM 3072 N N . LYS A 1 372 ? 7.808 -9.281 0.382 1.00 54.09 372 LYS A N 1
ATOM 3073 C CA . LYS A 1 372 ? 8.374 -10.408 -0.377 1.00 54.09 372 LYS A CA 1
ATOM 3074 C C . LYS A 1 372 ? 7.273 -11.281 -0.973 1.00 54.09 372 LYS A C 1
ATOM 3076 O O . LYS A 1 372 ? 6.302 -11.612 -0.289 1.00 54.09 372 LYS A O 1
ATOM 3081 N N . ILE A 1 373 ? 7.475 -11.719 -2.213 1.00 52.56 373 ILE A N 1
ATOM 3082 C CA . ILE A 1 373 ? 6.595 -12.667 -2.906 1.00 52.56 373 ILE A CA 1
ATOM 3083 C C . ILE A 1 373 ? 6.603 -13.999 -2.141 1.00 52.56 373 ILE A C 1
ATOM 3085 O O . ILE A 1 373 ? 7.661 -14.588 -1.934 1.00 52.56 373 ILE A O 1
ATOM 3089 N N . HIS A 1 374 ? 5.429 -14.472 -1.719 1.00 36.75 374 HIS A N 1
ATOM 3090 C CA . HIS A 1 374 ? 5.252 -15.789 -1.103 1.00 36.75 374 HIS A CA 1
ATOM 3091 C C . HIS A 1 374 ? 4.224 -16.596 -1.915 1.00 36.75 374 HIS A C 1
ATOM 3093 O O . HIS A 1 374 ? 3.033 -16.289 -1.891 1.00 36.75 374 HIS A O 1
ATOM 3099 N N . GLY A 1 375 ? 4.679 -17.643 -2.612 1.00 36.97 375 GLY A N 1
ATOM 3100 C CA . GLY A 1 375 ? 3.820 -18.642 -3.270 1.00 36.97 375 GLY A CA 1
ATOM 3101 C C . GLY A 1 375 ? 3.480 -18.397 -4.751 1.00 36.97 375 GLY A C 1
ATOM 3102 O O . GLY A 1 375 ? 3.975 -17.473 -5.386 1.00 36.97 375 GLY A O 1
ATOM 3103 N N . ASN A 1 376 ? 2.611 -19.259 -5.299 1.00 38.88 376 ASN A N 1
ATOM 3104 C CA . ASN A 1 376 ? 2.236 -19.357 -6.725 1.00 38.88 376 ASN A CA 1
ATOM 3105 C C . ASN A 1 376 ? 1.277 -18.257 -7.246 1.00 38.88 376 ASN A C 1
ATOM 3107 O O . ASN A 1 376 ? 0.724 -18.396 -8.338 1.00 38.88 376 ASN A O 1
ATOM 3111 N N . LYS A 1 377 ? 1.020 -17.178 -6.494 1.00 48.97 377 LYS A N 1
ATOM 3112 C CA . LYS A 1 377 ? 0.103 -16.108 -6.931 1.00 48.97 377 LYS A CA 1
ATOM 3113 C C . LYS A 1 377 ? 0.862 -15.036 -7.718 1.00 48.97 377 LYS A C 1
ATOM 3115 O O . LYS A 1 377 ? 1.838 -14.484 -7.220 1.00 48.97 377 LYS A O 1
ATOM 3120 N N . LYS A 1 378 ? 0.372 -14.691 -8.918 1.00 69.25 378 LYS A N 1
ATOM 3121 C CA . LYS A 1 378 ? 0.940 -13.640 -9.786 1.00 69.25 378 LYS A CA 1
ATOM 3122 C C . LYS A 1 378 ? 0.690 -12.200 -9.296 1.00 69.25 378 LYS A C 1
ATOM 3124 O O . LYS A 1 378 ? 0.700 -11.266 -10.095 1.00 69.25 378 LYS A O 1
ATOM 3129 N N . GLU A 1 379 ? 0.440 -12.002 -8.004 1.00 77.62 379 GLU A N 1
ATOM 3130 C CA . GLU A 1 379 ? 0.014 -10.717 -7.441 1.00 77.62 379 GLU A CA 1
ATOM 3131 C C . GLU A 1 379 ? 0.743 -10.422 -6.123 1.00 77.62 379 GLU A C 1
ATOM 3133 O O . GLU A 1 379 ? 0.878 -11.300 -5.270 1.00 77.62 379 GLU A O 1
ATOM 3138 N N . ILE A 1 380 ? 1.182 -9.175 -5.944 1.00 81.19 380 ILE A N 1
ATOM 3139 C CA . ILE A 1 380 ? 1.773 -8.658 -4.707 1.00 81.19 380 ILE A CA 1
ATOM 3140 C C . ILE A 1 380 ? 0.709 -7.838 -3.979 1.00 81.19 380 ILE A C 1
ATOM 3142 O O . ILE A 1 380 ? 0.295 -6.783 -4.460 1.00 81.19 380 ILE A O 1
ATOM 3146 N N . ILE A 1 381 ? 0.281 -8.316 -2.809 1.00 84.62 381 ILE A N 1
ATOM 3147 C CA . ILE A 1 381 ? -0.656 -7.597 -1.939 1.00 84.62 381 ILE A CA 1
ATOM 3148 C C . ILE A 1 381 ? 0.137 -6.666 -1.023 1.00 84.62 381 ILE A C 1
ATOM 3150 O O . ILE A 1 381 ? 0.979 -7.123 -0.247 1.00 84.62 381 ILE A O 1
ATOM 3154 N N . ILE A 1 382 ? -0.140 -5.366 -1.092 1.00 85.75 382 ILE A N 1
ATOM 3155 C CA . ILE A 1 382 ? 0.598 -4.347 -0.346 1.00 85.75 382 ILE A CA 1
ATOM 3156 C C . ILE A 1 382 ? -0.199 -3.945 0.891 1.00 85.75 382 ILE A C 1
ATOM 3158 O O . ILE A 1 382 ? -1.270 -3.337 0.822 1.00 85.75 382 ILE A O 1
ATOM 3162 N N . LYS A 1 383 ? 0.354 -4.305 2.049 1.00 84.25 383 LYS A N 1
ATOM 3163 C CA . LYS A 1 383 ? -0.201 -3.940 3.350 1.00 84.25 383 LYS A CA 1
ATOM 3164 C C . LYS A 1 383 ? 0.069 -2.473 3.667 1.00 84.25 383 LYS A C 1
ATOM 3166 O O . LYS A 1 383 ? 1.009 -1.873 3.154 1.00 84.25 383 LYS A O 1
ATOM 3171 N N . MET A 1 384 ? -0.745 -1.931 4.561 1.00 82.69 384 MET A N 1
ATOM 3172 C CA . MET A 1 384 ? -0.625 -0.574 5.083 1.00 82.69 384 MET A CA 1
ATOM 3173 C C . MET A 1 384 ? 0.786 -0.280 5.614 1.00 82.69 384 MET A C 1
ATOM 3175 O O . MET A 1 384 ? 1.274 -1.018 6.468 1.00 82.69 384 MET A O 1
ATOM 3179 N N . GLY A 1 385 ? 1.432 0.778 5.118 1.00 80.38 385 GLY A N 1
ATOM 3180 C CA . GLY A 1 385 ? 2.791 1.165 5.508 1.00 80.38 385 GLY A CA 1
ATOM 3181 C C . GLY A 1 385 ? 3.921 0.399 4.811 1.00 80.38 385 GLY A C 1
ATOM 3182 O O . GLY A 1 385 ? 5.085 0.602 5.155 1.00 80.38 385 GLY A O 1
ATOM 3183 N N . TYR A 1 386 ? 3.599 -0.456 3.835 1.00 84.44 386 TYR A N 1
ATOM 3184 C CA . TYR A 1 386 ? 4.561 -1.225 3.040 1.00 84.44 386 TYR A CA 1
ATOM 3185 C C . TYR A 1 386 ? 4.566 -0.758 1.580 1.00 84.44 386 TYR A C 1
ATOM 3187 O O . TYR A 1 386 ? 3.683 -0.019 1.127 1.00 84.44 386 TYR A O 1
ATOM 3195 N N . TYR A 1 387 ? 5.551 -1.243 0.826 1.00 90.75 387 TYR A N 1
ATOM 3196 C CA . TYR A 1 387 ? 5.599 -1.105 -0.626 1.00 90.75 387 TYR A CA 1
ATOM 3197 C C . TYR A 1 387 ? 5.958 -2.427 -1.317 1.00 90.75 387 TYR A C 1
ATOM 3199 O O . TYR A 1 387 ? 6.542 -3.341 -0.723 1.00 90.75 387 TYR A O 1
ATOM 3207 N N . GLY A 1 388 ? 5.583 -2.523 -2.588 1.00 87.50 388 GLY A N 1
ATOM 3208 C CA . GLY A 1 388 ? 5.990 -3.575 -3.512 1.00 87.50 388 GLY A CA 1
ATOM 3209 C C . GLY A 1 388 ? 6.800 -2.996 -4.669 1.00 87.50 388 GLY A C 1
ATOM 3210 O O . GLY A 1 388 ? 6.632 -1.829 -5.024 1.00 87.50 388 GLY A O 1
ATOM 3211 N N . LEU A 1 389 ? 7.664 -3.823 -5.260 1.00 86.94 389 LEU A N 1
ATOM 3212 C CA . LEU A 1 389 ? 8.476 -3.477 -6.426 1.00 86.94 389 LEU A CA 1
ATOM 3213 C C . LEU A 1 389 ? 8.464 -4.633 -7.436 1.00 86.94 389 LEU A C 1
ATOM 3215 O O . LEU A 1 389 ? 8.552 -5.794 -7.041 1.00 86.94 389 LEU A O 1
ATOM 3219 N N . ILE A 1 390 ? 8.327 -4.304 -8.720 1.00 84.38 390 ILE A N 1
ATOM 3220 C CA . ILE A 1 390 ? 8.335 -5.232 -9.857 1.00 84.38 390 ILE A CA 1
ATOM 3221 C C . ILE A 1 390 ? 9.306 -4.669 -10.901 1.00 84.38 390 ILE A C 1
ATOM 3223 O O . ILE A 1 390 ? 9.197 -3.499 -11.270 1.00 84.38 390 ILE A O 1
ATOM 3227 N N . GLN A 1 391 ? 10.249 -5.487 -11.378 1.00 79.00 391 GLN A N 1
ATOM 3228 C CA . GLN A 1 391 ? 11.238 -5.093 -12.387 1.00 79.00 391 GLN A CA 1
ATOM 3229 C C . GLN A 1 391 ? 11.434 -6.179 -13.452 1.00 79.00 391 GLN A C 1
ATOM 3231 O O . GLN A 1 391 ? 11.400 -7.370 -13.153 1.00 79.00 391 GLN A O 1
ATOM 3236 N N . SER A 1 392 ? 11.703 -5.769 -14.693 1.00 60.53 392 SER A N 1
ATOM 3237 C CA . SER A 1 392 ? 11.917 -6.690 -15.826 1.00 60.53 392 SER A CA 1
ATOM 3238 C C . SER A 1 392 ? 13.172 -7.570 -15.729 1.00 60.53 392 SER A C 1
ATOM 3240 O O . SER A 1 392 ? 13.228 -8.629 -16.353 1.00 60.53 392 SER A O 1
ATOM 3242 N N . TYR A 1 393 ? 14.182 -7.160 -14.957 1.00 50.22 393 TYR A N 1
ATOM 3243 C CA . TYR A 1 393 ? 15.448 -7.894 -14.835 1.00 50.22 393 TYR A CA 1
ATOM 3244 C C . TYR A 1 393 ? 15.381 -9.102 -13.900 1.00 50.22 393 TYR A C 1
ATOM 3246 O O . TYR A 1 393 ? 16.281 -9.945 -13.935 1.00 50.22 393 TYR A O 1
ATOM 3254 N N . ASP A 1 394 ? 14.322 -9.228 -13.098 1.00 51.62 394 ASP A N 1
ATOM 3255 C CA . ASP A 1 394 ? 14.105 -10.433 -12.311 1.00 51.62 394 ASP A CA 1
ATOM 3256 C C . ASP A 1 394 ? 13.577 -11.549 -13.218 1.00 51.62 394 ASP A C 1
ATOM 3258 O O . ASP A 1 394 ? 12.375 -11.774 -13.360 1.00 51.62 394 ASP A O 1
ATOM 3262 N N . ARG A 1 395 ? 14.506 -12.320 -13.798 1.00 42.16 395 ARG A N 1
ATOM 3263 C CA . ARG A 1 395 ? 14.213 -13.543 -14.574 1.00 42.16 395 ARG A CA 1
ATOM 3264 C C . ARG A 1 395 ? 13.444 -14.618 -13.777 1.00 42.16 395 ARG A C 1
ATOM 3266 O O . ARG A 1 395 ? 13.069 -15.633 -14.349 1.00 42.16 395 ARG A O 1
ATOM 3273 N N . ASN A 1 396 ? 13.192 -14.382 -12.486 1.00 42.75 396 ASN A N 1
ATOM 3274 C CA . ASN A 1 396 ? 12.476 -15.257 -11.556 1.00 42.75 396 ASN A CA 1
ATOM 3275 C C . ASN A 1 396 ? 11.079 -14.743 -11.140 1.00 42.75 396 ASN A C 1
ATOM 3277 O O . ASN A 1 396 ? 10.491 -15.292 -10.207 1.00 42.75 396 ASN A O 1
ATOM 3281 N N . MET A 1 397 ? 10.524 -13.692 -11.758 1.00 52.50 397 MET A N 1
ATOM 3282 C CA . MET A 1 397 ? 9.251 -13.137 -11.277 1.00 52.50 397 MET A CA 1
ATOM 3283 C C . MET A 1 397 ? 8.008 -13.917 -11.721 1.00 52.50 397 MET A C 1
ATOM 3285 O O . MET A 1 397 ? 7.602 -13.900 -12.879 1.00 52.50 397 MET A O 1
ATOM 3289 N N . SER A 1 398 ? 7.334 -14.510 -10.729 1.00 54.62 398 SER A N 1
ATOM 3290 C CA . SER A 1 398 ? 5.962 -15.021 -10.833 1.00 54.62 398 SER A CA 1
ATOM 3291 C C . SER A 1 398 ? 4.895 -13.920 -10.763 1.00 54.62 398 SER A C 1
ATOM 3293 O O . SER A 1 398 ? 3.768 -14.180 -11.167 1.00 54.62 398 SER A O 1
ATOM 3295 N N . ALA A 1 399 ? 5.193 -12.715 -10.255 1.00 59.44 399 ALA A N 1
ATOM 3296 C CA . ALA A 1 399 ? 4.188 -11.679 -9.991 1.00 59.44 399 ALA A CA 1
ATOM 3297 C C . ALA A 1 399 ? 4.193 -10.536 -11.016 1.00 59.44 399 ALA A C 1
ATOM 3299 O O . ALA A 1 399 ? 5.241 -9.986 -11.329 1.00 59.44 399 ALA A O 1
ATOM 3300 N N . THR A 1 400 ? 3.006 -10.163 -11.500 1.00 79.25 400 THR A N 1
ATOM 3301 C CA . THR A 1 400 ? 2.808 -9.166 -12.572 1.00 79.25 400 THR A CA 1
ATOM 3302 C C . THR A 1 400 ? 1.790 -8.090 -12.193 1.00 79.25 400 THR A C 1
ATOM 3304 O O . THR A 1 400 ? 1.439 -7.241 -13.009 1.00 79.25 400 THR A O 1
ATOM 3307 N N . LYS A 1 401 ? 1.249 -8.151 -10.972 1.00 87.44 401 LYS A N 1
ATOM 3308 C CA . LYS A 1 401 ? 0.208 -7.234 -10.504 1.00 87.44 401 LYS A CA 1
ATOM 3309 C C . LYS A 1 401 ? 0.469 -6.785 -9.078 1.00 87.44 401 LYS A C 1
ATOM 3311 O O . LYS A 1 401 ? 0.903 -7.585 -8.248 1.00 87.44 401 LYS A O 1
ATOM 3316 N N . PHE A 1 402 ? 0.130 -5.538 -8.781 1.00 91.94 402 PHE A N 1
ATOM 3317 C CA . PHE A 1 402 ? -0.014 -5.044 -7.417 1.00 91.94 402 PHE A CA 1
ATOM 3318 C C . PHE A 1 402 ? -1.483 -4.995 -7.019 1.00 91.94 402 PHE A C 1
ATOM 3320 O O . PHE A 1 402 ? -2.342 -4.659 -7.836 1.00 91.94 402 PHE A O 1
ATOM 3327 N N . ARG A 1 403 ? -1.762 -5.289 -5.750 1.00 91.81 403 ARG A N 1
ATOM 3328 C CA . ARG A 1 403 ? -3.097 -5.195 -5.166 1.00 91.81 403 ARG A CA 1
ATOM 3329 C C . ARG A 1 403 ? -3.048 -4.480 -3.821 1.00 91.81 403 ARG A C 1
ATOM 3331 O O . ARG A 1 403 ? -2.218 -4.804 -2.974 1.00 91.81 403 ARG A O 1
ATOM 3338 N N . ILE A 1 404 ? -3.986 -3.564 -3.606 1.00 91.50 404 ILE A N 1
ATOM 3339 C CA . ILE A 1 404 ? -4.355 -3.079 -2.272 1.00 91.50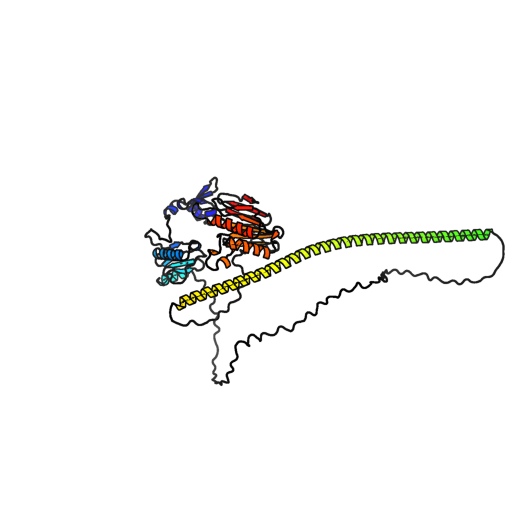 404 ILE A CA 1
ATOM 3340 C C . ILE A 1 404 ? -5.851 -3.304 -2.093 1.00 91.50 404 ILE A C 1
ATOM 3342 O O . ILE A 1 404 ? -6.639 -2.995 -2.986 1.00 91.50 404 ILE A O 1
ATOM 3346 N N . GLU A 1 405 ? -6.240 -3.826 -0.938 1.00 87.81 405 GLU A N 1
ATOM 3347 C CA . GLU A 1 405 ? -7.640 -4.010 -0.565 1.00 87.81 405 GLU A CA 1
ATOM 3348 C C . GLU A 1 405 ? -8.035 -2.935 0.452 1.00 87.81 405 GLU A C 1
ATOM 3350 O O . GLU A 1 405 ? -7.287 -2.673 1.393 1.00 87.81 405 GLU A O 1
ATOM 3355 N N . GLY A 1 406 ? -9.187 -2.293 0.234 1.00 84.94 406 GLY A N 1
ATOM 3356 C CA . GLY A 1 406 ? -9.782 -1.359 1.199 1.00 84.94 406 GLY A CA 1
ATOM 3357 C C . GLY A 1 406 ? -8.987 -0.071 1.458 1.00 84.94 406 GLY A C 1
ATOM 3358 O O . GLY A 1 406 ? -8.712 0.266 2.607 1.00 84.94 406 GLY A O 1
ATOM 3359 N N . LEU A 1 407 ? -8.622 0.689 0.419 1.00 89.44 407 LEU A N 1
ATOM 3360 C CA . LEU A 1 407 ? -8.123 2.058 0.602 1.00 89.44 407 LEU A CA 1
ATOM 3361 C C . LEU A 1 407 ? -9.264 2.963 1.081 1.00 89.44 407 LEU A C 1
ATOM 3363 O O . LEU A 1 407 ? -10.110 3.375 0.283 1.00 89.44 407 LEU A O 1
ATOM 3367 N N . GLY A 1 408 ? -9.269 3.249 2.383 1.00 87.69 408 GLY A N 1
ATOM 3368 C CA . GLY A 1 408 ? -10.081 4.285 3.022 1.00 87.69 408 GLY A CA 1
ATOM 3369 C C . GLY A 1 408 ? -9.478 5.680 2.827 1.00 87.69 408 GLY A C 1
ATOM 3370 O O . GLY A 1 408 ? -9.273 6.114 1.696 1.00 87.69 408 GLY A O 1
ATOM 3371 N N . SER A 1 409 ? -9.151 6.370 3.924 1.00 89.12 409 SER A N 1
ATOM 3372 C CA . SER A 1 409 ? -8.452 7.671 3.903 1.00 89.12 409 SER A CA 1
ATOM 3373 C C . SER A 1 409 ? -6.990 7.584 3.434 1.00 89.12 409 SER A C 1
ATOM 3375 O O . SER A 1 409 ? -6.388 8.598 3.076 1.00 89.12 409 SER A O 1
ATOM 3377 N N . GLY A 1 410 ? -6.417 6.376 3.413 1.00 92.12 410 GLY A N 1
ATOM 3378 C CA . GLY A 1 410 ? -5.092 6.095 2.862 1.00 92.12 410 GLY A CA 1
ATOM 3379 C C . GLY A 1 410 ? -5.045 6.152 1.332 1.00 92.12 410 GLY A C 1
ATOM 3380 O O . GLY A 1 410 ? -6.072 6.131 0.654 1.00 92.12 410 GLY A O 1
ATOM 3381 N N . ILE A 1 411 ? -3.835 6.211 0.779 1.00 96.75 411 ILE A N 1
ATOM 3382 C CA . ILE A 1 411 ? -3.585 6.351 -0.658 1.00 96.75 411 ILE A CA 1
ATOM 3383 C C . ILE A 1 411 ? -2.651 5.245 -1.140 1.00 96.75 411 ILE A C 1
ATOM 3385 O O . ILE A 1 411 ? -1.576 5.020 -0.584 1.00 96.75 411 ILE A O 1
ATOM 3389 N N . GLY A 1 412 ? -3.057 4.581 -2.217 1.00 97.44 412 GLY A N 1
ATOM 3390 C CA . GLY A 1 412 ? -2.175 3.780 -3.048 1.00 97.44 412 GLY A CA 1
ATOM 3391 C C . GLY A 1 412 ? -1.426 4.696 -4.010 1.00 97.44 412 GLY A C 1
ATOM 3392 O O . GLY A 1 412 ? -2.034 5.236 -4.935 1.00 97.44 412 GLY A O 1
ATOM 3393 N N . LEU A 1 413 ? -0.123 4.876 -3.793 1.00 98.19 413 LEU A N 1
ATOM 3394 C CA . LEU A 1 413 ? 0.753 5.597 -4.717 1.00 98.19 413 LEU A CA 1
ATOM 3395 C C . LEU A 1 413 ? 1.473 4.580 -5.596 1.00 98.19 413 LEU A C 1
ATOM 3397 O O . LEU A 1 413 ? 2.229 3.754 -5.089 1.00 98.19 413 LEU A O 1
ATOM 3401 N N . ILE A 1 414 ? 1.261 4.655 -6.905 1.00 97.88 414 ILE A N 1
ATOM 3402 C CA . ILE A 1 414 ? 1.979 3.853 -7.894 1.00 97.88 414 ILE A CA 1
ATOM 3403 C C . ILE A 1 414 ? 2.937 4.779 -8.628 1.00 97.88 414 ILE A C 1
ATOM 3405 O O . ILE A 1 414 ? 2.539 5.827 -9.130 1.00 97.88 414 ILE A O 1
ATOM 3409 N N . LEU A 1 415 ? 4.193 4.369 -8.714 1.00 97.31 415 LEU A N 1
ATOM 3410 C CA . LEU A 1 415 ? 5.213 5.029 -9.506 1.00 97.31 415 LEU A CA 1
ATOM 3411 C C . LEU A 1 415 ? 5.778 4.033 -10.515 1.00 97.31 415 LEU A C 1
ATOM 3413 O O . LEU A 1 415 ? 6.034 2.871 -10.187 1.00 97.31 415 LEU A O 1
ATOM 3417 N N . ARG A 1 416 ? 5.953 4.481 -11.755 1.00 95.56 416 ARG A N 1
ATOM 3418 C CA . ARG A 1 416 ? 6.303 3.600 -12.871 1.00 95.56 416 ARG A CA 1
ATOM 3419 C C . ARG A 1 416 ? 7.214 4.279 -13.876 1.00 95.56 416 ARG A C 1
ATOM 3421 O O . ARG A 1 416 ? 7.006 5.441 -14.209 1.00 95.56 416 ARG A O 1
ATOM 3428 N N . ASP A 1 417 ? 8.177 3.519 -14.380 1.00 93.00 417 ASP A N 1
ATOM 3429 C CA . ASP A 1 417 ? 8.954 3.819 -15.579 1.00 93.00 417 ASP A CA 1
ATOM 3430 C C . ASP A 1 417 ? 8.684 2.709 -16.601 1.00 93.00 417 ASP A C 1
ATOM 3432 O O . ASP A 1 417 ? 9.211 1.598 -16.491 1.00 93.00 417 ASP A O 1
ATOM 3436 N N . LEU A 1 418 ? 7.847 3.018 -17.595 1.00 90.44 418 LEU A N 1
ATOM 3437 C CA . LEU A 1 418 ? 7.474 2.077 -18.654 1.00 90.44 418 LEU A CA 1
ATOM 3438 C C . LEU A 1 418 ? 8.641 1.721 -19.579 1.00 90.44 418 LEU A C 1
ATOM 3440 O O . LEU A 1 418 ? 8.665 0.636 -20.148 1.00 90.44 418 LEU A O 1
ATOM 3444 N N . LYS A 1 419 ? 9.614 2.622 -19.749 1.00 88.38 419 LYS A N 1
ATOM 3445 C CA . LYS A 1 419 ? 10.727 2.413 -20.681 1.00 88.38 419 LYS A CA 1
ATOM 3446 C C . LYS A 1 419 ? 11.731 1.416 -20.116 1.00 88.38 419 LYS A C 1
ATOM 3448 O O . LYS A 1 419 ? 12.243 0.579 -20.855 1.00 88.38 419 LYS A O 1
ATOM 3453 N N . ASN A 1 420 ? 11.998 1.502 -18.814 1.00 83.56 420 ASN A N 1
ATOM 3454 C CA . ASN A 1 420 ? 12.898 0.583 -18.113 1.00 83.56 420 ASN A CA 1
ATOM 3455 C C . ASN A 1 420 ? 12.162 -0.584 -17.425 1.00 83.56 420 ASN A C 1
ATOM 3457 O O . ASN A 1 420 ? 12.813 -1.457 -16.848 1.00 83.56 420 ASN A O 1
ATOM 3461 N N . ASN A 1 421 ? 10.827 -0.639 -17.514 1.00 84.75 421 ASN A N 1
ATOM 3462 C CA . ASN A 1 421 ? 9.974 -1.659 -16.897 1.00 84.75 421 ASN A CA 1
ATOM 3463 C C . ASN A 1 421 ? 10.257 -1.834 -15.398 1.00 84.75 421 ASN A C 1
ATOM 3465 O O . ASN A 1 421 ? 10.540 -2.944 -14.931 1.00 84.75 421 ASN A O 1
ATOM 3469 N N . VAL A 1 422 ? 10.212 -0.726 -14.656 1.00 88.62 422 VAL A N 1
ATOM 3470 C CA . VAL A 1 422 ? 10.341 -0.718 -13.195 1.00 88.62 422 VAL A CA 1
ATOM 3471 C C . VAL A 1 422 ? 9.095 -0.073 -12.605 1.00 88.62 422 VAL A C 1
ATOM 3473 O O . VAL A 1 422 ? 8.706 1.031 -12.988 1.00 88.62 422 VAL A O 1
ATOM 3476 N N . PHE A 1 423 ? 8.466 -0.771 -11.667 1.00 92.31 423 PHE A N 1
ATOM 3477 C CA . PHE A 1 423 ? 7.194 -0.386 -11.073 1.00 92.31 423 PHE A CA 1
ATOM 3478 C C . PHE A 1 423 ? 7.278 -0.524 -9.563 1.00 92.31 423 PHE A C 1
ATOM 3480 O O . PHE A 1 423 ? 7.798 -1.515 -9.050 1.00 92.31 423 PHE A O 1
ATOM 3487 N N . ALA A 1 424 ? 6.714 0.437 -8.847 1.00 93.94 424 ALA A N 1
ATOM 3488 C CA . ALA A 1 424 ? 6.578 0.362 -7.409 1.00 93.94 424 ALA A CA 1
ATOM 3489 C C . ALA A 1 424 ? 5.206 0.872 -6.982 1.00 93.94 424 ALA A C 1
ATOM 3491 O O . ALA A 1 424 ? 4.669 1.810 -7.568 1.00 93.94 424 ALA A O 1
ATOM 3492 N N . MET A 1 425 ? 4.642 0.260 -5.949 1.00 95.94 425 MET A N 1
ATOM 3493 C CA . MET A 1 425 ? 3.389 0.708 -5.351 1.00 95.94 425 MET A CA 1
ATOM 3494 C C . MET A 1 425 ? 3.542 0.733 -3.834 1.00 95.94 425 MET A C 1
ATOM 3496 O O . MET A 1 425 ? 4.085 -0.210 -3.262 1.00 95.94 425 MET A O 1
ATOM 3500 N N . SER A 1 426 ? 3.079 1.797 -3.181 1.00 96.62 426 SER A N 1
ATOM 3501 C CA . SER A 1 426 ? 3.054 1.918 -1.721 1.00 96.62 426 SER A CA 1
ATOM 3502 C C . SER A 1 426 ? 1.642 2.148 -1.195 1.00 96.62 426 SER A C 1
ATOM 3504 O O . SER A 1 426 ? 0.795 2.721 -1.882 1.00 96.62 426 SER A O 1
ATOM 3506 N N . HIS A 1 427 ? 1.401 1.702 0.038 1.00 94.94 427 HIS A N 1
ATOM 3507 C CA . HIS A 1 427 ? 0.161 1.957 0.766 1.00 94.94 427 HIS A CA 1
ATOM 3508 C C . HIS A 1 427 ? 0.418 2.976 1.881 1.00 94.94 427 HIS A C 1
ATOM 3510 O O . HIS A 1 427 ? 0.891 2.621 2.960 1.00 94.94 427 HIS A O 1
ATOM 3516 N N . ILE A 1 428 ? 0.068 4.231 1.609 1.00 95.00 428 ILE A N 1
ATOM 3517 C CA . ILE A 1 428 ? 0.261 5.385 2.493 1.00 95.00 428 ILE A CA 1
ATOM 3518 C C . ILE A 1 428 ? -0.981 5.595 3.353 1.00 95.00 428 ILE A C 1
ATOM 3520 O O . ILE A 1 428 ? -2.101 5.462 2.865 1.00 95.00 428 ILE A O 1
ATOM 3524 N N . SER A 1 429 ? -0.799 5.955 4.622 1.00 89.69 429 SER A N 1
ATOM 3525 C CA . SER A 1 429 ? -1.905 6.086 5.583 1.00 89.69 429 SER A CA 1
ATOM 3526 C C . SER A 1 429 ? -1.955 7.431 6.281 1.00 89.69 429 SER A C 1
ATOM 3528 O O . SER A 1 429 ? -3.041 7.891 6.621 1.00 89.69 429 SER A O 1
ATOM 3530 N N . LEU A 1 430 ? -0.799 8.054 6.500 1.00 89.62 430 LEU A N 1
ATOM 3531 C CA . LEU A 1 430 ? -0.663 9.285 7.267 1.00 89.62 430 LEU A CA 1
ATOM 3532 C C . LEU A 1 430 ? 0.039 10.371 6.439 1.00 89.62 430 LEU A C 1
ATOM 3534 O O . LEU A 1 430 ? 0.868 10.049 5.589 1.00 89.62 430 LEU A O 1
ATOM 3538 N N . PRO A 1 431 ? -0.234 11.661 6.686 1.00 84.88 431 PRO A N 1
ATOM 3539 C CA . PRO A 1 431 ? 0.282 12.718 5.823 1.00 84.88 431 PRO A CA 1
ATOM 3540 C C . PRO A 1 431 ? 1.731 13.080 6.154 1.00 84.88 431 PRO A C 1
ATOM 3542 O O . PRO A 1 431 ? 2.563 13.192 5.257 1.00 84.88 431 PRO A O 1
ATOM 3545 N N . ARG A 1 432 ? 2.066 13.236 7.442 1.00 85.62 432 ARG A N 1
ATOM 3546 C CA . ARG A 1 432 ? 3.384 13.728 7.876 1.00 85.62 432 ARG A CA 1
ATOM 3547 C C . ARG A 1 432 ? 4.079 12.804 8.858 1.00 85.62 432 ARG A C 1
ATOM 3549 O O . ARG A 1 432 ? 3.519 12.452 9.897 1.00 85.62 432 ARG A O 1
ATOM 3556 N N . SER A 1 433 ? 5.355 12.527 8.607 1.00 82.75 433 SER A N 1
ATOM 3557 C CA . SER A 1 433 ? 6.210 11.766 9.514 1.00 82.75 433 SER A CA 1
ATOM 3558 C C . SER A 1 433 ? 6.553 12.522 10.797 1.00 82.75 433 SER A C 1
ATOM 3560 O O . SER A 1 433 ? 6.909 11.901 11.801 1.00 82.75 433 SER A O 1
ATOM 3562 N N . SER A 1 434 ? 6.443 13.856 10.794 1.00 73.94 434 SER A N 1
ATOM 3563 C CA . SER A 1 434 ? 6.710 14.713 11.962 1.00 73.94 434 SER A CA 1
ATOM 3564 C C . SER A 1 434 ? 5.787 14.433 13.150 1.00 73.94 434 SER A C 1
ATOM 3566 O O . SER A 1 434 ? 6.163 14.711 14.282 1.00 73.94 434 SER A O 1
ATOM 3568 N N . ALA A 1 435 ? 4.601 13.869 12.901 1.00 59.00 435 ALA A N 1
ATOM 3569 C CA . ALA A 1 435 ? 3.645 13.475 13.935 1.00 59.00 435 ALA A CA 1
ATOM 3570 C C . ALA A 1 435 ? 3.937 12.083 14.538 1.00 59.00 435 ALA A C 1
ATOM 3572 O O . ALA A 1 435 ? 3.261 11.654 15.471 1.00 59.00 435 ALA A O 1
ATOM 3573 N N . SER A 1 436 ? 4.925 11.351 14.009 1.00 60.72 436 SER A N 1
ATOM 3574 C CA . SER A 1 436 ? 5.266 10.003 14.478 1.00 60.72 436 SER A CA 1
ATOM 3575 C C . SER A 1 436 ? 6.116 10.019 15.753 1.00 60.72 436 SER A C 1
ATOM 3577 O O . SER A 1 436 ? 6.950 10.905 15.945 1.00 60.72 436 SER A O 1
ATOM 3579 N N . LYS A 1 437 ? 5.964 8.990 16.606 1.00 55.12 437 LYS A N 1
ATOM 3580 C CA . LYS A 1 437 ? 6.915 8.719 17.702 1.00 55.12 437 LYS A CA 1
ATOM 3581 C C . LYS A 1 437 ? 8.341 8.670 17.135 1.00 55.12 437 LYS A C 1
ATOM 3583 O O . LYS A 1 437 ? 8.545 8.071 16.075 1.00 55.12 437 LYS A O 1
ATOM 3588 N N . GLN A 1 438 ? 9.307 9.288 17.828 1.00 53.34 438 GLN A N 1
ATOM 3589 C CA . GLN A 1 438 ? 10.697 9.430 17.367 1.00 53.34 438 GLN A CA 1
ATOM 3590 C C . GLN A 1 438 ? 11.221 8.121 16.737 1.00 53.34 438 GLN A C 1
ATOM 3592 O O . GLN A 1 438 ? 11.337 7.102 17.411 1.00 53.34 438 GLN A O 1
ATOM 3597 N N . GLY A 1 439 ? 11.523 8.150 15.433 1.00 54.00 439 GLY A N 1
ATOM 3598 C CA . GLY A 1 439 ? 12.146 7.038 14.702 1.00 54.00 439 GLY A CA 1
ATOM 3599 C C . GLY A 1 439 ? 11.208 6.061 13.974 1.00 54.00 439 GLY A C 1
ATOM 3600 O O . GLY A 1 439 ? 11.696 5.303 13.141 1.00 54.00 439 GLY A O 1
ATOM 3601 N N . TYR A 1 440 ? 9.884 6.090 14.179 1.00 61.16 440 TYR A N 1
ATOM 3602 C CA . TYR A 1 440 ? 8.969 5.149 13.498 1.00 61.16 440 TYR A CA 1
ATOM 3603 C C . TYR A 1 440 ? 8.976 5.307 11.966 1.00 61.16 440 TYR A C 1
ATOM 3605 O O . TYR A 1 440 ? 9.032 4.327 11.224 1.00 61.16 440 TYR A O 1
ATOM 3613 N N . HIS A 1 441 ? 9.023 6.549 11.485 1.00 65.50 441 HIS A N 1
ATOM 3614 C CA . HIS A 1 441 ? 9.153 6.873 10.062 1.00 65.50 441 HIS A CA 1
ATOM 3615 C C . HIS A 1 441 ? 10.461 6.388 9.416 1.00 65.50 441 HIS A C 1
ATOM 3617 O O . HIS A 1 441 ? 10.540 6.307 8.193 1.00 65.50 441 HIS A O 1
ATOM 3623 N N . LEU A 1 442 ? 11.490 6.061 10.208 1.00 64.75 442 LEU A N 1
ATOM 3624 C CA . LEU A 1 442 ? 12.735 5.480 9.695 1.00 64.75 442 LEU A CA 1
ATOM 3625 C C . LEU A 1 442 ? 12.573 3.989 9.377 1.00 64.75 442 LEU A C 1
ATOM 3627 O O . LEU A 1 442 ? 13.250 3.488 8.483 1.00 64.75 442 LEU A O 1
ATOM 3631 N N . LEU A 1 443 ? 11.683 3.299 10.100 1.00 62.81 443 LEU A N 1
ATOM 3632 C CA . LEU A 1 443 ? 11.394 1.875 9.920 1.00 62.81 443 LEU A CA 1
ATOM 3633 C C . LEU A 1 443 ? 10.282 1.637 8.892 1.00 62.81 443 LEU A C 1
ATOM 3635 O O . LEU A 1 443 ? 10.374 0.693 8.114 1.00 62.81 443 LEU A O 1
ATOM 3639 N N . PHE A 1 444 ? 9.260 2.499 8.872 1.00 73.19 444 PHE A N 1
ATOM 3640 C CA . PHE A 1 444 ? 8.088 2.370 7.996 1.00 73.19 444 PHE A CA 1
ATOM 3641 C C . PHE A 1 444 ? 7.815 3.667 7.216 1.00 73.19 444 PHE A C 1
ATOM 3643 O O . PHE A 1 444 ? 6.765 4.297 7.403 1.00 73.19 444 PHE A O 1
ATOM 3650 N N . PRO A 1 445 ? 8.739 4.093 6.333 1.00 79.56 445 PRO A N 1
ATOM 3651 C CA . PRO A 1 445 ? 8.627 5.356 5.600 1.00 79.56 445 PRO A CA 1
ATOM 3652 C C . PRO A 1 445 ? 7.412 5.395 4.666 1.00 79.56 445 PRO A C 1
ATOM 3654 O O . PRO A 1 445 ? 6.911 6.470 4.353 1.00 79.56 445 PRO A O 1
ATOM 3657 N N . HIS A 1 446 ? 6.907 4.237 4.244 1.00 89.69 446 HIS A N 1
ATOM 3658 C CA . HIS A 1 446 ? 5.743 4.144 3.368 1.00 89.69 446 HIS A CA 1
ATOM 3659 C C . HIS A 1 446 ? 4.408 4.364 4.085 1.00 89.69 446 HIS A C 1
ATOM 3661 O O . HIS A 1 446 ? 3.383 4.482 3.426 1.00 89.69 446 HIS A O 1
ATOM 3667 N N . THR A 1 447 ? 4.416 4.490 5.416 1.00 86.38 447 THR A N 1
ATOM 3668 C CA . THR A 1 447 ? 3.225 4.882 6.186 1.00 86.38 447 THR A CA 1
ATOM 3669 C C . THR A 1 447 ? 2.875 6.353 5.969 1.00 86.38 447 THR A C 1
ATOM 3671 O O . THR A 1 447 ? 1.693 6.694 5.984 1.00 86.38 447 THR A O 1
ATOM 3674 N N . PHE A 1 448 ? 3.880 7.214 5.757 1.00 90.50 448 PHE A N 1
ATOM 3675 C CA . PHE A 1 448 ? 3.705 8.665 5.676 1.00 90.50 448 PHE A CA 1
ATOM 3676 C C . PHE A 1 448 ? 3.882 9.186 4.250 1.00 90.50 448 PHE A C 1
ATOM 3678 O O . PHE A 1 448 ? 4.803 8.760 3.554 1.00 90.50 448 PHE A O 1
ATOM 3685 N N . ALA A 1 449 ? 3.039 10.118 3.808 1.00 91.94 449 ALA A N 1
ATOM 3686 C CA . ALA A 1 449 ? 3.095 10.673 2.457 1.00 91.94 449 ALA A CA 1
ATOM 3687 C C . ALA A 1 449 ? 4.427 11.385 2.170 1.00 91.94 449 ALA A C 1
ATOM 3689 O O . ALA A 1 449 ? 5.064 11.109 1.150 1.00 91.94 449 ALA A O 1
ATOM 3690 N N . ASP A 1 450 ? 4.873 12.244 3.090 1.00 87.00 450 ASP A N 1
ATOM 3691 C CA . ASP A 1 450 ? 6.110 13.028 2.974 1.00 87.00 450 ASP A CA 1
ATOM 3692 C C . ASP A 1 450 ? 7.381 12.177 2.818 1.00 87.00 450 ASP A C 1
ATOM 3694 O O . ASP A 1 450 ? 8.283 12.527 2.046 1.00 87.00 450 ASP A O 1
ATOM 3698 N N . THR A 1 451 ? 7.455 11.038 3.510 1.00 87.56 451 THR A N 1
ATOM 3699 C CA . THR A 1 451 ? 8.575 10.095 3.389 1.00 87.56 451 THR A CA 1
ATOM 3700 C C . THR A 1 451 ? 8.381 9.077 2.273 1.00 87.56 451 THR A C 1
ATOM 3702 O O . THR A 1 451 ? 9.359 8.730 1.605 1.00 87.56 451 THR A O 1
ATOM 3705 N N . SER A 1 452 ? 7.152 8.612 2.029 1.00 93.81 452 SER A N 1
ATOM 3706 C CA . SER A 1 452 ? 6.877 7.556 1.053 1.00 93.81 452 SER A CA 1
ATOM 3707 C C . SER A 1 452 ? 7.201 7.999 -0.361 1.00 93.81 452 SER A C 1
ATOM 3709 O O . SER A 1 452 ? 7.808 7.224 -1.089 1.00 93.81 452 SER A O 1
ATOM 3711 N N . VAL A 1 453 ? 6.822 9.217 -0.767 1.00 93.94 453 VAL A N 1
ATOM 3712 C CA . VAL A 1 453 ? 7.069 9.690 -2.141 1.00 93.94 453 VAL A CA 1
ATOM 3713 C C . VAL A 1 453 ? 8.572 9.671 -2.442 1.00 93.94 453 VAL A C 1
ATOM 3715 O O . VAL A 1 453 ? 9.007 9.094 -3.439 1.00 93.94 453 VAL A O 1
ATOM 3718 N N . LYS A 1 454 ? 9.378 10.221 -1.527 1.00 89.38 454 LYS A N 1
ATOM 3719 C CA . LYS A 1 454 ? 10.841 10.289 -1.658 1.00 89.38 454 LYS A CA 1
ATOM 3720 C C . LYS A 1 454 ? 11.487 8.907 -1.634 1.00 89.38 454 LYS A C 1
ATOM 3722 O O . LYS A 1 454 ? 12.313 8.610 -2.495 1.00 89.38 454 LYS A O 1
ATOM 3727 N N . ASP A 1 455 ? 11.132 8.061 -0.662 1.00 86.69 455 ASP A N 1
ATOM 3728 C CA . ASP A 1 455 ? 11.738 6.729 -0.549 1.00 86.69 455 ASP A CA 1
ATOM 3729 C C . ASP A 1 455 ? 11.331 5.840 -1.736 1.00 86.69 455 ASP A C 1
ATOM 3731 O O . ASP A 1 455 ? 12.188 5.160 -2.292 1.00 86.69 455 ASP A O 1
ATOM 3735 N N . LEU A 1 456 ? 10.077 5.913 -2.204 1.00 92.00 456 LEU A N 1
ATOM 3736 C CA . LEU A 1 456 ? 9.583 5.124 -3.338 1.00 92.00 456 LEU A CA 1
ATOM 3737 C C . LEU A 1 456 ? 10.268 5.510 -4.658 1.00 92.00 456 LEU A C 1
ATOM 3739 O O . LEU A 1 456 ? 10.665 4.620 -5.408 1.00 92.00 456 LEU A O 1
ATOM 3743 N N . ILE A 1 457 ? 10.481 6.808 -4.915 1.00 90.44 457 ILE A N 1
ATOM 3744 C CA . ILE A 1 457 ? 11.256 7.280 -6.079 1.00 90.44 457 ILE A CA 1
ATOM 3745 C C . ILE A 1 457 ? 12.699 6.793 -5.991 1.00 90.44 457 ILE A C 1
ATOM 3747 O O . ILE A 1 457 ? 13.217 6.242 -6.958 1.00 90.44 457 ILE A O 1
ATOM 3751 N N . ASN A 1 458 ? 13.345 6.935 -4.831 1.00 83.50 458 ASN A N 1
ATOM 3752 C CA . ASN A 1 458 ? 14.718 6.462 -4.654 1.00 83.50 458 ASN A CA 1
ATOM 3753 C C . ASN A 1 458 ? 14.825 4.947 -4.880 1.00 83.50 458 ASN A C 1
ATOM 3755 O O . ASN A 1 458 ? 15.768 4.499 -5.527 1.00 83.50 458 ASN A O 1
ATOM 3759 N N . ASN A 1 459 ? 13.848 4.166 -4.406 1.00 81.44 459 ASN A N 1
ATOM 3760 C CA . ASN A 1 459 ? 13.794 2.724 -4.644 1.00 81.44 459 ASN A CA 1
ATOM 3761 C C . ASN A 1 459 ? 13.598 2.413 -6.143 1.00 81.44 459 ASN A C 1
ATOM 3763 O O . ASN A 1 459 ? 14.233 1.497 -6.656 1.00 81.44 459 ASN A O 1
ATOM 3767 N N . LEU A 1 460 ? 12.791 3.182 -6.878 1.00 84.88 460 LEU A N 1
ATOM 3768 C CA . LEU A 1 460 ? 12.654 3.044 -8.335 1.00 84.88 460 LEU A CA 1
ATOM 3769 C C . LEU A 1 460 ? 13.962 3.319 -9.079 1.00 84.88 460 LEU A C 1
ATOM 3771 O O . LEU A 1 460 ? 14.393 2.493 -9.883 1.00 84.88 460 LEU A O 1
ATOM 3775 N N . LEU A 1 461 ? 14.602 4.454 -8.790 1.00 82.44 461 LEU A N 1
ATOM 3776 C CA . LEU A 1 461 ? 15.864 4.851 -9.422 1.00 82.44 461 LEU A CA 1
ATOM 3777 C C . LEU A 1 461 ? 16.968 3.828 -9.138 1.00 82.44 461 LEU A C 1
ATOM 3779 O O . LEU A 1 461 ? 17.677 3.409 -10.050 1.00 82.44 461 LEU A O 1
ATOM 3783 N N . TYR A 1 462 ? 17.051 3.354 -7.893 1.00 75.06 462 TYR A N 1
ATOM 3784 C CA . TYR A 1 462 ? 17.969 2.290 -7.487 1.00 75.06 462 TYR A CA 1
ATOM 3785 C C . TYR A 1 462 ? 17.786 1.009 -8.314 1.00 75.06 462 TYR A C 1
ATOM 3787 O O . TYR A 1 462 ? 18.761 0.375 -8.711 1.00 75.06 462 TYR A O 1
ATOM 3795 N N . ASN A 1 463 ? 16.541 0.651 -8.640 1.00 73.81 463 ASN A N 1
ATOM 3796 C CA . ASN A 1 463 ? 16.240 -0.541 -9.435 1.00 73.81 463 ASN A CA 1
ATOM 3797 C C . ASN A 1 463 ? 16.360 -0.314 -10.960 1.00 73.81 463 ASN A C 1
ATOM 3799 O O . ASN A 1 463 ? 16.141 -1.235 -11.748 1.00 73.81 463 ASN A O 1
ATOM 3803 N N . GLY A 1 464 ? 16.822 0.863 -11.398 1.00 76.00 464 GLY A N 1
ATOM 3804 C CA . GLY A 1 464 ? 17.122 1.163 -12.802 1.00 76.00 464 GLY A CA 1
ATOM 3805 C C . GLY A 1 464 ? 16.058 1.984 -13.530 1.00 76.00 464 GLY A C 1
ATOM 3806 O O . GLY A 1 464 ? 16.100 2.059 -14.757 1.00 76.00 464 GLY A O 1
ATOM 3807 N N . ALA A 1 465 ? 15.115 2.600 -12.811 1.00 86.12 465 ALA A N 1
ATOM 3808 C CA . ALA A 1 465 ? 14.253 3.620 -13.399 1.00 86.12 465 ALA A CA 1
ATOM 3809 C C . ALA A 1 465 ? 15.058 4.891 -13.718 1.00 86.12 465 ALA A C 1
ATOM 3811 O O . ALA A 1 465 ? 15.969 5.274 -12.984 1.00 86.12 465 ALA A O 1
ATOM 3812 N N . SER A 1 466 ? 14.682 5.585 -14.787 1.00 85.81 466 SER A N 1
ATOM 3813 C CA . SER A 1 466 ? 15.203 6.906 -15.119 1.00 85.81 466 SER A CA 1
ATOM 3814 C C . SER A 1 466 ? 14.205 7.963 -14.678 1.00 85.81 466 SER A C 1
ATOM 3816 O O . SER A 1 466 ? 13.028 7.886 -15.021 1.00 85.81 466 SER A O 1
ATOM 3818 N N . ARG A 1 467 ? 14.685 8.966 -13.935 1.00 86.94 467 ARG A N 1
ATOM 3819 C CA . ARG A 1 467 ? 13.851 10.006 -13.316 1.00 86.94 467 ARG A CA 1
ATOM 3820 C C . ARG A 1 467 ? 12.900 10.684 -14.303 1.00 86.94 467 ARG A C 1
ATOM 3822 O O . ARG A 1 467 ? 11.741 10.883 -13.969 1.00 86.94 467 ARG A O 1
ATOM 3829 N N . GLU A 1 468 ? 13.376 10.970 -15.510 1.00 90.75 468 GLU A N 1
ATOM 3830 C CA . GLU A 1 468 ? 12.618 11.639 -16.578 1.00 90.75 468 GLU A CA 1
ATOM 3831 C C . GLU A 1 468 ? 11.425 10.814 -17.085 1.00 90.75 468 GLU A C 1
ATOM 3833 O O . GLU A 1 468 ? 10.453 11.364 -17.596 1.00 90.75 468 GLU A O 1
ATOM 3838 N N . ASN A 1 469 ? 11.483 9.489 -16.930 1.00 91.94 469 ASN A N 1
ATOM 3839 C CA . ASN A 1 469 ? 10.427 8.580 -17.364 1.00 91.94 469 ASN A CA 1
ATOM 3840 C C . ASN A 1 469 ? 9.449 8.229 -16.237 1.00 91.94 469 ASN A C 1
ATOM 3842 O O . ASN A 1 469 ? 8.450 7.556 -16.503 1.00 91.94 469 ASN A O 1
ATOM 3846 N N . VAL A 1 470 ? 9.747 8.602 -14.985 1.00 95.75 470 VAL A N 1
ATOM 3847 C CA . VAL A 1 470 ? 8.911 8.214 -13.847 1.00 95.75 470 VAL A CA 1
ATOM 3848 C C . VAL A 1 470 ? 7.621 9.016 -13.864 1.00 95.75 470 VAL A C 1
ATOM 3850 O O . VAL A 1 470 ? 7.620 10.246 -13.880 1.00 95.75 470 VAL A O 1
ATOM 3853 N N . LYS A 1 471 ? 6.509 8.294 -13.784 1.00 97.38 471 LYS A N 1
ATOM 3854 C CA . LYS A 1 471 ? 5.171 8.864 -13.691 1.00 97.38 471 LYS A CA 1
ATOM 3855 C C . LYS A 1 471 ? 4.399 8.283 -12.521 1.00 97.38 471 LYS A C 1
ATOM 3857 O O . LYS A 1 471 ? 4.688 7.170 -12.076 1.00 97.38 471 LYS A O 1
ATOM 3862 N N . ALA A 1 472 ? 3.409 9.032 -12.046 1.00 97.94 472 ALA A N 1
ATOM 3863 C CA . ALA A 1 472 ? 2.601 8.669 -10.891 1.00 97.94 472 ALA A CA 1
ATOM 3864 C C . ALA A 1 472 ? 1.153 8.326 -11.255 1.00 97.94 472 ALA A C 1
ATOM 3866 O O . ALA A 1 472 ? 0.542 8.966 -12.111 1.00 97.94 472 ALA A O 1
ATOM 3867 N N . LEU A 1 473 ? 0.590 7.349 -10.548 1.00 98.00 473 LEU A N 1
ATOM 3868 C CA . LEU A 1 473 ? -0.848 7.116 -10.447 1.00 98.00 473 LEU A CA 1
ATOM 3869 C C . LEU A 1 473 ? -1.221 7.139 -8.964 1.00 98.00 473 LEU A C 1
ATOM 3871 O O . LEU A 1 473 ? -0.503 6.573 -8.135 1.00 98.00 473 LEU A O 1
ATOM 3875 N N . ILE A 1 474 ? -2.337 7.776 -8.626 1.00 97.31 474 ILE A N 1
ATOM 3876 C CA . ILE A 1 474 ? -2.784 7.923 -7.235 1.00 97.31 474 ILE A CA 1
ATOM 3877 C C . ILE A 1 474 ? -4.239 7.500 -7.085 1.00 97.31 474 ILE A C 1
ATOM 3879 O O . ILE A 1 474 ? -5.112 7.947 -7.822 1.00 97.31 474 ILE A O 1
ATOM 3883 N N . VAL A 1 475 ? -4.508 6.633 -6.111 1.00 96.94 475 VAL A N 1
ATOM 3884 C CA . VAL A 1 475 ? -5.856 6.114 -5.856 1.00 96.94 475 VAL A CA 1
ATOM 3885 C C . VAL A 1 475 ? -6.129 6.044 -4.359 1.00 96.94 475 VAL A C 1
ATOM 3887 O O . VAL A 1 475 ? -5.242 5.685 -3.591 1.00 96.94 475 VAL A O 1
ATOM 3890 N N . GLY A 1 476 ? -7.357 6.342 -3.937 1.00 94.81 476 GLY A N 1
ATOM 3891 C CA . GLY A 1 476 ? -7.787 6.249 -2.535 1.00 94.81 476 GLY A CA 1
ATOM 3892 C C . GLY A 1 476 ? -8.184 7.605 -1.959 1.00 94.81 476 GLY A C 1
ATOM 3893 O O . GLY A 1 476 ? -8.842 8.394 -2.630 1.00 94.81 476 GLY A O 1
ATOM 3894 N N . GLY A 1 477 ? -7.827 7.888 -0.710 1.00 91.94 477 GLY A N 1
ATOM 3895 C CA . GLY A 1 477 ? -8.152 9.166 -0.072 1.00 91.94 477 GLY A CA 1
ATOM 3896 C C . GLY A 1 477 ? -9.660 9.389 0.063 1.00 91.94 477 GLY A C 1
ATOM 3897 O O . GLY A 1 477 ? -10.152 10.484 -0.191 1.00 91.94 477 GLY A O 1
ATOM 3898 N N . ALA A 1 478 ? -10.409 8.343 0.408 1.00 88.31 478 ALA A N 1
ATOM 3899 C CA . ALA A 1 478 ? -11.840 8.428 0.647 1.00 88.31 478 ALA A CA 1
ATOM 3900 C C . ALA A 1 478 ? -12.144 9.117 1.985 1.00 88.31 478 ALA A C 1
ATOM 3902 O O . ALA A 1 478 ? -11.567 8.781 3.021 1.00 88.31 478 ALA A O 1
ATOM 3903 N N . LYS A 1 479 ? -13.126 10.019 1.977 1.00 87.06 479 LYS A N 1
ATOM 3904 C CA . LYS A 1 479 ? -13.726 10.594 3.179 1.00 87.06 479 LYS A CA 1
ATOM 3905 C C . LYS A 1 479 ? -14.780 9.624 3.722 1.00 87.06 479 LYS A C 1
ATOM 3907 O O . LYS A 1 479 ? -15.945 9.692 3.344 1.00 87.06 479 LYS A O 1
ATOM 3912 N N . LEU A 1 480 ? -14.360 8.684 4.570 1.00 74.81 480 LEU A N 1
ATOM 3913 C CA . LEU A 1 480 ? -15.257 7.663 5.137 1.00 74.81 480 LEU A CA 1
ATOM 3914 C C . LEU A 1 480 ? -16.193 8.211 6.224 1.00 74.81 480 LEU A C 1
ATOM 3916 O O . LEU A 1 480 ? -17.298 7.702 6.394 1.00 74.81 480 LEU A O 1
ATOM 3920 N N . PHE A 1 481 ? -15.764 9.250 6.941 1.00 70.25 481 PHE A N 1
ATOM 3921 C CA . PHE A 1 481 ? -16.530 9.877 8.015 1.00 70.25 481 PHE A CA 1
ATOM 3922 C C . PHE A 1 481 ? -16.833 11.332 7.654 1.00 70.25 481 PHE A C 1
ATOM 3924 O O . PHE A 1 481 ? -15.982 12.039 7.113 1.00 70.25 481 PHE A O 1
ATOM 3931 N N . LEU A 1 482 ? -18.070 11.772 7.900 1.00 58.75 482 LEU A N 1
ATOM 3932 C CA . LEU A 1 482 ? -18.533 13.099 7.484 1.00 58.75 482 LEU A CA 1
ATOM 3933 C C . LEU A 1 482 ? -17.917 14.230 8.326 1.00 58.75 482 LEU A C 1
ATOM 3935 O O . LEU A 1 482 ? -17.679 15.306 7.769 1.00 58.75 482 LEU A O 1
ATOM 3939 N N . ASP A 1 483 ? -17.541 13.944 9.576 1.00 52.84 483 ASP A N 1
ATOM 3940 C CA . ASP A 1 483 ? -17.089 14.941 10.548 1.00 52.84 483 ASP A CA 1
ATOM 3941 C C . ASP A 1 483 ? -15.632 14.723 11.016 1.00 52.84 483 ASP A C 1
ATOM 3943 O O . ASP A 1 483 ? -15.193 13.601 11.266 1.00 52.84 483 ASP A O 1
ATOM 3947 N N . TYR A 1 484 ? -14.900 15.838 11.137 1.00 56.50 484 TYR A N 1
ATOM 3948 C CA . TYR A 1 484 ? -13.561 16.040 11.731 1.00 56.50 484 TYR A CA 1
ATOM 3949 C C . TYR A 1 484 ? -12.326 15.355 11.118 1.00 56.50 484 TYR A C 1
ATOM 3951 O O . TYR A 1 484 ? -11.226 15.877 11.300 1.00 56.50 484 TYR A O 1
ATOM 3959 N N . ASP A 1 485 ? -12.447 14.253 10.377 1.00 67.00 485 ASP A N 1
ATOM 3960 C CA . ASP A 1 485 ? -11.263 13.582 9.817 1.00 67.00 485 ASP A CA 1
ATOM 3961 C C . ASP A 1 485 ? -10.820 14.205 8.480 1.00 67.00 485 ASP A C 1
ATOM 3963 O O . ASP A 1 485 ? -11.385 13.920 7.423 1.00 67.00 485 ASP A O 1
ATOM 3967 N N . MET A 1 486 ? -9.790 15.057 8.525 1.00 79.44 486 MET A N 1
ATOM 3968 C CA . MET A 1 486 ? -9.146 15.657 7.346 1.00 79.44 486 MET A CA 1
ATOM 3969 C C . MET A 1 486 ? -7.980 14.821 6.792 1.00 79.44 486 MET A C 1
ATOM 3971 O O . MET A 1 486 ? -7.385 15.204 5.784 1.00 79.44 486 MET A O 1
ATOM 3975 N N . THR A 1 487 ? -7.674 13.661 7.386 1.00 82.81 487 THR A N 1
ATOM 3976 C CA . THR A 1 487 ? -6.508 12.830 7.028 1.00 82.81 487 THR A CA 1
ATOM 3977 C C . THR A 1 487 ? -6.510 12.445 5.549 1.00 82.81 487 THR A C 1
ATOM 3979 O O . THR A 1 487 ? -5.460 12.441 4.910 1.00 82.81 487 THR A O 1
ATOM 3982 N N . TYR A 1 488 ? -7.686 12.171 4.970 1.00 87.81 488 TYR A N 1
ATOM 3983 C CA . TYR A 1 488 ? -7.813 11.854 3.543 1.00 87.81 488 TYR A CA 1
ATOM 3984 C C . TYR A 1 488 ? -7.305 13.002 2.654 1.00 87.81 488 TYR A C 1
ATOM 3986 O O . TYR A 1 488 ? -6.542 12.762 1.720 1.00 87.81 488 TYR A O 1
ATOM 3994 N N . GLN A 1 489 ? -7.685 14.244 2.969 1.00 90.75 489 GLN A N 1
ATOM 3995 C CA . GLN A 1 489 ? -7.312 15.425 2.196 1.00 90.75 489 GLN A CA 1
ATOM 3996 C C . GLN A 1 489 ? -5.840 15.767 2.421 1.00 90.75 489 GLN A C 1
ATOM 3998 O O . GLN A 1 489 ? -5.107 15.985 1.462 1.00 90.75 489 GLN A O 1
ATOM 4003 N N . GLU A 1 490 ? -5.372 15.713 3.669 1.00 91.44 490 GLU A N 1
ATOM 4004 C CA . GLU A 1 490 ? -3.969 15.972 4.000 1.00 91.44 490 GLU A CA 1
ATOM 4005 C C . GLU A 1 490 ? -3.017 14.969 3.334 1.00 91.44 490 GLU A C 1
ATOM 4007 O O . GLU A 1 490 ? -1.925 15.348 2.895 1.00 91.44 490 GLU A O 1
ATOM 4012 N N . ASN A 1 491 ? -3.423 13.698 3.221 1.00 93.06 491 ASN A N 1
ATOM 4013 C CA . ASN A 1 491 ? -2.686 12.679 2.474 1.00 93.06 491 ASN A CA 1
ATOM 4014 C C . ASN A 1 491 ? -2.583 13.058 0.990 1.00 93.06 491 ASN A C 1
ATOM 4016 O O . ASN A 1 491 ? -1.483 13.039 0.434 1.00 93.06 491 ASN A O 1
ATOM 4020 N N . ILE A 1 492 ? -3.706 13.425 0.357 1.00 94.94 492 ILE A N 1
ATOM 4021 C CA . ILE A 1 492 ? -3.751 13.825 -1.061 1.00 94.94 492 ILE A CA 1
ATOM 4022 C C . ILE A 1 492 ? -2.835 15.029 -1.289 1.00 94.94 492 ILE A C 1
ATOM 4024 O O . ILE A 1 492 ? -1.965 14.990 -2.163 1.00 94.94 492 ILE A O 1
ATOM 4028 N N . ASP A 1 493 ? -3.001 16.072 -0.480 1.00 95.81 493 ASP A N 1
ATOM 4029 C CA . ASP A 1 493 ? -2.285 17.336 -0.623 1.00 95.81 493 ASP A CA 1
ATOM 4030 C C . ASP A 1 493 ? -0.781 17.142 -0.426 1.00 95.81 493 ASP A C 1
ATOM 4032 O O . ASP A 1 493 ? 0.028 17.668 -1.194 1.00 95.81 493 ASP A O 1
ATOM 4036 N N . THR A 1 494 ? -0.388 16.338 0.566 1.00 95.50 494 THR A N 1
ATOM 4037 C CA . THR A 1 494 ? 1.027 16.065 0.834 1.00 95.50 494 THR A CA 1
ATOM 4038 C C . THR A 1 494 ? 1.664 15.271 -0.303 1.00 95.50 494 THR A C 1
ATOM 4040 O O . THR A 1 494 ? 2.748 15.636 -0.754 1.00 95.50 494 THR A O 1
ATOM 4043 N N . ILE A 1 495 ? 0.995 14.237 -0.827 1.00 96.69 495 ILE A N 1
ATOM 4044 C CA . ILE A 1 495 ? 1.513 13.471 -1.971 1.00 96.69 495 ILE A CA 1
ATOM 4045 C C . ILE A 1 495 ? 1.649 14.367 -3.202 1.00 96.69 495 ILE A C 1
ATOM 4047 O O . ILE A 1 495 ? 2.706 14.367 -3.830 1.00 96.69 495 ILE A O 1
ATOM 4051 N N . LYS A 1 496 ? 0.618 15.155 -3.537 1.00 97.62 496 LYS A N 1
ATOM 4052 C CA . LYS A 1 496 ? 0.661 16.063 -4.693 1.00 97.62 496 LYS A CA 1
ATOM 4053 C C . LYS A 1 496 ? 1.791 17.082 -4.558 1.00 97.62 496 LYS A C 1
ATOM 4055 O O . LYS A 1 496 ? 2.549 17.271 -5.507 1.00 97.62 496 LYS A O 1
ATOM 4060 N N . LYS A 1 497 ? 1.960 17.671 -3.371 1.00 97.25 497 LYS A N 1
ATOM 4061 C CA . LYS A 1 497 ? 3.049 18.610 -3.078 1.00 97.25 497 LYS A CA 1
ATOM 4062 C C . LYS A 1 497 ? 4.429 17.975 -3.260 1.00 97.25 497 LYS A C 1
ATOM 4064 O O . LYS A 1 497 ? 5.304 18.585 -3.866 1.00 97.25 497 LYS A O 1
ATOM 4069 N N . GLU A 1 498 ? 4.639 16.770 -2.737 1.00 95.75 498 GLU A N 1
ATOM 4070 C CA . GLU A 1 498 ? 5.934 16.083 -2.821 1.00 95.75 498 GLU A CA 1
ATOM 4071 C C . GLU A 1 498 ? 6.243 15.597 -4.243 1.00 95.75 498 GLU A C 1
ATOM 4073 O O . GLU A 1 498 ? 7.383 15.700 -4.691 1.00 95.75 498 GLU A O 1
ATOM 4078 N N . LEU A 1 499 ? 5.236 15.130 -4.990 1.00 96.44 499 LEU A N 1
ATOM 4079 C CA . LEU A 1 499 ? 5.390 14.788 -6.407 1.00 96.44 499 LEU A CA 1
ATOM 4080 C C . LEU A 1 499 ? 5.731 16.024 -7.245 1.00 96.44 499 LEU A C 1
ATOM 4082 O O . LEU A 1 499 ? 6.645 15.962 -8.065 1.00 96.44 499 LEU A O 1
ATOM 4086 N N . GLN A 1 500 ? 5.059 17.152 -6.997 1.00 96.25 500 GLN A N 1
ATOM 4087 C CA . GLN A 1 500 ? 5.346 18.422 -7.663 1.00 96.25 500 GLN A CA 1
ATOM 4088 C C . GLN A 1 500 ? 6.768 18.907 -7.360 1.00 96.25 500 GLN A C 1
ATOM 4090 O O . GLN A 1 500 ? 7.488 19.285 -8.279 1.00 96.25 500 GLN A O 1
ATOM 4095 N N . ALA A 1 501 ? 7.200 18.846 -6.096 1.00 93.56 501 ALA A N 1
ATOM 4096 C CA . ALA A 1 501 ? 8.556 19.222 -5.693 1.00 93.56 501 ALA A CA 1
ATOM 4097 C C . ALA A 1 501 ? 9.645 18.345 -6.336 1.00 93.56 501 ALA A C 1
ATOM 4099 O O . ALA A 1 501 ? 10.797 18.761 -6.434 1.00 93.56 501 ALA A O 1
ATOM 4100 N N . LEU A 1 502 ? 9.294 17.127 -6.754 1.00 92.06 502 LEU A N 1
ATOM 4101 C CA . LEU A 1 502 ? 10.194 16.196 -7.433 1.00 92.06 502 LEU A CA 1
ATOM 4102 C C . LEU A 1 502 ? 10.019 16.185 -8.958 1.00 92.06 502 LEU A C 1
ATOM 4104 O O . LEU A 1 502 ? 10.727 15.410 -9.605 1.00 92.06 502 LEU A O 1
ATOM 4108 N N . GLU A 1 503 ? 9.139 17.041 -9.490 1.00 95.25 503 GLU A N 1
ATOM 4109 C CA . GLU A 1 503 ? 8.788 17.184 -10.912 1.00 95.25 503 GLU A CA 1
ATOM 4110 C C . GLU A 1 503 ? 8.200 15.907 -11.541 1.00 95.25 503 GLU A C 1
ATOM 4112 O O . GLU A 1 503 ? 8.350 15.641 -12.731 1.00 95.25 503 GLU A O 1
ATOM 4117 N N . ILE A 1 504 ? 7.497 15.100 -10.743 1.00 96.25 504 ILE A N 1
ATOM 4118 C CA . ILE A 1 504 ? 6.861 13.860 -11.199 1.00 96.25 504 ILE A CA 1
ATOM 4119 C C . ILE A 1 504 ? 5.431 14.162 -11.653 1.00 96.25 504 ILE A C 1
ATOM 4121 O O . ILE A 1 504 ? 4.592 14.600 -10.861 1.00 96.25 504 ILE A O 1
ATOM 4125 N N . LYS A 1 505 ? 5.121 13.870 -12.919 1.00 96.31 505 LYS A N 1
ATOM 4126 C CA . LYS A 1 505 ? 3.769 14.041 -13.466 1.00 96.31 505 LYS A CA 1
ATOM 4127 C C . LYS A 1 505 ? 2.825 12.937 -12.979 1.00 96.31 505 LYS A C 1
ATOM 4129 O O . LYS A 1 505 ? 3.165 11.753 -13.010 1.00 96.31 505 LYS A O 1
ATOM 4134 N N . ILE A 1 506 ? 1.612 13.328 -12.590 1.00 97.44 506 ILE A N 1
ATOM 4135 C CA . ILE A 1 506 ? 0.501 12.409 -12.321 1.00 97.44 506 ILE A CA 1
ATOM 4136 C C . ILE A 1 506 ? -0.210 12.123 -13.648 1.00 97.44 506 ILE A C 1
ATOM 4138 O O . ILE A 1 506 ? -0.709 13.042 -14.294 1.00 97.44 506 ILE A O 1
ATOM 4142 N N . ASP A 1 507 ? -0.224 10.858 -14.062 1.00 96.12 507 ASP A N 1
ATOM 4143 C CA . ASP A 1 507 ? -0.852 10.408 -15.311 1.00 96.12 507 ASP A CA 1
ATOM 4144 C C . ASP A 1 507 ? -2.341 10.088 -15.129 1.00 96.12 507 ASP A C 1
ATOM 4146 O O . ASP A 1 507 ? -3.125 10.305 -16.049 1.00 96.12 507 ASP A O 1
ATOM 4150 N N . ALA A 1 508 ? -2.740 9.586 -13.957 1.00 94.88 508 ALA A N 1
ATOM 4151 C CA . ALA A 1 508 ? -4.141 9.358 -13.617 1.00 94.88 508 ALA A CA 1
ATOM 4152 C C . ALA A 1 508 ? -4.374 9.395 -12.105 1.00 94.88 508 ALA A C 1
ATOM 4154 O O . ALA A 1 508 ? -3.487 9.069 -11.307 1.00 94.88 508 ALA A O 1
ATOM 4155 N N . GLU A 1 509 ? -5.597 9.754 -11.722 1.00 95.44 509 GLU A N 1
ATOM 4156 C CA . GLU A 1 509 ? -6.029 9.803 -10.332 1.00 95.44 509 GLU A CA 1
ATOM 4157 C C . GLU A 1 509 ? -7.462 9.277 -10.150 1.00 95.44 509 GLU A C 1
ATOM 4159 O O . GLU A 1 509 ? -8.348 9.578 -10.945 1.00 95.44 509 GLU A O 1
ATOM 4164 N N . ASP A 1 510 ? -7.689 8.492 -9.093 1.00 95.00 510 ASP A N 1
ATOM 4165 C CA . ASP A 1 510 ? -9.024 8.110 -8.598 1.00 95.00 510 ASP A CA 1
ATOM 4166 C C . ASP A 1 510 ? -9.079 8.328 -7.076 1.00 95.00 510 ASP A C 1
ATOM 4168 O O . ASP A 1 510 ? -8.996 7.409 -6.250 1.00 95.00 510 ASP A O 1
ATOM 4172 N N . ILE A 1 511 ? -9.134 9.604 -6.701 1.00 94.44 511 ILE A N 1
ATOM 4173 C CA . ILE A 1 511 ? -8.997 10.090 -5.323 1.00 94.44 511 ILE A CA 1
ATOM 4174 C C . ILE A 1 511 ? -10.309 10.677 -4.775 1.00 94.44 511 ILE A C 1
ATOM 4176 O O . ILE A 1 511 ? -11.218 10.997 -5.537 1.00 94.44 511 ILE A O 1
ATOM 4180 N N . GLY A 1 512 ? -10.434 10.831 -3.454 1.00 88.69 512 GLY A N 1
ATOM 4181 C CA . GLY A 1 512 ? -11.595 11.491 -2.833 1.00 88.69 512 GLY A CA 1
ATOM 4182 C C . GLY A 1 512 ? -12.830 10.591 -2.752 1.00 88.69 512 GLY A C 1
ATOM 4183 O O . GLY A 1 512 ? -12.706 9.376 -2.799 1.00 88.69 512 GLY A O 1
ATOM 4184 N N . GLY A 1 513 ? -14.036 11.152 -2.643 1.00 86.94 513 GLY A N 1
ATOM 4185 C CA . GLY A 1 513 ? -15.294 10.388 -2.557 1.00 86.94 513 GLY A CA 1
ATOM 4186 C C . GLY A 1 513 ? -15.579 9.792 -1.172 1.00 86.94 513 GLY A C 1
ATOM 4187 O O . GLY A 1 513 ? -14.738 9.835 -0.283 1.00 86.94 513 GLY A O 1
ATOM 4188 N N . LEU A 1 514 ? -16.778 9.237 -0.977 1.00 85.38 514 LEU A N 1
ATOM 4189 C CA . LEU A 1 514 ? -17.301 8.874 0.355 1.00 85.38 514 LEU A CA 1
ATOM 4190 C C . LEU A 1 514 ? -17.092 7.412 0.752 1.00 85.38 514 LEU A C 1
ATOM 4192 O O . LEU A 1 514 ? -17.797 6.874 1.606 1.00 85.38 514 LEU A O 1
ATOM 4196 N N . SER A 1 515 ? -16.211 6.699 0.062 1.00 82.50 515 SER A N 1
ATOM 4197 C CA . SER A 1 515 ? -16.179 5.252 0.207 1.00 82.50 515 SER A CA 1
ATOM 4198 C C . SER A 1 515 ? -14.865 4.634 -0.230 1.00 82.50 515 SER A C 1
ATOM 4200 O O . SER A 1 515 ? -14.222 5.103 -1.174 1.00 82.50 515 SER A O 1
ATOM 4202 N N . GLU A 1 516 ? -14.496 3.556 0.448 1.00 88.56 516 GLU A N 1
ATOM 4203 C CA . GLU A 1 516 ? -13.248 2.845 0.208 1.00 88.56 516 GLU A CA 1
ATOM 4204 C C . GLU A 1 516 ? -13.199 2.184 -1.173 1.00 88.56 516 GLU A C 1
ATOM 4206 O O . GLU A 1 516 ? -14.226 1.905 -1.807 1.00 88.56 516 GLU A O 1
ATOM 4211 N N . ARG A 1 517 ? -11.978 1.915 -1.638 1.00 91.50 517 ARG A N 1
ATOM 4212 C CA . ARG A 1 517 ? -11.749 1.197 -2.893 1.00 91.50 517 ARG A CA 1
ATOM 4213 C C . ARG A 1 517 ? -10.556 0.267 -2.834 1.00 91.50 517 ARG A C 1
ATOM 4215 O O . ARG A 1 517 ? -9.541 0.563 -2.220 1.00 91.50 517 ARG A O 1
ATOM 4222 N N . SER A 1 518 ? -10.671 -0.853 -3.522 1.00 92.50 518 SER A N 1
ATOM 4223 C CA . SER A 1 518 ? -9.561 -1.758 -3.776 1.00 92.50 518 SER A CA 1
ATOM 4224 C C . SER A 1 518 ? -8.928 -1.418 -5.116 1.00 92.50 518 SER A C 1
ATOM 4226 O O . SER A 1 518 ? -9.622 -1.076 -6.073 1.00 92.50 518 SER A O 1
ATOM 4228 N N . VAL A 1 519 ? -7.610 -1.536 -5.191 1.00 95.19 519 VAL A N 1
ATOM 4229 C CA . VAL A 1 519 ? -6.816 -1.199 -6.371 1.00 95.19 519 VAL A CA 1
ATOM 4230 C C . VAL A 1 519 ? -6.127 -2.445 -6.874 1.00 95.19 519 VAL A C 1
ATOM 4232 O O . VAL A 1 519 ? -5.554 -3.202 -6.091 1.00 95.19 519 VAL A O 1
ATOM 4235 N N . LEU A 1 520 ? -6.179 -2.637 -8.185 1.00 93.62 520 LEU A N 1
ATOM 4236 C CA . LEU A 1 520 ? -5.413 -3.632 -8.909 1.00 93.62 520 LEU A CA 1
ATOM 4237 C C . LEU A 1 520 ? -4.653 -2.914 -10.020 1.00 93.62 520 LEU A C 1
ATOM 4239 O O . LEU A 1 520 ? -5.260 -2.263 -10.868 1.00 93.62 520 LEU A O 1
ATOM 4243 N N . TYR A 1 521 ? -3.334 -3.040 -10.019 1.00 94.56 521 TYR A N 1
ATOM 4244 C CA . TYR A 1 521 ? -2.484 -2.466 -11.050 1.00 94.56 521 TYR A CA 1
ATOM 4245 C C . TYR A 1 521 ? -1.704 -3.573 -11.751 1.00 94.56 521 TYR A C 1
ATOM 4247 O O . TYR A 1 521 ? -0.978 -4.325 -11.102 1.00 94.56 521 TYR A O 1
ATOM 4255 N N . ASP A 1 522 ? -1.881 -3.687 -13.064 1.00 90.56 522 ASP A N 1
ATOM 4256 C CA . ASP A 1 522 ? -1.199 -4.668 -13.908 1.00 90.56 522 ASP A CA 1
ATOM 4257 C C . ASP A 1 522 ? 0.031 -4.028 -14.557 1.00 90.56 522 ASP A C 1
ATOM 4259 O O . ASP A 1 522 ? -0.095 -3.082 -15.334 1.00 90.56 522 ASP A O 1
ATOM 4263 N N . THR A 1 523 ? 1.221 -4.546 -14.246 1.00 89.12 523 THR A N 1
ATOM 4264 C CA . THR A 1 523 ? 2.483 -3.991 -14.754 1.00 89.12 523 THR A CA 1
ATOM 4265 C C . THR A 1 523 ? 2.760 -4.368 -16.206 1.00 89.12 523 THR A C 1
ATOM 4267 O O . THR A 1 523 ? 3.611 -3.743 -16.827 1.00 89.12 523 THR A O 1
ATOM 4270 N N . ILE A 1 524 ? 2.091 -5.392 -16.750 1.00 85.62 524 ILE A N 1
ATOM 4271 C CA . ILE A 1 524 ? 2.267 -5.820 -18.147 1.00 85.62 524 ILE A CA 1
ATOM 4272 C C . ILE A 1 524 ? 1.451 -4.921 -19.067 1.00 85.62 524 ILE A C 1
ATOM 4274 O O . ILE A 1 524 ? 1.957 -4.430 -20.071 1.00 85.62 524 ILE A O 1
ATOM 4278 N N . ASN A 1 525 ? 0.179 -4.730 -18.720 1.00 86.31 525 ASN A N 1
ATOM 4279 C CA . ASN A 1 525 ? -0.774 -4.000 -19.557 1.00 86.31 525 ASN A CA 1
ATOM 4280 C C . ASN A 1 525 ? -0.849 -2.509 -19.228 1.00 86.31 525 ASN A C 1
ATOM 4282 O O . ASN A 1 525 ? -1.635 -1.800 -19.850 1.00 86.31 525 ASN A O 1
ATOM 4286 N N . ASP A 1 526 ? -0.095 -2.060 -18.223 1.00 90.62 526 ASP A N 1
ATOM 4287 C CA . ASP A 1 526 ? -0.155 -0.695 -17.710 1.00 90.62 526 ASP A CA 1
ATOM 4288 C C . ASP A 1 526 ? -1.581 -0.252 -17.325 1.00 90.62 526 ASP A C 1
ATOM 4290 O O . ASP A 1 526 ? -2.008 0.886 -17.526 1.00 90.62 526 ASP A O 1
ATOM 4294 N N . SER A 1 527 ? -2.365 -1.194 -16.799 1.00 91.88 527 SER A N 1
ATOM 4295 C CA . SER A 1 527 ? -3.785 -0.975 -16.550 1.00 91.88 527 SER A CA 1
ATOM 4296 C C . SER A 1 527 ? -4.053 -0.807 -15.066 1.00 91.88 527 SER A C 1
ATOM 4298 O O . SER A 1 527 ? -3.847 -1.738 -14.275 1.00 91.88 527 SER A O 1
ATOM 4300 N N . LEU A 1 528 ? -4.583 0.356 -14.703 1.00 95.31 528 LEU A N 1
ATOM 4301 C CA . LEU A 1 528 ? -5.097 0.629 -13.375 1.00 95.31 528 LEU A CA 1
ATOM 4302 C C . LEU A 1 528 ? -6.577 0.277 -13.331 1.00 95.31 528 LEU A C 1
ATOM 4304 O O . LEU A 1 528 ? -7.371 0.795 -14.113 1.00 95.31 528 LEU A O 1
ATOM 4308 N N . SER A 1 529 ? -6.960 -0.581 -12.394 1.00 94.81 529 SER A N 1
ATOM 4309 C CA . SER A 1 529 ? -8.360 -0.903 -12.154 1.00 94.81 529 SER A CA 1
ATOM 4310 C C . SER A 1 529 ? -8.720 -0.700 -10.692 1.00 94.81 529 SER A C 1
ATOM 4312 O O . SER A 1 529 ? -7.960 -1.050 -9.787 1.00 94.81 529 SER A O 1
ATOM 4314 N N . VAL A 1 530 ? -9.908 -0.157 -10.458 1.00 95.00 530 VAL A N 1
ATOM 4315 C CA . VAL A 1 530 ? -10.401 0.180 -9.126 1.00 95.00 530 VAL A CA 1
ATOM 4316 C C . VAL A 1 530 ? -11.759 -0.458 -8.906 1.00 95.00 530 VAL A C 1
ATOM 4318 O O . VAL A 1 530 ? -12.586 -0.490 -9.809 1.00 95.00 530 VAL A O 1
ATOM 4321 N N . LYS A 1 531 ? -11.979 -0.988 -7.707 1.00 92.19 531 LYS A N 1
ATOM 4322 C CA . LYS A 1 531 ? -13.254 -1.558 -7.283 1.00 92.19 531 LYS A CA 1
ATOM 4323 C C . LYS A 1 531 ? -13.672 -0.903 -5.982 1.00 92.19 531 LYS A C 1
ATOM 4325 O O . LYS A 1 531 ? -13.038 -1.125 -4.948 1.00 92.19 531 LYS A O 1
ATOM 4330 N N . LYS A 1 532 ? -14.726 -0.101 -6.017 1.00 86.12 532 LYS A N 1
ATOM 4331 C CA . LYS A 1 532 ? -15.302 0.485 -4.807 1.00 86.12 532 LYS A CA 1
ATOM 4332 C C . LYS A 1 532 ? -16.091 -0.562 -4.017 1.00 86.12 532 LYS A C 1
ATOM 4334 O O . LYS A 1 532 ? -16.473 -1.595 -4.561 1.00 86.12 532 LYS A O 1
ATOM 4339 N N . SER A 1 533 ? -16.338 -0.318 -2.732 1.00 76.44 533 SER A N 1
ATOM 4340 C CA . SER A 1 533 ? -16.966 -1.313 -1.842 1.00 76.44 533 SER A CA 1
ATOM 4341 C C . SER A 1 533 ? -18.372 -1.781 -2.264 1.00 76.44 533 SER A C 1
ATOM 4343 O O . SER A 1 533 ? -18.773 -2.880 -1.887 1.00 76.44 533 SER A O 1
ATOM 4345 N N . TRP A 1 534 ? -19.110 -1.003 -3.066 1.00 71.94 534 TRP A N 1
ATOM 4346 C CA . TRP A 1 534 ? -20.429 -1.370 -3.615 1.00 71.94 534 TRP A CA 1
ATOM 4347 C C . TRP A 1 534 ? -20.380 -1.893 -5.055 1.00 71.94 534 TRP A C 1
ATOM 4349 O O . TRP A 1 534 ? -21.413 -2.283 -5.593 1.00 71.94 534 TRP A O 1
ATOM 4359 N N . GLU A 1 535 ? -19.211 -1.895 -5.696 1.00 75.56 535 GLU A N 1
ATOM 4360 C CA . GLU A 1 535 ? -19.052 -2.385 -7.066 1.00 75.56 535 GLU A CA 1
ATOM 4361 C C . GLU A 1 535 ? -18.740 -3.888 -7.060 1.00 75.56 535 GLU A C 1
ATOM 4363 O O . GLU A 1 535 ? -17.975 -4.377 -6.228 1.00 75.56 535 GLU A O 1
ATOM 4368 N N . PHE A 1 536 ? -19.303 -4.646 -8.007 1.00 72.25 536 PHE A N 1
ATOM 4369 C CA . PHE A 1 536 ? -19.027 -6.087 -8.146 1.00 72.25 536 PHE A CA 1
ATOM 4370 C C . PHE A 1 536 ? -17.728 -6.360 -8.894 1.00 72.25 536 PHE A C 1
ATOM 4372 O O . PHE A 1 536 ? -17.016 -7.321 -8.588 1.00 72.25 536 PHE A O 1
ATOM 4379 N N . GLN A 1 537 ? -17.401 -5.490 -9.846 1.00 77.56 537 GLN A N 1
ATOM 4380 C CA . GLN A 1 537 ? -16.279 -5.640 -10.759 1.00 77.56 537 GLN A CA 1
ATOM 4381 C C . GLN A 1 537 ? -15.336 -4.445 -10.661 1.00 77.56 537 GLN A C 1
ATOM 4383 O O . GLN A 1 537 ? -15.723 -3.355 -10.252 1.00 77.56 537 GLN A O 1
ATOM 4388 N N . TYR A 1 538 ? -14.084 -4.677 -11.041 1.00 86.06 538 TYR A N 1
ATOM 4389 C CA . TYR A 1 538 ? -13.103 -3.616 -11.180 1.00 86.06 538 TYR A CA 1
ATOM 4390 C C . TYR A 1 538 ? -13.426 -2.764 -12.413 1.00 86.06 538 TYR A C 1
ATOM 4392 O O . TYR A 1 538 ? -13.543 -3.289 -13.520 1.00 86.06 538 TYR A O 1
ATOM 4400 N N . ARG A 1 539 ? -13.516 -1.448 -12.229 1.00 89.88 539 ARG A N 1
ATOM 4401 C CA . ARG A 1 539 ? -13.573 -0.461 -13.305 1.00 89.88 539 ARG A CA 1
ATOM 4402 C C . ARG A 1 539 ? -12.157 -0.082 -13.726 1.00 89.88 539 ARG A C 1
ATOM 4404 O O . ARG A 1 539 ? -11.340 0.297 -12.887 1.00 89.88 539 ARG A O 1
ATOM 4411 N N . LYS A 1 540 ? -11.872 -0.140 -15.025 1.00 89.25 540 LYS A N 1
ATOM 4412 C CA . LYS A 1 540 ? -10.605 0.336 -15.591 1.00 89.25 540 LYS A CA 1
ATOM 4413 C C . LYS A 1 540 ? -10.543 1.872 -15.533 1.00 89.25 540 LYS A C 1
ATOM 4415 O O . LYS A 1 540 ? -11.532 2.534 -15.839 1.00 89.25 540 LYS A O 1
ATOM 4420 N N . ILE A 1 541 ? -9.410 2.418 -15.097 1.00 88.12 541 ILE A N 1
ATOM 4421 C CA . ILE A 1 541 ? -9.137 3.862 -14.987 1.00 88.12 541 ILE A CA 1
ATOM 4422 C C . ILE A 1 541 ? -8.191 4.326 -16.098 1.00 88.12 541 ILE A C 1
ATOM 4424 O O . ILE A 1 541 ? -8.418 5.388 -16.670 1.00 88.12 541 ILE A O 1
ATOM 4428 N N . THR A 1 542 ? -7.164 3.528 -16.407 1.00 75.69 542 THR A N 1
ATOM 4429 C CA . THR A 1 542 ? -6.206 3.754 -17.503 1.00 75.69 542 THR A CA 1
ATOM 4430 C C . THR A 1 542 ? -6.157 2.560 -18.427 1.00 75.69 542 THR A C 1
ATOM 4432 O O . THR A 1 542 ? -6.176 1.420 -17.900 1.00 75.69 542 THR A O 1
#